Protein 3GEH (pdb70)

CATH classification: 3.30.1360.120 (+2 more: 1.20.120.430, 3.40.50.300)

Nearest PDB structures (foldseek):
  3geh-assembly1_A-2  TM=1.002E+00  e=6.646E-85  Nostoc sp. PCC 7120 = FACHB-418
  3gei-assembly1_A-2  TM=8.083E-01  e=7.216E-37  Chlorobaculum tepidum
  1xzp-assembly1_A  TM=8.222E-01  e=1.923E-36  Thermotoga maritima
  3gee-assembly1_A-2  TM=7.779E-01  e=3.092E-35  Chlorobaculum tepidum
  3gei-assembly2_C  TM=9.072E-01  e=7.765E-24  Chlorobaculum tepidum

Organism: Nostoc sp. (strain PCC 7120 / SAG 25.82 / UTEX 2576) (NCBI:txid103690)

GO terms:
  GO:0042802 identical protein binding (F, IPI)

Secondary structure (DSSP, 8-state):
---SS--S-EEEE-S--BTTB-S-EEEEEESTTHHHHHHHHEE--S-----TTEEEEEEE--SSS----EEEEEEEE-TT-SSSSS-EEEEEE--SSSHHHHHHHHHHHTT-EEPPTTHHHHHHHHTTS--HHHHHHHHHHHH--SHHHHHHHHHHHHTTTHHHHHHHHHHHHHHHHHHHHHTTSSSSSPPP-TTTHHHHHHHHHHHHHHHTTTHHHHHHHHH-EEEEEEE-TTSSHHHHHHHHHHHHBS--S--TT--HHHHHHEEEETTEEEEE------S-SEEEEEEETTT-S-HHHHHHHHHHTTS-EEEEEE-TTSS-GGGSTT----TT---EEEEBTTTTBSHHHHHHHHHHHHTTSSSSS--SS----HHHHHHHHHHHHHHHHHHHHTTTT--GGGTHHHHHHHHHHHHHHHTSS--HHHHHHHHHTSPTT-

Sequence (442 aa):
GSHMAITGTIAAIATAIVPQQGSVGIVRVSGSQAIAIAQTLFDAPGKQVWESHRILYGYIRHPQTRQIVDEALLLLMKAPRSYTREDVVEFHCHGGIIAVQQVLQLCLESGARLAQPGEFTLRAFLNGRLDLTQAESIADLVGARSPQAAQTALAGLQGKLAHPIRQLRANCLDILAEIEARIDFEEDLPPLDDEAIISDIENIAAEISQLLATKDKGELLRTGLKVAIVGRPNVGKSSLLNAWSQSDRAIVTDLPGTTRDVVESQLVVGGIPVQVLDQAANTADLVLLTIDAATGWTTGDQEIYEQVKHRPLILVMNKIDLVEKQLITSLEYPENITQIVHTAAAQKQGIDSLETAILEIVQTGKVQAADMDLAINQRQAAALTQAKMSLEQVQATITQQLPLDFWTIDLRGAIQALGEITGEEVTESVLDRIFSRFCIGK

B-factor: mean 52.54, std 18.4, range [25.47, 102.1]

Foldseek 3Di:
DDDLDDDFKEKDWQDDAAAPFDQKTKIKIFDPCAVVLCVVFFDAPDDDDDDAQDKTWGFGADPPHRHTLFRWIKHWHDACRDQLRTTMMMTIGRGHPGSNVVVRVSSVVSGHDYDAFLNSLVSNVSVPVAFLQLSLLVLQLVQFLFPLSNVQSVCSNVCVPVVLLVVLLVLLVVVLCLLVCPVPDPPPDDDDPLVVVLVSLVVSLVVLVLQLLQQLVQCQRRVFFEEEEDEDPPLQRVLQQVLLLVVWFSDPDDDTPDDVVQSSQFGDFPNGTYGYDPLPPPVGQEYEYTGEQLVADDPRSVVVCVSPVVHHYAYEHEDCVNPDDVCPVVGDDDPVDPHYWYDHRNVSDGSVVVSVSVVVSSPPDPPPSDDGSHHDYDLLSVLSVQLSVLSCVLSPVSVVPDRSVVNNVSSVSNSLSSCCNRPVHHDVVSVCVSSNPGDGSD

InterPro domains:
  IPR004520 tRNA modification GTPase MnmE [MF_00379] (5-459)
  IPR004520 tRNA modification GTPase MnmE [TIGR00450] (13-459)
  IPR005225 Small GTP-binding domain [TIGR00231] (222-371)
  IPR006073 GTP binding domain [PF01926] (223-336)
  IPR018948 GTP-binding protein TrmE, N-terminal [PF10396] (6-126)
  IPR018948 GTP-binding protein TrmE, N-terminal [cd14858] (6-125)
  IPR025867 MnmE, helical domain [PF12631] (129-456)
  IPR027266 Aminomethyltransferase superfamily [G3DSA:3.30.1360.120] (1-126)
  IPR027368 tRNA modification GTPase MnmE domain 2 [G3DSA:1.20.120.430] (127-459)
  IPR027417 P-loop containing nucleoside triphosphate hydrolase [G3DSA:3.40.50.300] (222-387)
  IPR027417 P-loop containing nucleoside triphosphate hydrolase [SSF52540] (79-376)
  IPR031168 TrmE-type guanine nucleotide-binding domain [PS51709] (221-380)
  IPR031168 TrmE-type guanine nucleotide-binding domain [cd04164] (219-379)

Structure (mmCIF, N/CA/C/O backbone):
data_3GEH
#
_entry.id   3GEH
#
_cell.length_a   124.279
_cell.length_b   124.279
_cell.length_c   174.701
_cell.angle_alpha   90.00
_cell.angle_beta   90.00
_cell.angle_gamma   90.00
#
_symmetry.space_group_name_H-M   'P 43 21 2'
#
loop_
_entity.id
_entity.type
_entity.pdbx_description
1 polymer 'tRNA modification GTPase mnmE'
2 non-polymer "GUANOSINE-5'-DIPHOSPHATE"
3 non-polymer 'N-{[4-({[(6R)-2-amino-5-formyl-4-oxo-1,4,5,6,7,8-hexahydropteridin-6-yl]methyl}amino)phenyl]carbonyl}-L-glutamic acid'
4 non-polymer 'ZINC ION'
#
loop_
_atom_site.group_PDB
_atom_site.id
_atom_site.type_symbol
_atom_site.label_atom_id
_atom_site.label_alt_id
_atom_site.label_comp_id
_atom_site.label_asym_id
_atom_site.label_entity_id
_atom_site.label_seq_id
_atom_site.pdbx_PDB_ins_code
_atom_site.Cartn_x
_atom_site.Cartn_y
_atom_site.Cartn_z
_atom_site.occupancy
_atom_site.B_iso_or_equiv
_atom_site.auth_seq_id
_atom_site.auth_comp_id
_atom_site.auth_asym_id
_atom_site.auth_atom_id
_atom_site.pdbx_PDB_model_num
ATOM 1 N N . GLY A 1 1 ? 9.115 33.924 34.367 1.00 64.69 -2 GLY A N 1
ATOM 2 C CA . GLY A 1 1 ? 9.504 34.052 32.927 1.00 64.54 -2 GLY A CA 1
ATOM 3 C C . GLY A 1 1 ? 9.785 32.719 32.240 1.00 64.37 -2 GLY A C 1
ATOM 4 O O . GLY A 1 1 ? 10.798 32.061 32.523 1.00 64.67 -2 GLY A O 1
ATOM 5 N N . SER A 1 2 ? 8.879 32.329 31.341 1.00 63.89 -1 SER A N 1
ATOM 6 C CA . SER A 1 2 ? 9.007 31.128 30.480 1.00 63.37 -1 SER A CA 1
ATOM 7 C C . SER A 1 2 ? 8.959 29.759 31.159 1.00 62.89 -1 SER A C 1
ATOM 8 O O . SER A 1 2 ? 9.869 29.367 31.904 1.00 62.74 -1 SER A O 1
ATOM 11 N N . HIS A 1 3 ? 7.890 29.034 30.840 1.00 62.29 0 HIS A N 1
ATOM 12 C CA . HIS A 1 3 ? 7.717 27.633 31.202 1.00 61.66 0 HIS A CA 1
ATOM 13 C C . HIS A 1 3 ? 8.492 26.799 30.179 1.00 60.72 0 HIS A C 1
ATOM 14 O O . HIS A 1 3 ? 9.653 27.125 29.889 1.00 61.24 0 HIS A O 1
ATOM 21 N N . MET A 1 4 ? 7.897 25.739 29.630 1.00 58.97 1 MET A N 1
ATOM 22 C CA . MET A 1 4 ? 8.561 24.969 28.565 1.00 57.14 1 MET A CA 1
ATOM 23 C C . MET A 1 4 ? 9.833 24.275 29.061 1.00 55.92 1 MET A C 1
ATOM 24 O O . MET A 1 4 ? 10.532 23.625 28.287 1.00 55.72 1 MET A O 1
ATOM 29 N N . ALA A 1 5 ? 10.123 24.425 30.352 1.00 54.43 2 ALA A N 1
ATOM 30 C CA . ALA A 1 5 ? 11.334 23.884 30.964 1.00 52.96 2 ALA A CA 1
ATOM 31 C C . ALA A 1 5 ? 11.068 23.485 32.415 1.00 51.91 2 ALA A C 1
ATOM 32 O O . ALA A 1 5 ? 10.738 24.331 33.254 1.00 51.88 2 ALA A O 1
ATOM 34 N N . ILE A 1 6 ? 11.220 22.191 32.693 1.00 50.42 3 ILE A N 1
ATOM 35 C CA . ILE A 1 6 ? 10.916 21.601 33.999 1.00 48.99 3 ILE A CA 1
ATOM 36 C C . ILE A 1 6 ? 12.022 21.862 35.021 1.00 48.13 3 ILE A C 1
ATOM 37 O O . ILE A 1 6 ? 13.151 21.407 34.843 1.00 48.04 3 ILE A O 1
ATOM 42 N N . THR A 1 7 ? 11.706 22.583 36.094 1.00 46.99 4 THR A N 1
ATOM 43 C CA . THR A 1 7 ? 12.735 22.887 37.091 1.00 46.11 4 THR A CA 1
ATOM 44 C C . THR A 1 7 ? 12.438 22.369 38.498 1.00 45.42 4 THR A C 1
ATOM 45 O O . THR A 1 7 ? 13.328 21.822 39.153 1.00 45.58 4 THR A O 1
ATOM 49 N N . GLY A 1 8 ? 11.206 22.539 38.969 1.00 44.42 5 GLY A N 1
ATOM 50 C CA . GLY A 1 8 ? 10.886 22.185 40.351 1.00 43.20 5 GLY A CA 1
ATOM 51 C C . GLY A 1 8 ? 10.337 20.786 40.569 1.00 42.33 5 GLY A C 1
ATOM 52 O O . GLY A 1 8 ? 10.594 19.865 39.793 1.00 42.24 5 GLY A O 1
ATOM 53 N N . THR A 1 9 ? 9.596 20.639 41.663 1.00 41.50 6 THR A N 1
ATOM 54 C CA . THR A 1 9 ? 8.773 19.464 41.928 1.00 40.59 6 THR A CA 1
ATOM 55 C C . THR A 1 9 ? 7.376 19.965 42.289 1.00 39.99 6 THR A C 1
ATOM 56 O O . THR A 1 9 ? 7.224 20.804 43.185 1.00 40.09 6 THR A O 1
ATOM 60 N N . ILE A 1 10 ? 6.363 19.468 41.581 1.00 38.99 7 ILE A N 1
ATOM 61 C CA . ILE A 1 10 ? 5.006 20.007 41.710 1.00 38.03 7 ILE A CA 1
ATOM 62 C C . ILE A 1 10 ? 4.006 19.066 42.402 1.00 37.56 7 ILE A C 1
ATOM 63 O O . ILE A 1 10 ? 4.105 17.841 42.287 1.00 37.43 7 ILE A O 1
ATOM 68 N N . ALA A 1 11 ? 3.053 19.660 43.123 1.00 36.86 8 ALA A N 1
ATOM 69 C CA . ALA A 1 11 ? 1.994 18.916 43.814 1.00 36.09 8 ALA A CA 1
ATOM 70 C C . ALA A 1 11 ? 0.625 19.591 43.689 1.00 35.56 8 ALA A C 1
ATOM 71 O O . ALA A 1 11 ? 0.526 20.820 43.708 1.00 35.55 8 ALA A O 1
ATOM 73 N N . ALA A 1 12 ? -0.422 18.779 43.555 1.00 34.86 9 ALA A N 1
ATOM 74 C CA . ALA A 1 12 ? -1.806 19.265 43.557 1.00 34.30 9 ALA A CA 1
ATOM 75 C C . ALA A 1 12 ? -2.786 18.161 43.965 1.00 33.93 9 ALA A C 1
ATOM 76 O O . ALA A 1 12 ? -2.420 16.985 44.027 1.00 33.91 9 ALA A O 1
ATOM 78 N N . ILE A 1 13 ? -4.024 18.551 44.258 1.00 33.41 10 ILE A N 1
ATOM 79 C CA . ILE A 1 13 ? -5.101 17.597 44.552 1.00 32.96 10 ILE A CA 1
ATOM 80 C C . ILE A 1 13 ? -5.665 17.042 43.236 1.00 32.36 10 ILE A C 1
ATOM 81 O O . ILE A 1 13 ? -6.122 17.794 42.375 1.00 32.28 10 ILE A O 1
ATOM 86 N N . ALA A 1 14 ? -5.609 15.722 43.084 1.00 31.79 11 ALA A N 1
ATOM 87 C CA . ALA A 1 14 ? -5.881 15.069 41.797 1.00 31.20 11 ALA A CA 1
ATOM 88 C C . ALA A 1 14 ? -7.329 14.636 41.579 1.00 30.74 11 ALA A C 1
ATOM 89 O O . ALA A 1 14 ? -7.690 14.230 40.478 1.00 30.71 11 ALA A O 1
ATOM 91 N N . THR A 1 15 ? -8.146 14.702 42.625 1.00 30.24 12 THR A N 1
ATOM 92 C CA . THR A 1 15 ? -9.545 14.300 42.524 1.00 29.84 12 THR A CA 1
ATOM 93 C C . THR A 1 15 ? -10.460 15.456 42.848 1.00 29.75 12 THR A C 1
ATOM 94 O O . THR A 1 15 ? -10.043 16.412 43.503 1.00 29.78 12 THR A O 1
ATOM 98 N N . ALA A 1 16 ? -11.710 15.355 42.400 1.00 29.55 13 ALA A N 1
ATOM 99 C CA . ALA A 1 16 ? -12.765 16.253 42.850 1.00 29.50 13 ALA A CA 1
ATOM 100 C C . ALA A 1 16 ? -12.925 16.098 44.353 1.00 29.51 13 ALA A C 1
ATOM 101 O O . ALA A 1 16 ? -12.711 15.010 44.892 1.00 29.54 13 ALA A O 1
ATOM 103 N N . ILE A 1 17 ? -13.281 17.186 45.030 1.00 29.56 14 ILE A N 1
ATOM 104 C CA . ILE A 1 17 ? -13.422 17.173 46.484 1.00 29.63 14 ILE A CA 1
ATOM 105 C C . ILE A 1 17 ? -14.595 18.044 46.943 1.00 29.79 14 ILE A C 1
ATOM 106 O O . ILE A 1 17 ? -14.591 19.258 46.750 1.00 29.91 14 ILE A O 1
ATOM 111 N N . VAL A 1 18 ? -15.603 17.400 47.531 1.00 30.02 15 VAL A N 1
ATOM 112 C CA . VAL A 1 18 ? -16.771 18.087 48.099 1.00 30.25 15 VAL A CA 1
ATOM 113 C C . VAL A 1 18 ? -16.966 17.699 49.575 1.00 30.41 15 VAL A C 1
ATOM 114 O O . VAL A 1 18 ? -16.631 16.576 49.960 1.00 30.56 15 VAL A O 1
ATOM 118 N N . PRO A 1 19 ? -17.520 18.622 50.394 1.00 30.47 16 PRO A N 1
ATOM 119 C CA . PRO A 1 19 ? -17.487 18.575 51.863 1.00 30.36 16 PRO A CA 1
ATOM 120 C C . PRO A 1 19 ? -17.847 17.270 52.563 1.00 30.19 16 PRO A C 1
ATOM 121 O O . PRO A 1 19 ? -17.102 16.847 53.447 1.00 30.44 16 PRO A O 1
ATOM 125 N N . GLN A 1 20 ? -18.953 16.630 52.204 1.00 29.74 17 GLN A N 1
ATOM 126 C CA . GLN A 1 20 ? -19.295 15.372 52.868 1.00 29.64 17 GLN A CA 1
ATOM 127 C C . GLN A 1 20 ? -19.623 14.254 51.888 1.00 29.54 17 GLN A C 1
ATOM 128 O O . GLN A 1 20 ? -20.607 13.528 52.065 1.00 29.78 17 GLN A O 1
ATOM 134 N N . GLN A 1 21 ? -18.787 14.108 50.862 1.00 29.19 18 GLN A N 1
ATOM 135 C CA . GLN A 1 21 ? -19.024 13.144 49.785 1.00 28.75 18 GLN A CA 1
ATOM 136 C C . GLN A 1 21 ? -17.707 12.577 49.265 1.00 28.45 18 GLN A C 1
ATOM 137 O O . GLN A 1 21 ? -16.689 13.269 49.263 1.00 28.59 18 GLN A O 1
ATOM 143 N N . GLY A 1 22 ? -17.730 11.327 48.809 1.00 28.01 19 GLY A N 1
ATOM 144 C CA . GLY A 1 22 ? -16.540 10.695 48.238 1.00 27.62 19 GLY A CA 1
ATOM 145 C C . GLY A 1 22 ? -15.594 10.090 49.264 1.00 27.34 19 GLY A C 1
ATOM 146 O O . GLY A 1 22 ? -15.047 10.790 50.117 1.00 27.18 19 GLY A O 1
ATOM 147 N N . SER A 1 23 ? -15.388 8.781 49.155 1.00 27.13 20 SER A N 1
ATOM 148 C CA . SER A 1 23 ? -14.598 8.030 50.116 1.00 26.89 20 SER A CA 1
ATOM 149 C C . SER A 1 23 ? -13.144 8.425 50.153 1.00 26.71 20 SER A C 1
ATOM 150 O O . SER A 1 23 ? -12.542 8.418 51.219 1.00 26.75 20 SER A O 1
ATOM 153 N N . VAL A 1 24 ? -12.572 8.744 48.994 1.00 26.65 21 VAL A N 1
ATOM 154 C CA . VAL A 1 24 ? -11.132 9.028 48.915 1.00 26.58 21 VAL A CA 1
ATOM 155 C C . VAL A 1 24 ? -10.784 10.266 48.083 1.00 26.46 21 VAL A C 1
ATOM 156 O O . VAL A 1 24 ? -11.545 10.673 47.201 1.00 26.38 21 VAL A O 1
ATOM 160 N N . GLY A 1 25 ? -9.628 10.850 48.386 1.00 26.34 22 GLY A N 1
ATOM 161 C CA . GLY A 1 25 ? -9.098 11.979 47.633 1.00 26.51 22 GLY A CA 1
ATOM 162 C C . GLY A 1 25 ? -7.589 11.895 47.502 1.00 26.65 22 GLY A C 1
ATOM 163 O O . GLY A 1 25 ? -6.892 11.668 48.493 1.00 26.69 22 GLY A O 1
ATOM 164 N N . ILE A 1 26 ? -7.089 12.086 46.279 1.00 26.74 23 ILE A N 1
ATOM 165 C CA . ILE A 1 26 ? -5.659 11.964 45.976 1.00 26.71 23 ILE A CA 1
ATOM 166 C C . ILE A 1 26 ? -4.928 13.297 46.097 1.00 26.94 23 ILE A C 1
ATOM 167 O O . ILE A 1 26 ? -5.515 14.356 45.891 1.00 26.86 23 ILE A O 1
ATOM 172 N N . VAL A 1 27 ? -3.646 13.229 46.446 1.00 27.38 24 VAL A N 1
ATOM 173 C CA . VAL A 1 27 ? -2.715 14.342 46.269 1.00 27.73 24 VAL A CA 1
ATOM 174 C C . VAL A 1 27 ? -1.526 13.786 45.499 1.00 28.34 24 VAL A C 1
ATOM 175 O O . VAL A 1 27 ? -0.858 12.859 45.961 1.00 28.41 24 VAL A O 1
ATOM 179 N N . ARG A 1 28 ? -1.279 14.342 44.318 1.00 29.09 25 ARG A N 1
ATOM 180 C CA . ARG A 1 28 ? -0.214 13.850 43.451 1.00 29.87 25 ARG A CA 1
ATOM 181 C C . ARG A 1 28 ? 1.016 14.748 43.505 1.00 30.31 25 ARG A C 1
ATOM 182 O O . ARG A 1 28 ? 0.899 15.972 43.455 1.00 30.39 25 ARG A O 1
ATOM 190 N N . VAL A 1 29 ? 2.190 14.128 43.614 1.00 30.94 26 VAL A N 1
ATOM 191 C CA . VAL A 1 29 ? 3.463 14.853 43.560 1.00 31.57 26 VAL A CA 1
ATOM 192 C C . VAL A 1 29 ? 4.349 14.283 42.448 1.00 32.11 26 VAL A C 1
ATOM 193 O O . VAL A 1 29 ? 4.473 13.064 42.311 1.00 32.29 26 VAL A O 1
ATOM 197 N N . SER A 1 30 ? 4.952 15.170 41.658 1.00 32.66 27 SER A N 1
ATOM 198 C CA . SER A 1 30 ? 5.825 14.771 40.556 1.00 33.11 27 SER A CA 1
ATOM 199 C C . SER A 1 30 ? 7.065 15.652 40.477 1.00 33.67 27 SER A C 1
ATOM 200 O O . SER A 1 30 ? 6.989 16.866 40.673 1.00 33.70 27 SER A O 1
ATOM 203 N N . GLY A 1 31 ? 8.201 15.029 40.174 1.00 34.35 28 GLY A N 1
ATOM 204 C CA . GLY A 1 31 ? 9.490 15.724 40.122 1.00 35.10 28 GLY A CA 1
ATOM 205 C C . GLY A 1 31 ? 10.587 14.967 40.852 1.00 35.63 28 GLY A C 1
ATOM 206 O O . GLY A 1 31 ? 10.343 13.905 41.437 1.00 35.62 28 GLY A O 1
ATOM 207 N N . SER A 1 32 ? 11.797 15.521 40.827 1.00 36.15 29 SER A N 1
ATOM 208 C CA . SER A 1 32 ? 12.967 14.869 41.422 1.00 36.68 29 SER A CA 1
ATOM 209 C C . SER A 1 32 ? 12.928 14.816 42.955 1.00 37.10 29 SER A C 1
ATOM 210 O O . SER A 1 32 ? 13.724 14.113 43.579 1.00 37.22 29 SER A O 1
ATOM 213 N N . GLN A 1 33 ? 11.995 15.553 43.551 1.00 37.65 30 GLN A N 1
ATOM 214 C CA . GLN A 1 33 ? 11.828 15.580 45.005 1.00 38.19 30 GLN A CA 1
ATOM 215 C C . GLN A 1 33 ? 10.691 14.682 45.490 1.00 38.32 30 GLN A C 1
ATOM 216 O O . GLN A 1 33 ? 10.494 14.527 46.697 1.00 38.25 30 GLN A O 1
ATOM 222 N N . ALA A 1 34 ? 9.959 14.095 44.541 1.00 38.59 31 ALA A N 1
ATOM 223 C CA . ALA A 1 34 ? 8.740 13.332 44.817 1.00 38.66 31 ALA A CA 1
ATOM 224 C C . ALA A 1 34 ? 8.930 12.243 45.866 1.00 38.80 31 ALA A C 1
ATOM 225 O O . ALA A 1 34 ? 8.314 12.292 46.932 1.00 38.96 31 ALA A O 1
ATOM 227 N N . ILE A 1 35 ? 9.792 11.274 45.564 1.00 38.96 32 ILE A N 1
ATOM 228 C CA . ILE A 1 35 ? 10.026 10.137 46.456 1.00 39.02 32 ILE A CA 1
ATOM 229 C C . ILE A 1 35 ? 10.644 10.557 47.789 1.00 39.21 32 ILE A C 1
ATOM 230 O O . ILE A 1 35 ? 10.338 9.976 48.829 1.00 39.31 32 ILE A O 1
ATOM 235 N N . ALA A 1 36 ? 11.488 11.584 47.753 1.00 39.42 33 ALA A N 1
ATOM 236 C CA . ALA A 1 36 ? 12.063 12.158 48.965 1.00 39.67 33 ALA A CA 1
ATOM 237 C C . ALA A 1 36 ? 10.980 12.689 49.909 1.00 39.85 33 ALA A C 1
ATOM 238 O O . ALA A 1 36 ? 11.123 12.619 51.132 1.00 39.92 33 ALA A O 1
ATOM 240 N N . ILE A 1 37 ? 9.899 13.214 49.336 1.00 40.03 34 ILE A N 1
ATOM 241 C CA . ILE A 1 37 ? 8.807 13.785 50.122 1.00 40.24 34 ILE A CA 1
ATOM 242 C C . ILE A 1 37 ? 7.905 12.687 50.684 1.00 40.57 34 ILE A C 1
ATOM 243 O O . ILE A 1 37 ? 7.450 12.776 51.825 1.00 40.58 34 ILE A O 1
ATOM 248 N N . ALA A 1 38 ? 7.662 11.647 49.892 1.00 41.02 35 ALA A N 1
ATOM 249 C CA . ALA A 1 38 ? 6.951 10.471 50.388 1.00 41.61 35 ALA A CA 1
ATOM 250 C C . ALA A 1 38 ? 7.759 9.835 51.520 1.00 42.05 35 ALA A C 1
ATOM 251 O O . ALA A 1 38 ? 7.202 9.411 52.536 1.00 42.13 35 ALA A O 1
ATOM 253 N N . GLN A 1 39 ? 9.078 9.800 51.323 1.00 42.58 36 GLN A N 1
ATOM 254 C CA . GLN A 1 39 ? 10.053 9.318 52.299 1.00 43.02 36 GLN A CA 1
ATOM 255 C C . GLN A 1 39 ? 9.843 9.958 53.669 1.00 43.13 36 GLN A C 1
ATOM 256 O O . GLN A 1 39 ? 9.679 9.265 54.675 1.00 43.17 36 GLN A O 1
ATOM 262 N N . THR A 1 40 ? 9.837 11.287 53.690 1.00 43.26 37 THR A N 1
ATOM 263 C CA . THR A 1 40 ? 9.830 12.044 54.936 1.00 43.49 37 THR A CA 1
ATOM 264 C C . THR A 1 40 ? 8.429 12.288 55.511 1.00 43.61 37 THR A C 1
ATOM 265 O O . THR A 1 40 ? 8.295 12.922 56.562 1.00 43.62 37 THR A O 1
ATOM 269 N N . LEU A 1 41 ? 7.393 11.783 54.837 1.00 43.74 38 LEU A N 1
ATOM 270 C CA . LEU A 1 41 ? 6.012 12.022 55.274 1.00 43.88 38 LEU A CA 1
ATOM 271 C C . LEU A 1 41 ? 5.169 10.769 55.512 1.00 44.11 38 LEU A C 1
ATOM 272 O O . LEU A 1 41 ? 4.255 10.788 56.341 1.00 44.17 38 LEU A O 1
ATOM 277 N N . PHE A 1 42 ? 5.472 9.690 54.795 1.00 44.39 39 PHE A N 1
ATOM 278 C CA . PHE A 1 42 ? 4.668 8.468 54.879 1.00 44.74 39 PHE A CA 1
ATOM 279 C C . PHE A 1 42 ? 5.297 7.408 55.790 1.00 45.31 39 PHE A C 1
ATOM 280 O O . PHE A 1 42 ? 6.377 6.887 55.501 1.00 45.39 39 PHE A O 1
ATOM 288 N N . ASP A 1 43 ? 4.611 7.106 56.892 1.00 46.02 40 ASP A N 1
ATOM 289 C CA . ASP A 1 43 ? 5.042 6.075 57.837 1.00 46.75 40 ASP A CA 1
ATOM 290 C C . ASP A 1 43 ? 4.458 4.727 57.432 1.00 47.25 40 ASP A C 1
ATOM 291 O O . ASP A 1 43 ? 3.260 4.491 57.593 1.00 47.25 40 ASP A O 1
ATOM 296 N N . ALA A 1 44 ? 5.315 3.847 56.919 1.00 48.00 41 ALA A N 1
ATOM 297 C CA . ALA A 1 44 ? 4.893 2.529 56.440 1.00 48.80 41 ALA A CA 1
ATOM 298 C C . ALA A 1 44 ? 5.410 1.391 57.331 1.00 49.41 41 ALA A C 1
ATOM 299 O O . ALA A 1 44 ? 6.580 1.010 57.237 1.00 49.47 41 ALA A O 1
ATOM 301 N N . PRO A 1 45 ? 4.529 0.834 58.189 1.00 50.02 42 PRO A N 1
ATOM 302 C CA . PRO A 1 45 ? 4.908 -0.166 59.195 1.00 50.51 42 PRO A CA 1
ATOM 303 C C . PRO A 1 45 ? 5.460 -1.469 58.616 1.00 51.07 42 PRO A C 1
ATOM 304 O O . PRO A 1 45 ? 5.232 -1.778 57.445 1.00 51.10 42 PRO A O 1
ATOM 308 N N . GLY A 1 46 ? 6.195 -2.202 59.451 1.00 51.70 43 GLY A N 1
ATOM 309 C CA . GLY A 1 46 ? 6.615 -3.577 59.171 1.00 52.47 43 GLY A CA 1
ATOM 310 C C . GLY A 1 46 ? 7.326 -3.829 57.856 1.00 52.97 43 GLY A C 1
ATOM 311 O O . GLY A 1 46 ? 7.002 -4.785 57.148 1.00 53.00 43 GLY A O 1
ATOM 312 N N . LYS A 1 47 ? 8.297 -2.971 57.544 1.00 53.49 44 LYS A N 1
ATOM 313 C CA . LYS A 1 47 ? 9.140 -3.082 56.336 1.00 54.13 44 LYS A CA 1
ATOM 314 C C . LYS A 1 47 ? 8.467 -3.647 55.065 1.00 54.19 44 LYS A C 1
ATOM 315 O O . LYS A 1 47 ? 8.725 -4.791 54.662 1.00 54.31 44 LYS A O 1
ATOM 321 N N . GLN A 1 48 ? 7.595 -2.848 54.452 1.00 54.17 45 GLN A N 1
ATOM 322 C CA . GLN A 1 48 ? 7.044 -3.174 53.135 1.00 54.10 45 GLN A CA 1
ATOM 323 C C . GLN A 1 48 ? 8.041 -2.687 52.099 1.00 54.11 45 GLN A C 1
ATOM 324 O O . GLN A 1 48 ? 8.792 -1.744 52.351 1.00 54.16 45 GLN A O 1
ATOM 330 N N . VAL A 1 49 ? 8.047 -3.323 50.934 1.00 54.11 46 VAL A N 1
ATOM 331 C CA . VAL A 1 49 ? 9.033 -3.002 49.902 1.00 54.22 46 VAL A CA 1
ATOM 332 C C . VAL A 1 49 ? 8.704 -1.682 49.179 1.00 54.16 46 VAL A C 1
ATOM 333 O O . VAL A 1 49 ? 7.563 -1.460 48.765 1.00 54.22 46 VAL A O 1
ATOM 337 N N . TRP A 1 50 ? 9.711 -0.819 49.047 1.00 54.03 47 TRP A N 1
ATOM 338 C CA . TRP A 1 50 ? 9.558 0.503 48.425 1.00 53.93 47 TRP A CA 1
ATOM 339 C C . TRP A 1 50 ? 9.995 0.552 46.958 1.00 53.90 47 TRP A C 1
ATOM 340 O O . TRP A 1 50 ? 10.865 1.346 46.592 1.00 53.81 47 TRP A O 1
ATOM 351 N N . GLU A 1 51 ? 9.385 -0.287 46.124 1.00 53.93 48 GLU A N 1
ATOM 352 C CA . GLU A 1 51 ? 9.690 -0.320 44.690 1.00 54.16 48 GLU A CA 1
ATOM 353 C C . GLU A 1 51 ? 8.653 0.438 43.856 1.00 53.73 48 GLU A C 1
ATOM 354 O O . GLU A 1 51 ? 7.634 0.887 44.384 1.00 53.84 48 GLU A O 1
ATOM 360 N N . SER A 1 52 ? 8.921 0.578 42.556 1.00 53.27 49 SER A N 1
ATOM 361 C CA . SER A 1 52 ? 8.001 1.245 41.629 1.00 52.69 49 SER A CA 1
ATOM 362 C C . SER A 1 52 ? 6.791 0.366 41.336 1.00 52.38 49 SER A C 1
ATOM 363 O O . SER A 1 52 ? 6.916 -0.853 41.263 1.00 52.36 49 SER A O 1
ATOM 366 N N . HIS A 1 53 ? 5.631 0.999 41.164 1.00 52.04 50 HIS A N 1
ATOM 367 C CA . HIS A 1 53 ? 4.350 0.309 40.945 1.00 51.78 50 HIS A CA 1
ATOM 368 C C . HIS A 1 53 ? 3.988 -0.646 42.090 1.00 51.80 50 HIS A C 1
ATOM 369 O O . HIS A 1 53 ? 3.592 -1.797 41.875 1.00 51.74 50 HIS A O 1
ATOM 376 N N . ARG A 1 54 ? 4.122 -0.125 43.307 1.00 51.76 51 ARG A N 1
ATOM 377 C CA . ARG A 1 54 ? 3.862 -0.855 44.537 1.00 51.78 51 ARG A CA 1
ATOM 378 C C . ARG A 1 54 ? 2.935 -0.024 45.431 1.00 51.49 51 ARG A C 1
ATOM 379 O O . ARG A 1 54 ? 3.180 1.166 45.658 1.00 51.39 51 ARG A O 1
ATOM 387 N N . ILE A 1 55 ? 1.870 -0.654 45.926 1.00 51.21 52 ILE A N 1
ATOM 388 C CA . ILE A 1 55 ? 0.934 0.004 46.840 1.00 50.91 52 ILE A CA 1
ATOM 389 C C . ILE A 1 55 ? 1.396 -0.176 48.283 1.00 50.79 52 ILE A C 1
ATOM 390 O O . ILE A 1 55 ? 1.711 -1.289 48.707 1.00 50.80 52 ILE A O 1
ATOM 395 N N . LEU A 1 56 ? 1.435 0.926 49.026 1.00 50.65 53 LEU A N 1
ATOM 396 C CA . LEU A 1 56 ? 1.859 0.913 50.423 1.00 50.48 53 LEU A CA 1
ATOM 397 C C . LEU A 1 56 ? 0.754 1.395 51.348 1.00 50.53 53 LEU A C 1
ATOM 398 O O . LEU A 1 56 ? -0.041 2.261 50.983 1.00 50.47 53 LEU A O 1
ATOM 403 N N . TYR A 1 57 ? 0.714 0.818 52.544 1.00 50.63 54 TYR A N 1
ATOM 404 C CA . TYR A 1 57 ? -0.242 1.200 53.577 1.00 50.82 54 TYR A CA 1
ATOM 405 C C . TYR A 1 57 ? 0.486 1.899 54.722 1.00 50.83 54 TYR A C 1
ATOM 406 O O . TYR A 1 57 ? 1.611 1.527 55.062 1.00 50.88 54 TYR A O 1
ATOM 415 N N . GLY A 1 58 ? -0.152 2.899 55.324 1.00 50.76 55 GLY A N 1
ATOM 416 C CA . GLY A 1 58 ? 0.444 3.564 56.474 1.00 50.86 55 GLY A CA 1
ATOM 417 C C . GLY A 1 58 ? -0.203 4.858 56.910 1.00 51.00 55 GLY A C 1
ATOM 418 O O . GLY A 1 58 ? -1.413 5.034 56.770 1.00 50.83 55 GLY A O 1
ATOM 419 N N . TYR A 1 59 ? 0.621 5.760 57.446 1.00 51.32 56 TYR A N 1
ATOM 420 C CA . TYR A 1 59 ? 0.145 7.012 58.035 1.00 51.79 56 TYR A CA 1
ATOM 421 C C . TYR A 1 59 ? 0.989 8.220 57.636 1.00 52.03 56 TYR A C 1
ATOM 422 O O . TYR A 1 59 ? 2.186 8.275 57.921 1.00 52.08 56 TYR A O 1
ATOM 431 N N . ILE A 1 60 ? 0.352 9.181 56.969 1.00 52.36 57 ILE A N 1
ATOM 432 C CA . ILE A 1 60 ? 0.944 10.492 56.720 1.00 52.64 57 ILE A CA 1
ATOM 433 C C . ILE A 1 60 ? 0.939 11.219 58.053 1.00 53.03 57 ILE A C 1
ATOM 434 O O . ILE A 1 60 ? -0.124 11.404 58.652 1.00 53.04 57 ILE A O 1
ATOM 439 N N . ARG A 1 61 ? 2.111 11.619 58.538 1.00 53.58 58 ARG A N 1
ATOM 440 C CA . ARG A 1 61 ? 2.154 12.202 59.881 1.00 54.23 58 ARG A CA 1
ATOM 441 C C . ARG A 1 61 ? 2.886 13.526 60.098 1.00 54.61 58 ARG A C 1
ATOM 442 O O . ARG A 1 61 ? 2.264 14.591 59.980 1.00 54.79 58 ARG A O 1
ATOM 450 N N . HIS A 1 62 ? 4.182 13.476 60.418 1.00 55.08 59 HIS A N 1
ATOM 451 C CA . HIS A 1 62 ? 4.829 14.613 61.092 1.00 55.46 59 HIS A CA 1
ATOM 452 C C . HIS A 1 62 ? 4.764 15.944 60.313 1.00 55.51 59 HIS A C 1
ATOM 453 O O . HIS A 1 62 ? 5.241 16.027 59.176 1.00 55.64 59 HIS A O 1
ATOM 460 N N . PRO A 1 63 ? 4.126 16.976 60.905 1.00 55.49 60 PRO A N 1
ATOM 461 C CA . PRO A 1 63 ? 4.289 18.354 60.440 1.00 55.43 60 PRO A CA 1
ATOM 462 C C . PRO A 1 63 ? 5.387 19.083 61.236 1.00 55.29 60 PRO A C 1
ATOM 463 O O . PRO A 1 63 ? 5.281 20.293 61.475 1.00 55.21 60 PRO A O 1
ATOM 467 N N . GLN A 1 64 ? 6.433 18.328 61.602 1.00 55.20 61 GLN A N 1
ATOM 468 C CA . GLN A 1 64 ? 7.518 18.725 62.540 1.00 55.14 61 GLN A CA 1
ATOM 469 C C . GLN A 1 64 ? 7.295 18.144 63.966 1.00 54.97 61 GLN A C 1
ATOM 470 O O . GLN A 1 64 ? 8.043 18.454 64.925 1.00 55.05 61 GLN A O 1
ATOM 476 N N . THR A 1 65 ? 6.270 17.291 64.084 1.00 54.66 62 THR A N 1
ATOM 477 C CA . THR A 1 65 ? 5.938 16.631 65.344 1.00 54.20 62 THR A CA 1
ATOM 478 C C . THR A 1 65 ? 5.998 15.136 65.086 1.00 54.01 62 THR A C 1
ATOM 479 O O . THR A 1 65 ? 7.067 14.582 64.833 1.00 54.14 62 THR A O 1
ATOM 483 N N . ARG A 1 66 ? 4.828 14.507 65.159 1.00 53.68 63 ARG A N 1
ATOM 484 C CA . ARG A 1 66 ? 4.566 13.150 64.687 1.00 53.32 63 ARG A CA 1
ATOM 485 C C . ARG A 1 66 ? 3.051 13.037 64.529 1.00 52.85 63 ARG A C 1
ATOM 486 O O . ARG A 1 66 ? 2.514 11.979 64.183 1.00 52.69 63 ARG A O 1
ATOM 494 N N . GLN A 1 67 ? 2.386 14.164 64.784 1.00 52.30 64 GLN A N 1
ATOM 495 C CA . GLN A 1 67 ? 0.933 14.296 64.756 1.00 51.84 64 GLN A CA 1
ATOM 496 C C . GLN A 1 67 ? 0.354 13.717 63.471 1.00 51.05 64 GLN A C 1
ATOM 497 O O . GLN A 1 67 ? 0.544 14.279 62.385 1.00 51.05 64 GLN A O 1
ATOM 503 N N . ILE A 1 68 ? -0.339 12.587 63.615 1.00 50.09 65 ILE A N 1
ATOM 504 C CA . ILE A 1 68 ? -0.926 11.861 62.485 1.00 49.06 65 ILE A CA 1
ATOM 505 C C . ILE A 1 68 ? -1.938 12.720 61.717 1.00 48.28 65 ILE A C 1
ATOM 506 O O . ILE A 1 68 ? -2.762 13.416 62.320 1.00 48.24 65 ILE A O 1
ATOM 511 N N . VAL A 1 69 ? -1.850 12.675 60.390 1.00 47.21 66 VAL A N 1
ATOM 512 C CA . VAL A 1 69 ? -2.721 13.475 59.525 1.00 46.18 66 VAL A CA 1
ATOM 513 C C . VAL A 1 69 ? -3.775 12.627 58.801 1.00 45.53 66 VAL A C 1
ATOM 514 O O . VAL A 1 69 ? -4.902 13.083 58.611 1.00 45.46 66 VAL A O 1
ATOM 518 N N . ASP A 1 70 ? -3.412 11.405 58.408 1.00 44.72 67 ASP A N 1
ATOM 519 C CA . ASP A 1 70 ? -4.370 10.461 57.818 1.00 44.00 67 ASP A CA 1
ATOM 520 C C . ASP A 1 70 ? -3.862 9.017 57.775 1.00 43.57 67 ASP A C 1
ATOM 521 O O . ASP A 1 70 ? -2.660 8.772 57.700 1.00 43.60 67 ASP A O 1
ATOM 526 N N . GLU A 1 71 ? -4.799 8.074 57.842 1.00 42.92 68 GLU A N 1
ATOM 527 C CA . GLU A 1 71 ? -4.550 6.682 57.494 1.00 42.35 68 GLU A CA 1
ATOM 528 C C . GLU A 1 71 ? -4.722 6.591 55.977 1.00 41.91 68 GLU A C 1
ATOM 529 O O . GLU A 1 71 ? -5.845 6.616 55.467 1.00 41.83 68 GL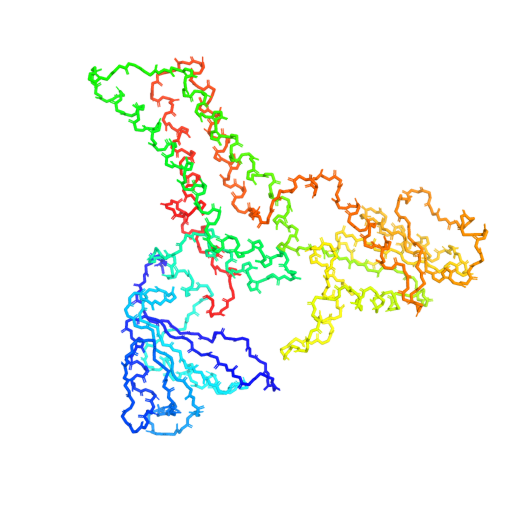U A O 1
ATOM 535 N N . ALA A 1 72 ? -3.607 6.506 55.259 1.00 41.38 69 ALA A N 1
ATOM 536 C CA . ALA A 1 72 ? -3.636 6.626 53.805 1.00 40.97 69 ALA A CA 1
ATOM 537 C C . ALA A 1 72 ? -2.918 5.499 53.077 1.00 40.71 69 ALA A C 1
ATOM 538 O O . ALA A 1 72 ? -2.177 4.725 53.681 1.00 40.69 69 ALA A O 1
ATOM 540 N N . LEU A 1 73 ? -3.163 5.416 51.772 1.00 40.47 70 LEU A N 1
ATOM 541 C CA . LEU A 1 73 ? -2.414 4.532 50.890 1.00 40.34 70 LEU A CA 1
ATOM 542 C C . LEU A 1 73 ? -1.424 5.348 50.074 1.00 40.25 70 LEU A C 1
ATOM 543 O O . LEU A 1 73 ? -1.754 6.444 49.620 1.00 40.31 70 LEU A O 1
ATOM 548 N N . LEU A 1 74 ? -0.214 4.818 49.896 1.00 40.07 71 LEU A N 1
ATOM 549 C CA . LEU A 1 74 ? 0.795 5.475 49.067 1.00 39.96 71 LEU A CA 1
ATOM 550 C C . LEU A 1 74 ? 1.055 4.704 47.787 1.00 39.99 71 LEU A C 1
ATOM 551 O O . LEU A 1 74 ? 1.207 3.482 47.803 1.00 40.01 71 LEU A O 1
ATOM 556 N N . LEU A 1 75 ? 1.098 5.440 46.682 1.00 40.07 72 LEU A N 1
ATOM 557 C CA . LEU A 1 75 ? 1.401 4.878 45.376 1.00 40.09 72 LEU A CA 1
ATOM 558 C C . LEU A 1 75 ? 2.735 5.423 44.875 1.00 40.25 72 LEU A C 1
ATOM 559 O O . LEU A 1 75 ? 2.975 6.634 44.914 1.00 40.24 72 LEU A O 1
ATOM 564 N N . LEU A 1 76 ? 3.602 4.519 44.426 1.00 40.38 73 LEU A N 1
ATOM 565 C CA . LEU A 1 76 ? 4.916 4.895 43.910 1.00 40.53 73 LEU A CA 1
ATOM 566 C C . LEU A 1 76 ? 5.032 4.585 42.425 1.00 40.73 73 LEU A C 1
ATOM 567 O O . LEU A 1 76 ? 4.757 3.464 41.992 1.00 40.60 73 LEU A O 1
ATOM 572 N N . MET A 1 77 ? 5.423 5.596 41.651 1.00 41.09 74 MET A N 1
ATOM 573 C CA . MET A 1 77 ? 5.691 5.437 40.223 1.00 41.40 74 MET A CA 1
ATOM 574 C C . MET A 1 77 ? 7.010 6.108 39.838 1.00 41.70 74 MET A C 1
ATOM 575 O O . MET A 1 77 ? 7.065 7.300 39.516 1.00 41.54 74 MET A O 1
ATOM 580 N N . LYS A 1 78 ? 8.068 5.300 39.899 1.00 42.14 75 LYS A N 1
ATOM 581 C CA . LYS A 1 78 ? 9.450 5.730 39.723 1.00 42.58 75 LYS A CA 1
ATOM 582 C C . LYS A 1 78 ? 9.835 5.662 38.246 1.00 42.58 75 LYS A C 1
ATOM 583 O O . LYS A 1 78 ? 8.999 5.343 37.393 1.00 42.61 75 LYS A O 1
ATOM 589 N N . ALA A 1 79 ? 11.099 5.977 37.953 1.00 42.73 76 ALA A N 1
ATOM 590 C CA . ALA A 1 79 ? 11.679 5.822 36.612 1.00 42.59 76 ALA A CA 1
ATOM 591 C C . ALA A 1 79 ? 11.014 6.771 35.610 1.00 42.34 76 ALA A C 1
ATOM 592 O O . ALA A 1 79 ? 10.459 7.794 36.024 1.00 42.16 76 ALA A O 1
ATOM 594 N N . PRO A 1 80 ? 11.100 6.462 34.293 1.00 42.21 77 PRO A N 1
ATOM 595 C CA . PRO A 1 80 ? 10.291 7.174 33.300 1.00 42.04 77 PRO A CA 1
ATOM 596 C C . PRO A 1 80 ? 8.905 6.544 33.121 1.00 41.78 77 PRO A C 1
ATOM 597 O O . PRO A 1 80 ? 8.177 6.903 32.190 1.00 41.76 77 PRO A O 1
ATOM 601 N N . ARG A 1 81 ? 8.560 5.615 34.013 1.00 41.49 78 ARG A N 1
ATOM 602 C CA . ARG A 1 81 ? 7.320 4.851 33.927 1.00 41.18 78 ARG A CA 1
ATOM 603 C C . ARG A 1 81 ? 6.234 5.496 34.794 1.00 40.69 78 ARG A C 1
ATOM 604 O O . ARG A 1 81 ? 5.786 4.925 35.794 1.00 40.54 78 ARG A O 1
ATOM 612 N N . SER A 1 82 ? 5.830 6.700 34.394 1.00 40.13 79 SER A N 1
ATOM 613 C CA . SER A 1 82 ? 4.849 7.496 35.126 1.00 39.56 79 SER A CA 1
ATOM 614 C C . SER A 1 82 ? 4.011 8.347 34.177 1.00 39.27 79 SER A C 1
ATOM 615 O O . SER A 1 82 ? 4.178 8.285 32.961 1.00 39.22 79 SER A O 1
ATOM 618 N N . TYR A 1 83 ? 3.111 9.142 34.744 1.00 38.86 80 TYR A N 1
ATOM 619 C CA . TYR A 1 83 ? 2.293 10.058 33.965 1.00 38.56 80 TYR A CA 1
ATOM 620 C C . TYR A 1 83 ? 3.147 11.164 33.342 1.00 38.27 80 TYR A C 1
ATOM 621 O O . TYR A 1 83 ? 3.029 11.455 32.150 1.00 38.20 80 TYR A O 1
ATOM 630 N N . THR A 1 84 ? 4.014 11.759 34.157 1.00 37.93 81 THR A N 1
ATOM 631 C CA . THR A 1 84 ? 4.832 12.900 33.744 1.00 37.70 81 THR A CA 1
ATOM 632 C C . THR A 1 84 ? 6.234 12.503 33.280 1.00 37.60 81 THR A C 1
ATOM 633 O O . THR A 1 84 ? 7.034 13.370 32.902 1.00 37.54 81 THR A O 1
ATOM 637 N N . ARG A 1 85 ? 6.521 11.198 33.319 1.00 37.37 82 ARG A N 1
ATOM 638 C CA . ARG A 1 85 ? 7.852 10.646 33.020 1.00 37.07 82 ARG A CA 1
ATOM 639 C C . ARG A 1 85 ? 8.860 10.899 34.143 1.00 36.89 82 ARG A C 1
ATOM 640 O O . ARG A 1 85 ? 9.942 10.310 34.149 1.00 36.90 82 ARG A O 1
ATOM 648 N N . GLU A 1 86 ? 8.506 11.783 35.076 1.00 36.54 83 GLU A N 1
ATOM 649 C CA . GLU A 1 86 ? 9.310 12.030 36.268 1.00 36.30 83 GLU A CA 1
ATOM 650 C C . GLU A 1 86 ? 8.949 11.012 37.341 1.00 36.16 83 GLU A C 1
ATOM 651 O O . GLU A 1 86 ? 8.064 10.178 37.143 1.00 36.20 83 GLU A O 1
ATOM 657 N N . ASP A 1 87 ? 9.627 11.089 38.484 1.00 35.90 84 ASP A N 1
ATOM 658 C CA . ASP A 1 87 ? 9.216 10.322 39.657 1.00 35.58 84 ASP A CA 1
ATOM 659 C C . ASP A 1 87 ? 7.883 10.861 40.172 1.00 35.00 84 ASP A C 1
ATOM 660 O O . ASP A 1 87 ? 7.734 12.066 40.399 1.00 34.84 84 ASP A O 1
ATOM 665 N N . VAL A 1 88 ? 6.916 9.960 40.322 1.00 34.37 85 VAL A N 1
ATOM 666 C CA . VAL A 1 88 ? 5.559 10.324 40.730 1.00 33.73 85 VAL A CA 1
ATOM 667 C C . VAL A 1 88 ? 5.135 9.552 41.977 1.00 33.33 85 VAL A C 1
ATOM 668 O O . VAL A 1 88 ? 5.254 8.324 42.036 1.00 33.30 85 VAL A O 1
ATOM 672 N N . VAL A 1 89 ? 4.662 10.293 42.975 1.00 32.70 86 VAL A N 1
ATOM 673 C CA . VAL A 1 89 ? 4.051 9.708 44.166 1.00 32.02 86 VAL A CA 1
ATOM 674 C C . VAL A 1 89 ? 2.613 10.220 44.338 1.00 31.55 86 VAL A C 1
ATOM 675 O O . VAL A 1 89 ? 2.281 11.331 43.910 1.00 31.45 86 VAL A O 1
ATOM 679 N N . GLU A 1 90 ? 1.763 9.399 44.945 1.00 30.94 87 GLU A N 1
ATOM 680 C CA . GLU A 1 90 ? 0.381 9.781 45.207 1.00 30.30 87 GLU A CA 1
ATOM 681 C C . GLU A 1 90 ? -0.032 9.391 46.603 1.00 30.04 87 GLU A C 1
ATOM 682 O O . GLU A 1 90 ? 0.100 8.233 46.992 1.00 30.02 87 GLU A O 1
ATOM 688 N N . PHE A 1 91 ? -0.533 10.367 47.349 1.00 29.77 88 PHE A N 1
ATOM 689 C CA . PHE A 1 91 ? -1.124 10.112 48.655 1.00 29.57 88 PHE A CA 1
ATOM 690 C C . PHE A 1 91 ? -2.633 9.955 48.504 1.00 29.42 88 PHE A C 1
ATOM 691 O O . PHE A 1 91 ? -3.318 10.855 48.016 1.00 29.39 88 PHE A O 1
ATOM 699 N N . HIS A 1 92 ? -3.140 8.798 48.909 1.00 29.19 89 HIS A N 1
ATOM 700 C CA . HIS A 1 92 ? -4.553 8.502 48.778 1.00 29.00 89 HIS A CA 1
ATOM 701 C C . HIS A 1 92 ? -5.237 8.637 50.129 1.00 28.91 89 HIS A C 1
ATOM 702 O O . HIS A 1 92 ? -5.301 7.693 50.917 1.00 28.81 89 HIS A O 1
ATOM 709 N N . CYS A 1 93 ? -5.738 9.844 50.370 1.00 28.90 90 CYS A N 1
ATOM 710 C CA . CYS A 1 93 ? -6.338 10.236 51.638 1.00 28.94 90 CYS A CA 1
ATOM 711 C C . CYS A 1 93 ? -7.822 9.886 51.710 1.00 28.91 90 CYS A C 1
ATOM 712 O O . CYS A 1 93 ? -8.443 9.544 50.701 1.00 28.93 90 CYS A O 1
ATOM 715 N N . HIS A 1 94 ? -8.387 9.983 52.911 1.00 28.83 91 HIS A N 1
ATOM 716 C CA . HIS A 1 94 ? -9.828 9.863 53.087 1.00 28.79 91 HIS A CA 1
ATOM 717 C C . HIS A 1 94 ? -10.539 11.005 52.365 1.00 28.90 91 HIS A C 1
ATOM 718 O O . HIS A 1 94 ? -11.434 10.778 51.556 1.00 28.94 91 HIS A O 1
ATOM 725 N N . GLY A 1 95 ? -10.117 12.232 52.648 1.00 28.96 92 GLY A N 1
ATOM 726 C CA . GLY A 1 95 ? -10.616 13.388 51.929 1.00 29.08 92 GLY A CA 1
ATOM 727 C C . GLY A 1 95 ? -12.099 13.681 52.083 1.00 29.24 92 GLY A C 1
ATOM 728 O O . GLY A 1 95 ? -12.947 13.123 51.382 1.00 29.00 92 GLY A O 1
ATOM 729 N N . GLY A 1 96 ? -12.404 14.546 53.039 1.00 29.44 93 GLY A N 1
ATOM 730 C CA . GLY A 1 96 ? -13.587 15.378 52.951 1.00 29.44 93 GLY A CA 1
ATOM 731 C C . GLY A 1 96 ? -13.000 16.641 52.365 1.00 29.48 93 GLY A C 1
ATOM 732 O O . GLY A 1 96 ? -12.478 16.625 51.250 1.00 29.44 93 GLY A O 1
ATOM 733 N N . ILE A 1 97 ? -13.030 17.722 53.135 1.00 29.44 94 ILE A N 1
ATOM 734 C CA . ILE A 1 97 ? -12.353 18.948 52.730 1.00 29.35 94 ILE A CA 1
ATOM 735 C C . ILE A 1 97 ? -11.119 19.218 53.584 1.00 29.39 94 ILE A C 1
ATOM 736 O O . ILE A 1 97 ? -10.449 20.233 53.394 1.00 29.57 94 ILE A O 1
ATOM 741 N N . ILE A 1 98 ? -10.810 18.310 54.509 1.00 29.29 95 ILE A N 1
ATOM 742 C CA . ILE A 1 98 ? -9.733 18.547 55.479 1.00 29.10 95 ILE A CA 1
ATOM 743 C C . ILE A 1 98 ? -8.442 17.768 55.203 1.00 29.12 95 ILE A C 1
ATOM 744 O O . ILE A 1 98 ? -7.374 18.368 55.088 1.00 29.24 95 ILE A O 1
ATOM 749 N N . ALA A 1 99 ? -8.539 16.445 55.094 1.00 29.17 96 ALA A N 1
ATOM 750 C CA . ALA A 1 99 ? -7.347 15.597 55.001 1.00 29.15 96 ALA A CA 1
ATOM 751 C C . ALA A 1 99 ? -6.438 15.963 53.828 1.00 29.20 96 ALA A C 1
ATOM 752 O O . ALA A 1 99 ? -5.233 16.125 54.014 1.00 29.20 96 ALA A O 1
ATOM 754 N N . VAL A 1 100 ? -7.013 16.110 52.634 1.00 29.21 97 VAL A N 1
ATOM 755 C CA . VAL A 1 100 ? -6.225 16.448 51.443 1.00 29.17 97 VAL A CA 1
ATOM 756 C C . VAL A 1 100 ? -5.520 17.793 51.581 1.00 29.35 97 VAL A C 1
ATOM 757 O O . VAL A 1 100 ? -4.359 17.930 51.189 1.00 29.48 97 VAL A O 1
ATOM 761 N N . GLN A 1 101 ? -6.223 18.774 52.146 1.00 29.50 98 GLN A N 1
ATOM 762 C CA . GLN A 1 101 ? -5.663 20.096 52.391 1.00 29.69 98 GLN A CA 1
ATOM 763 C C . GLN A 1 101 ? -4.441 19.970 53.267 1.00 29.98 98 GLN A C 1
ATOM 764 O O . GLN A 1 101 ? -3.393 20.558 52.985 1.00 30.00 98 GLN A O 1
ATOM 770 N N . GLN A 1 102 ? -4.592 19.181 54.325 1.00 30.40 99 GLN A N 1
ATOM 771 C CA . GLN A 1 102 ? -3.554 18.983 55.319 1.00 30.98 99 GLN A CA 1
ATOM 772 C C . GLN A 1 102 ? -2.312 18.355 54.700 1.00 31.21 99 GLN A C 1
ATOM 773 O O . GLN A 1 102 ? -1.191 18.772 54.988 1.00 31.34 99 GLN A O 1
ATOM 779 N N . VAL A 1 103 ? -2.533 17.354 53.849 1.00 31.53 100 VAL A N 1
ATOM 780 C CA . VAL A 1 103 ? -1.464 16.610 53.193 1.00 31.83 100 VAL A CA 1
ATOM 781 C C . VAL A 1 103 ? -0.759 17.478 52.160 1.00 32.22 100 VAL A C 1
ATOM 782 O O . VAL A 1 103 ? 0.469 17.525 52.129 1.00 32.40 100 VAL A O 1
ATOM 786 N N . LEU A 1 104 ? -1.535 18.169 51.327 1.00 32.71 101 LEU A N 1
ATOM 787 C CA . LEU A 1 104 ? -0.975 19.085 50.330 1.00 33.19 101 LEU A CA 1
ATOM 788 C C . LEU A 1 104 ? -0.051 20.123 50.973 1.00 33.64 101 LEU A C 1
ATOM 789 O O . LEU A 1 104 ? 1.054 20.365 50.483 1.00 33.70 101 LEU A O 1
ATOM 794 N N . GLN A 1 105 ? -0.514 20.717 52.072 1.00 34.11 102 GLN A N 1
ATOM 795 C CA . GLN A 1 105 ? 0.257 21.695 52.835 1.00 34.54 102 GLN A CA 1
ATOM 796 C C . GLN A 1 105 ? 1.595 21.130 53.327 1.00 34.74 102 GLN A C 1
ATOM 797 O O . GLN A 1 105 ? 2.624 21.801 53.255 1.00 34.84 102 GLN A O 1
ATOM 803 N N . LEU A 1 106 ? 1.567 19.894 53.817 1.00 34.98 103 LEU A N 1
ATOM 804 C CA . LEU A 1 106 ? 2.772 19.181 54.232 1.00 35.28 103 LEU A CA 1
ATOM 805 C C . LEU A 1 106 ? 3.729 18.913 53.067 1.00 35.56 103 LEU A C 1
ATOM 806 O O . LEU A 1 106 ? 4.937 18.767 53.276 1.00 35.69 103 LEU A O 1
ATOM 811 N N . CYS A 1 107 ? 3.185 18.841 51.849 1.00 35.74 104 CYS A N 1
ATOM 812 C CA . CYS A 1 107 ? 3.996 18.658 50.643 1.00 35.87 104 CYS A CA 1
ATOM 813 C C . CYS A 1 107 ? 4.731 19.944 50.275 1.00 36.02 104 CYS A C 1
ATOM 814 O O . CYS A 1 107 ? 5.928 19.925 49.973 1.00 36.01 104 CYS A O 1
ATOM 817 N N . LEU A 1 108 ? 4.007 21.059 50.316 1.00 36.18 105 LEU A N 1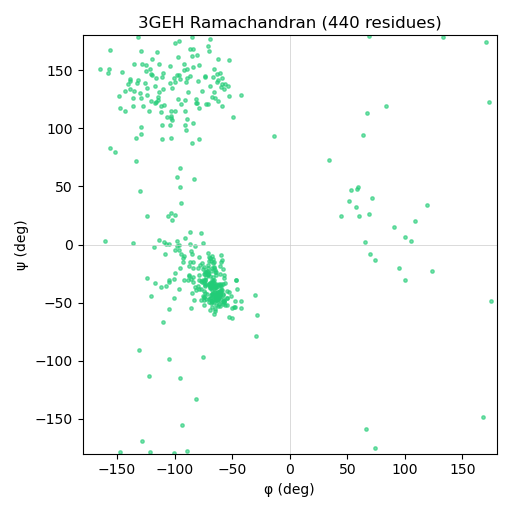
ATOM 818 C CA . LEU A 1 108 ? 4.591 22.368 50.066 1.00 36.35 105 LEU A CA 1
ATOM 819 C C . LEU A 1 108 ? 5.706 22.664 51.063 1.00 36.55 105 LEU A C 1
ATOM 820 O O . LEU A 1 108 ? 6.733 23.239 50.701 1.00 36.72 105 LEU A O 1
ATOM 825 N N . GLU A 1 109 ? 5.503 22.249 52.310 1.00 36.71 106 GLU A N 1
ATOM 826 C CA . GLU A 1 109 ? 6.491 22.440 53.368 1.00 36.97 106 GLU A CA 1
ATOM 827 C C . GLU A 1 109 ? 7.749 21.596 53.170 1.00 36.92 106 GLU A C 1
ATOM 828 O O . GLU A 1 109 ? 8.808 21.929 53.693 1.00 36.97 106 GLU A O 1
ATOM 834 N N . SER A 1 110 ? 7.631 20.513 52.409 1.00 36.95 107 SER A N 1
ATOM 835 C CA . SER A 1 110 ? 8.766 19.629 52.159 1.00 36.97 107 SER A CA 1
ATOM 836 C C . SER A 1 110 ? 9.435 19.877 50.802 1.00 37.08 107 SER A C 1
ATOM 837 O O . SER A 1 110 ? 10.064 18.982 50.238 1.00 37.12 107 SER A O 1
ATOM 840 N N . GLY A 1 111 ? 9.295 21.097 50.286 1.00 37.15 108 GLY A N 1
ATOM 841 C CA . GLY A 1 111 ? 10.009 21.517 49.081 1.00 37.11 108 GLY A CA 1
ATOM 842 C C . GLY A 1 111 ? 9.298 21.280 47.759 1.00 37.08 108 GLY A C 1
ATOM 843 O O . GLY A 1 111 ? 9.928 21.328 46.697 1.00 37.23 108 GLY A O 1
ATOM 844 N N . ALA A 1 112 ? 7.995 21.013 47.812 1.00 36.81 109 ALA A N 1
ATOM 845 C CA . ALA A 1 112 ? 7.182 20.938 46.601 1.00 36.42 109 ALA A CA 1
ATOM 846 C C . ALA A 1 112 ? 6.510 22.280 46.381 1.00 36.16 109 ALA A C 1
ATOM 847 O O . ALA A 1 112 ? 6.167 22.964 47.345 1.00 36.33 109 ALA A O 1
ATOM 849 N N . ARG A 1 113 ? 6.336 22.669 45.120 1.00 35.75 110 ARG A N 1
ATOM 850 C CA . ARG A 1 113 ? 5.575 23.879 44.809 1.00 35.29 110 ARG A CA 1
ATOM 851 C C . ARG A 1 113 ? 4.193 23.479 44.290 1.00 35.11 110 ARG A C 1
ATOM 852 O O . ARG A 1 113 ? 4.015 22.379 43.756 1.00 35.07 110 ARG A O 1
ATOM 860 N N . LEU A 1 114 ? 3.217 24.363 44.474 1.00 34.73 111 LEU A N 1
ATOM 861 C CA . LEU A 1 114 ? 1.850 24.083 44.063 1.00 34.41 111 LEU A CA 1
ATOM 862 C C . LEU A 1 114 ? 1.742 24.105 42.545 1.00 33.93 111 LEU A C 1
ATOM 863 O O . LEU A 1 114 ? 2.053 25.107 41.906 1.00 33.91 111 LEU A O 1
ATOM 868 N N . ALA A 1 115 ? 1.315 22.982 41.979 1.00 33.56 112 ALA A N 1
ATOM 869 C CA . ALA A 1 115 ? 1.152 22.852 40.535 1.00 33.24 112 ALA A CA 1
ATOM 870 C C . ALA A 1 115 ? 0.095 23.809 40.007 1.00 33.02 112 ALA A C 1
ATOM 871 O O . ALA A 1 115 ? -0.885 24.110 40.691 1.00 33.08 112 ALA A O 1
ATOM 873 N N . GLN A 1 116 ? 0.312 24.286 38.788 1.00 32.72 113 GLN A N 1
ATOM 874 C CA . GLN A 1 116 ? -0.627 25.172 38.117 1.00 32.46 113 GLN A CA 1
ATOM 875 C C . GLN A 1 116 ? -1.507 24.354 37.186 1.00 32.20 113 GLN A C 1
ATOM 876 O O . GLN A 1 116 ? -1.151 23.227 36.850 1.00 32.23 113 GLN A O 1
ATOM 882 N N . PRO A 1 117 ? -2.666 24.907 36.779 1.00 31.99 114 PRO A N 1
ATOM 883 C CA . PRO A 1 117 ? -3.560 24.224 35.846 1.00 31.87 114 PRO A CA 1
ATOM 884 C C . PRO A 1 117 ? -2.824 23.538 34.693 1.00 31.65 114 PRO A C 1
ATOM 885 O O . PRO A 1 117 ? -1.984 24.159 34.039 1.00 31.74 114 PRO A O 1
ATOM 889 N N . GLY A 1 118 ? -3.126 22.258 34.481 1.00 31.34 115 GLY A N 1
ATOM 890 C CA . GLY A 1 118 ? -2.550 21.482 33.386 1.00 30.98 115 GLY A CA 1
ATOM 891 C C . GLY A 1 118 ? -1.076 21.140 33.500 1.00 30.88 115 GLY A C 1
ATOM 892 O O . GLY A 1 118 ? -0.566 20.361 32.698 1.00 30.89 115 GLY A O 1
ATOM 893 N N . GLU A 1 119 ? -0.391 21.702 34.496 1.00 30.82 116 GLU A N 1
ATOM 894 C CA . GLU A 1 119 ? 1.067 21.556 34.617 1.00 30.83 116 GLU A CA 1
ATOM 895 C C . GLU A 1 119 ? 1.583 20.109 34.688 1.00 30.75 116 GLU A C 1
ATOM 896 O O . GLU A 1 119 ? 2.708 19.845 34.274 1.00 30.91 116 GLU A O 1
ATOM 902 N N . PHE A 1 120 ? 0.779 19.182 35.203 1.00 30.67 117 PHE A N 1
ATOM 903 C CA . PHE A 1 120 ? 1.148 17.761 35.176 1.00 30.66 117 PHE A CA 1
ATOM 904 C C . PHE A 1 120 ? 1.149 17.239 33.751 1.00 30.49 117 PHE A C 1
ATOM 905 O O . PHE A 1 120 ? 2.118 16.619 33.304 1.00 30.43 117 PHE A O 1
ATOM 913 N N . THR A 1 121 ? 0.058 17.511 33.040 1.00 30.27 118 THR A N 1
ATOM 914 C CA . THR A 1 121 ? -0.112 17.024 31.682 1.00 30.00 118 THR A CA 1
ATOM 915 C C . THR A 1 121 ? 0.765 17.796 30.680 1.00 29.87 118 THR A C 1
ATOM 916 O O . THR A 1 121 ? 1.035 17.301 29.586 1.00 30.00 118 THR A O 1
ATOM 920 N N . LEU A 1 122 ? 1.219 18.992 31.060 1.00 29.64 119 LEU A N 1
ATOM 921 C CA . LEU A 1 122 ? 2.227 19.705 30.268 1.00 29.60 119 LEU A CA 1
ATOM 922 C C . LEU A 1 122 ? 3.583 19.004 30.376 1.00 29.83 119 LEU A C 1
ATOM 923 O O . LEU A 1 122 ? 4.227 18.722 29.362 1.00 29.97 119 LEU A O 1
ATOM 928 N N . ARG A 1 123 ? 3.999 18.715 31.608 1.00 29.87 120 ARG A N 1
ATOM 929 C CA . ARG A 1 123 ? 5.237 17.980 31.866 1.00 29.80 120 ARG A CA 1
ATOM 930 C C . ARG A 1 123 ? 5.240 16.621 31.160 1.00 29.84 120 ARG A C 1
ATOM 931 O O . ARG A 1 123 ? 6.297 16.083 30.834 1.00 29.90 120 ARG A O 1
ATOM 939 N N . ALA A 1 124 ? 4.056 16.072 30.921 1.00 29.81 121 ALA A N 1
ATOM 940 C CA . ALA A 1 124 ? 3.950 14.835 30.168 1.00 29.91 121 ALA A CA 1
ATOM 941 C C . ALA A 1 124 ? 4.347 15.100 28.720 1.00 29.94 121 ALA A C 1
ATOM 942 O O . ALA A 1 124 ? 5.124 14.342 28.134 1.00 30.05 121 ALA A O 1
ATOM 944 N N . PHE A 1 125 ? 3.818 16.186 28.157 1.00 29.80 122 PHE A N 1
ATOM 945 C CA . PHE A 1 125 ? 4.124 16.577 26.786 1.00 29.66 122 PHE A CA 1
ATOM 946 C C . PHE A 1 125 ? 5.584 17.001 26.675 1.00 29.68 122 PHE A C 1
ATOM 947 O O . PHE A 1 125 ? 6.280 16.643 25.720 1.00 29.86 122 PHE A O 1
ATOM 955 N N . LEU A 1 126 ? 6.036 17.755 27.670 1.00 29.51 123 LEU A N 1
ATOM 956 C CA . LEU A 1 126 ? 7.387 18.286 27.709 1.00 29.34 123 LEU A CA 1
ATOM 957 C C . LEU A 1 126 ? 8.447 17.184 27.713 1.00 29.33 123 LEU A C 1
ATOM 958 O O . LEU A 1 126 ? 9.567 17.411 27.282 1.00 29.37 123 LEU A O 1
ATOM 963 N N . ASN A 1 127 ? 8.089 15.997 28.198 1.00 29.47 124 ASN A N 1
ATOM 964 C CA . ASN A 1 127 ? 8.986 14.838 28.173 1.00 29.69 124 ASN A CA 1
ATOM 965 C C . ASN A 1 127 ? 8.647 13.853 27.053 1.00 29.90 124 ASN A C 1
ATOM 966 O O . ASN A 1 127 ? 9.018 12.674 27.112 1.00 29.88 124 ASN A O 1
ATOM 971 N N . GLY A 1 128 ? 7.932 14.340 26.042 1.00 30.13 125 GLY A N 1
ATOM 972 C CA . GLY A 1 128 ? 7.618 13.554 24.850 1.00 30.53 125 GLY A CA 1
ATOM 973 C C . GLY A 1 128 ? 6.878 12.242 25.062 1.00 30.78 125 GLY A C 1
ATOM 974 O O . GLY A 1 128 ? 7.083 11.285 24.311 1.00 30.86 125 GLY A O 1
ATOM 975 N N . ARG A 1 129 ? 6.025 12.188 26.083 1.00 30.96 126 ARG A N 1
ATOM 976 C CA . ARG A 1 129 ? 5.112 11.063 26.248 1.00 31.14 126 ARG A CA 1
ATOM 977 C C . ARG A 1 129 ? 3.814 11.344 25.482 1.00 31.26 126 ARG A C 1
ATOM 978 O O . ARG A 1 129 ? 3.150 10.425 24.996 1.00 31.26 126 ARG A O 1
ATOM 986 N N . LEU A 1 130 ? 3.463 12.622 25.376 1.00 31.47 127 LEU A N 1
ATOM 987 C CA . LEU A 1 130 ? 2.281 13.039 24.630 1.00 31.72 127 LEU A CA 1
ATOM 988 C C . LEU A 1 130 ? 2.633 14.127 23.628 1.00 31.87 127 LEU A C 1
ATOM 989 O O . LEU A 1 130 ? 3.611 14.855 23.804 1.00 31.88 127 LEU A O 1
ATOM 994 N N . ASP A 1 131 ? 1.826 14.233 22.579 1.00 32.10 128 ASP A N 1
ATOM 995 C CA . ASP A 1 131 ? 1.826 15.419 21.735 1.00 32.44 128 ASP A CA 1
ATOM 996 C C . ASP A 1 131 ? 0.695 16.343 22.208 1.00 32.55 128 ASP A C 1
ATOM 997 O O . ASP A 1 131 ? -0.092 15.972 23.087 1.00 32.76 128 ASP A O 1
ATOM 1002 N N . LEU A 1 132 ? 0.598 17.530 21.620 1.00 32.46 129 LEU A N 1
ATOM 1003 C CA . LEU A 1 132 ? -0.456 18.465 21.994 1.00 32.39 129 LEU A CA 1
ATOM 1004 C C . LEU A 1 132 ? -1.869 17.920 21.769 1.00 32.51 129 LEU A C 1
ATOM 1005 O O . LEU A 1 132 ? -2.745 18.120 22.614 1.00 32.50 129 LEU A O 1
ATOM 1010 N N . THR A 1 133 ? -2.086 17.223 20.652 1.00 32.61 130 THR A N 1
ATOM 1011 C CA . THR A 1 133 ? -3.422 16.707 20.318 1.00 32.79 130 THR A CA 1
ATOM 1012 C C . THR A 1 133 ? -3.923 15.744 21.387 1.00 33.01 130 THR A C 1
ATOM 1013 O O . THR A 1 133 ? -5.125 15.689 21.670 1.00 32.95 130 THR A O 1
ATOM 1017 N N . GLN A 1 134 ? -2.986 14.991 21.968 1.00 33.26 131 GLN A N 1
ATOM 1018 C CA . GLN A 1 134 ? -3.282 14.059 23.052 1.00 33.42 131 GLN A CA 1
ATOM 1019 C C . GLN A 1 134 ? -3.525 14.816 24.350 1.00 33.49 131 GLN A C 1
ATOM 1020 O O . GLN A 1 134 ? -4.556 14.623 25.003 1.00 33.62 131 GLN A O 1
ATOM 1026 N N . ALA A 1 135 ? -2.584 15.687 24.712 1.00 33.49 132 ALA A N 1
ATOM 1027 C CA . ALA A 1 135 ? -2.741 16.535 25.884 1.00 33.45 132 ALA A CA 1
ATOM 1028 C C . ALA A 1 135 ? -4.118 17.177 25.851 1.00 33.45 132 ALA A C 1
ATOM 1029 O O . ALA A 1 135 ? -4.892 17.028 26.792 1.00 33.44 132 ALA A O 1
ATOM 1031 N N . GLU A 1 136 ? -4.433 17.847 24.743 1.00 33.52 133 GLU A N 1
ATOM 1032 C CA . GLU A 1 136 ? -5.736 18.493 24.561 1.00 33.73 133 GLU A CA 1
ATOM 1033 C C . GLU A 1 136 ? -6.910 17.555 24.809 1.00 33.74 133 GLU A C 1
ATOM 1034 O O . GLU A 1 136 ? -7.896 17.945 25.430 1.00 33.85 133 GLU A O 1
ATOM 1040 N N . SER A 1 137 ? -6.788 16.318 24.337 1.00 33.78 134 SER A N 1
ATOM 1041 C CA . SER A 1 137 ? -7.898 15.374 24.367 1.00 33.82 134 SER A CA 1
ATOM 1042 C C . SER A 1 137 ? -8.150 14.734 25.731 1.00 33.84 134 SER A C 1
ATOM 1043 O O . SER A 1 137 ? -9.235 14.188 25.959 1.00 33.99 134 SER A O 1
ATOM 1046 N N . ILE A 1 138 ? -7.176 14.790 26.640 1.00 33.77 135 ILE A N 1
ATOM 1047 C CA . ILE A 1 138 ? -7.439 14.309 28.001 1.00 33.74 135 ILE A CA 1
ATOM 1048 C C . ILE A 1 138 ? -8.296 15.321 28.765 1.00 33.74 135 ILE A C 1
ATOM 1049 O O . ILE A 1 138 ? -9.086 14.946 29.626 1.00 33.90 135 ILE A O 1
ATOM 1054 N N . ALA A 1 139 ? -8.145 16.602 28.432 1.00 33.74 136 ALA A N 1
ATOM 1055 C CA . ALA A 1 139 ? -9.032 17.640 28.946 1.00 33.75 136 ALA A CA 1
ATOM 1056 C C . ALA A 1 139 ? -10.411 17.433 28.348 1.00 33.77 136 ALA A C 1
ATOM 1057 O O . ALA A 1 139 ? -11.422 17.717 28.987 1.00 33.84 136 ALA A O 1
ATOM 1059 N N . ASP A 1 140 ? -10.441 16.929 27.119 1.00 33.79 137 ASP A N 1
ATOM 1060 C CA . ASP A 1 140 ? -11.689 16.582 26.462 1.00 34.05 137 ASP A CA 1
ATOM 1061 C C . ASP A 1 140 ? -12.345 15.365 27.111 1.00 34.01 137 ASP A C 1
ATOM 1062 O O . ASP A 1 140 ? -13.573 15.280 27.156 1.00 34.09 137 ASP A O 1
ATOM 1067 N N . LEU A 1 141 ? -11.529 14.439 27.620 1.00 33.96 138 LEU A N 1
ATOM 1068 C CA . LEU A 1 141 ? -12.042 13.229 28.270 1.00 33.82 138 LEU A CA 1
ATOM 1069 C C . LEU A 1 141 ? -12.784 13.560 29.559 1.00 33.89 138 LEU A C 1
ATOM 1070 O O . LEU A 1 141 ? -13.967 13.255 29.676 1.00 34.12 138 LEU A O 1
ATOM 1075 N N . VAL A 1 142 ? -12.100 14.192 30.512 1.00 33.87 139 VAL A N 1
ATOM 1076 C CA . VAL A 1 142 ? -12.740 14.609 31.765 1.00 33.99 139 VAL A CA 1
ATOM 1077 C C . VAL A 1 142 ? -13.785 15.703 31.550 1.00 34.17 139 VAL A C 1
ATOM 1078 O O . VAL A 1 142 ? -14.611 15.956 32.419 1.00 34.18 139 VAL A O 1
ATOM 1082 N N . GLY A 1 143 ? -13.745 16.344 30.388 1.00 34.51 140 GLY A N 1
ATOM 1083 C CA . GLY A 1 143 ? -14.701 17.395 30.059 1.00 35.00 140 GLY A CA 1
ATOM 1084 C C . GLY A 1 143 ? -15.928 16.897 29.319 1.00 35.31 140 GLY A C 1
ATOM 1085 O O . GLY A 1 143 ? -16.904 17.636 29.164 1.00 35.29 140 GLY A O 1
ATOM 1086 N N . ALA A 1 144 ? -15.870 15.645 28.867 1.00 35.63 141 ALA A N 1
ATOM 1087 C CA . ALA A 1 144 ? -16.933 15.034 28.073 1.00 36.05 141 ALA A CA 1
ATOM 1088 C C . ALA A 1 144 ? -18.234 14.934 28.859 1.00 36.47 141 ALA A C 1
ATOM 1089 O O . ALA A 1 144 ? -18.214 14.631 30.055 1.00 36.70 141 ALA A O 1
ATOM 1091 N N . ARG A 1 145 ? -19.357 15.199 28.192 1.00 36.84 142 ARG A N 1
ATOM 1092 C CA . ARG A 1 145 ? -20.672 15.047 28.818 1.00 37.18 142 ARG A CA 1
ATOM 1093 C C . ARG A 1 145 ? -21.596 14.114 28.043 1.00 37.23 142 ARG A C 1
ATOM 1094 O O . ARG A 1 145 ? -22.821 14.212 28.150 1.00 37.32 142 ARG A O 1
ATOM 1102 N N . SER A 1 146 ? -21.002 13.209 27.268 1.00 37.37 143 SER A N 1
ATOM 1103 C CA . SER A 1 146 ? -21.750 12.178 26.550 1.00 37.55 143 SER A CA 1
ATOM 1104 C C . SER A 1 146 ? -20.834 11.003 26.211 1.00 37.65 143 SER A C 1
ATOM 1105 O O . SER A 1 146 ? -19.639 11.202 25.983 1.00 37.64 143 SER A O 1
ATOM 1108 N N . PRO A 1 147 ? -21.390 9.776 26.179 1.00 37.75 144 PRO A N 1
ATOM 1109 C CA . PRO A 1 147 ? -20.645 8.565 25.826 1.00 37.86 144 PRO A CA 1
ATOM 1110 C C . PRO A 1 147 ? -19.757 8.680 24.580 1.00 37.98 144 PRO A C 1
ATOM 1111 O O . PRO A 1 147 ? -18.656 8.129 24.570 1.00 38.08 144 PRO A O 1
ATOM 1115 N N . GLN A 1 148 ? -20.223 9.382 23.549 1.00 38.13 145 GLN A N 1
ATOM 1116 C CA . GLN A 1 148 ? -19.453 9.525 22.304 1.00 38.47 145 GLN A CA 1
ATOM 1117 C C . GLN A 1 148 ? -18.485 10.699 22.326 1.00 38.36 145 GLN A C 1
ATOM 1118 O O . GLN A 1 148 ? -17.555 10.751 21.516 1.00 38.45 145 GLN A O 1
ATOM 1124 N N . ALA A 1 149 ? -18.704 11.635 23.246 1.00 38.20 146 ALA A N 1
ATOM 1125 C CA . ALA A 1 149 ? -17.740 12.700 23.490 1.00 38.06 146 ALA A CA 1
ATOM 1126 C C . ALA A 1 149 ? -16.489 12.101 24.127 1.00 38.07 146 ALA A C 1
ATOM 1127 O O . ALA A 1 149 ? -15.370 12.510 23.818 1.00 38.11 146 ALA A O 1
ATOM 1129 N N . ALA A 1 150 ? -16.693 11.119 25.004 1.00 38.08 147 ALA A N 1
ATOM 1130 C CA . ALA A 1 150 ? -15.601 10.365 25.611 1.00 38.07 147 ALA A CA 1
ATOM 1131 C C . ALA A 1 150 ? -14.901 9.523 24.555 1.00 38.13 147 ALA A C 1
ATOM 1132 O O . ALA A 1 150 ? -13.675 9.540 24.460 1.00 38.15 147 ALA A O 1
ATOM 1134 N N . GLN A 1 151 ? -15.693 8.799 23.763 1.00 38.23 148 GLN A N 1
ATOM 1135 C CA . GLN A 1 151 ? -15.198 7.998 22.641 1.00 38.44 148 GLN A CA 1
ATOM 1136 C C . GLN A 1 151 ? -14.299 8.797 21.700 1.00 38.26 148 GLN A C 1
ATOM 1137 O O . GLN A 1 151 ? -13.245 8.315 21.280 1.00 38.22 148 GLN A O 1
ATOM 1143 N N . THR A 1 152 ? -14.727 10.016 21.380 1.00 38.10 149 THR A N 1
ATOM 1144 C CA . THR A 1 152 ? -13.956 10.923 20.539 1.00 37.93 149 THR A CA 1
ATOM 1145 C C . THR A 1 152 ? -12.687 11.373 21.247 1.00 37.82 149 THR A C 1
ATOM 1146 O O . THR A 1 152 ? -11.624 11.429 20.629 1.00 37.97 149 THR A O 1
ATOM 1150 N N . ALA A 1 153 ? -12.804 11.685 22.538 1.00 37.65 150 ALA A N 1
ATOM 1151 C CA . ALA A 1 153 ? -11.659 12.100 23.350 1.00 37.54 150 ALA A CA 1
ATOM 1152 C C . ALA A 1 153 ? -10.623 10.981 23.471 1.00 37.49 150 ALA A C 1
ATOM 1153 O O . ALA A 1 153 ? -9.420 11.220 23.327 1.00 37.34 150 ALA A O 1
ATOM 1155 N N . LEU A 1 154 ? -11.106 9.764 23.720 1.00 37.46 151 LEU A N 1
ATOM 1156 C CA . LEU A 1 154 ? -10.259 8.581 23.818 1.00 37.42 151 LEU A CA 1
ATOM 1157 C C . LEU A 1 154 ? -9.487 8.319 22.535 1.00 37.57 151 LEU A C 1
ATOM 1158 O O . LEU A 1 154 ? -8.343 7.870 22.587 1.00 37.77 151 LEU A O 1
ATOM 1163 N N . ALA A 1 155 ? -10.112 8.596 21.392 1.00 37.66 152 ALA A N 1
ATOM 1164 C CA . ALA A 1 155 ? -9.438 8.483 20.099 1.00 37.80 152 ALA A CA 1
ATOM 1165 C C . ALA A 1 155 ? -8.275 9.466 20.017 1.00 37.96 152 ALA A C 1
ATOM 1166 O O . ALA A 1 155 ? -7.195 9.117 19.549 1.00 37.95 152 ALA A O 1
ATOM 1168 N N . GLY A 1 156 ? -8.505 10.688 20.489 1.00 38.23 153 GLY A N 1
ATOM 1169 C CA . GLY A 1 156 ? -7.469 11.710 20.540 1.00 38.57 153 GLY A CA 1
ATOM 1170 C C . GLY A 1 156 ? -6.331 11.302 21.454 1.00 38.87 153 GLY A C 1
ATOM 1171 O O . GLY A 1 156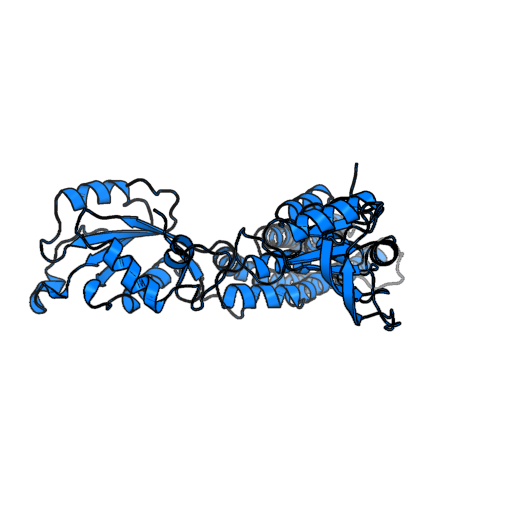 ? -5.162 11.454 21.101 1.00 38.96 153 GLY A O 1
ATOM 1172 N N . LEU A 1 157 ? -6.685 10.781 22.628 1.00 39.20 154 LEU A N 1
ATOM 1173 C CA . LEU A 1 157 ? -5.720 10.318 23.625 1.00 39.49 154 LEU A CA 1
ATOM 1174 C C . LEU A 1 157 ? -4.868 9.200 23.051 1.00 39.87 154 LEU A C 1
ATOM 1175 O O . LEU A 1 157 ? -3.649 9.180 23.228 1.00 39.88 154 LEU A O 1
ATOM 1180 N N . GLN A 1 158 ? -5.534 8.284 22.352 1.00 40.42 155 GLN A N 1
ATOM 1181 C CA . GLN A 1 158 ? -4.925 7.079 21.804 1.00 41.03 155 GLN A CA 1
ATOM 1182 C C . GLN A 1 158 ? -3.892 7.392 20.722 1.00 41.40 155 GLN A C 1
ATOM 1183 O O . GLN A 1 158 ? -3.034 6.565 20.417 1.00 41.40 155 GLN A O 1
ATOM 1189 N N . GLY A 1 159 ? -3.986 8.586 20.142 1.00 41.95 156 GLY A N 1
ATOM 1190 C CA . GLY A 1 159 ? -3.046 9.037 19.121 1.00 42.57 156 GLY A CA 1
ATOM 1191 C C . G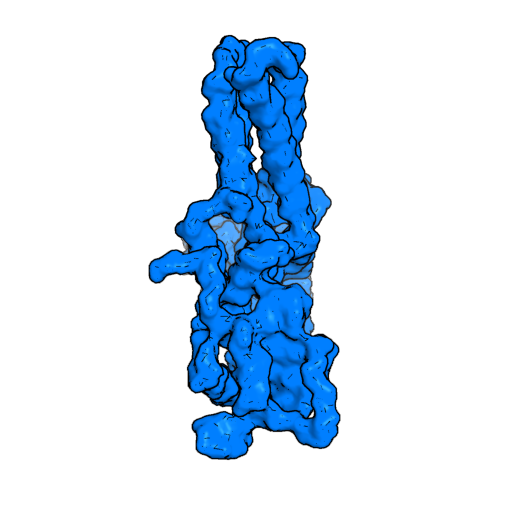LY A 1 159 ? -3.607 9.030 17.712 1.00 43.08 156 GLY A C 1
ATOM 1192 O O . GLY A 1 159 ? -2.893 9.350 16.761 1.00 43.07 156 GLY A O 1
ATOM 1193 N N . LYS A 1 160 ? -4.885 8.677 17.579 1.00 43.69 157 LYS A N 1
ATOM 1194 C CA . LYS A 1 160 ? -5.536 8.552 16.271 1.00 44.45 157 LYS A CA 1
ATOM 1195 C C . LYS A 1 160 ? -5.489 9.844 15.453 1.00 44.90 157 LYS A C 1
ATOM 1196 O O . LYS A 1 160 ? -5.621 9.813 14.230 1.00 44.96 157 LYS A O 1
ATOM 1202 N N . LEU A 1 161 ? -5.293 10.969 16.135 1.00 45.58 158 LEU A N 1
ATOM 1203 C CA . LEU A 1 161 ? -5.240 12.277 15.492 1.00 46.25 158 LEU A CA 1
ATOM 1204 C C . LEU A 1 161 ? -3.803 12.762 15.306 1.00 46.77 158 LEU A C 1
ATOM 1205 O O . LEU A 1 161 ? -3.511 13.506 14.369 1.00 46.68 158 LEU A O 1
ATOM 1210 N N . ALA A 1 162 ? -2.918 12.337 16.205 1.00 47.60 159 ALA A N 1
ATOM 1211 C CA . ALA A 1 162 ? -1.502 12.703 16.165 1.00 48.44 159 ALA A CA 1
ATOM 1212 C C . ALA A 1 162 ? -0.757 11.976 15.056 1.00 49.14 159 ALA A C 1
ATOM 1213 O O . ALA A 1 162 ? 0.211 12.499 14.502 1.00 49.26 159 ALA A O 1
ATOM 1215 N N . HIS A 1 163 ? -1.209 10.765 14.745 1.00 50.04 160 HIS A N 1
ATOM 1216 C CA . HIS A 1 163 ? -0.547 9.924 13.758 1.00 50.92 160 HIS A CA 1
ATOM 1217 C C . HIS A 1 163 ? -0.657 10.454 12.318 1.00 51.12 160 HIS A C 1
ATOM 1218 O O . HIS A 1 163 ? 0.365 10.550 11.641 1.00 51.13 160 HIS A O 1
ATOM 1225 N N . PRO A 1 164 ? -1.883 10.795 11.846 1.00 51.46 161 PRO A N 1
ATOM 1226 C CA . PRO A 1 164 ? -2.034 11.348 10.494 1.00 51.76 161 PRO A CA 1
ATOM 1227 C C . PRO A 1 164 ? -1.306 12.671 10.288 1.00 52.19 161 PRO A C 1
ATOM 1228 O O . PRO A 1 164 ? -0.605 12.834 9.289 1.00 52.25 161 PRO A O 1
ATOM 1232 N N . ILE A 1 165 ? -1.472 13.601 11.227 1.00 52.71 162 ILE A N 1
ATOM 1233 C CA . ILE A 1 165 ? -0.901 14.944 11.099 1.00 53.22 162 ILE A CA 1
ATOM 1234 C C . ILE A 1 165 ? 0.626 14.920 11.083 1.00 53.73 162 ILE A C 1
ATOM 1235 O O . ILE A 1 165 ? 1.248 15.583 10.252 1.00 53.81 162 ILE A O 1
ATOM 1240 N N . ARG A 1 166 ? 1.225 14.140 11.979 1.00 54.39 163 ARG A N 1
ATOM 1241 C CA . ARG A 1 166 ? 2.674 13.989 11.995 1.00 55.16 163 ARG A CA 1
ATOM 1242 C C . ARG A 1 166 ? 3.145 13.289 10.719 1.00 55.43 163 ARG A C 1
ATOM 1243 O O . ARG A 1 166 ? 4.229 13.581 10.212 1.00 55.57 163 ARG A O 1
ATOM 1251 N N . GLN A 1 167 ? 2.315 12.382 10.202 1.00 55.75 164 GLN A N 1
ATOM 1252 C CA . GLN A 1 167 ? 2.576 11.709 8.930 1.00 56.07 164 GLN A CA 1
ATOM 1253 C C . GLN A 1 167 ? 2.627 12.706 7.774 1.00 56.17 164 GLN A C 1
ATOM 1254 O O . GLN A 1 167 ? 3.558 12.679 6.969 1.00 56.23 164 GLN A O 1
ATOM 1260 N N . LEU A 1 168 ? 1.625 13.582 7.709 1.00 56.30 165 LEU A N 1
ATOM 1261 C CA . LEU A 1 168 ? 1.529 14.604 6.666 1.00 56.45 165 LEU A CA 1
ATOM 1262 C C . LEU A 1 168 ? 2.661 15.627 6.725 1.00 56.71 165 LEU A C 1
ATOM 1263 O O . LEU A 1 168 ? 3.140 16.081 5.686 1.00 56.81 165 LEU A O 1
ATOM 1268 N N . ARG A 1 169 ? 3.085 15.990 7.935 1.00 57.02 166 ARG A N 1
ATOM 1269 C CA . ARG A 1 169 ? 4.188 16.934 8.102 1.00 57.29 166 ARG A CA 1
ATOM 1270 C C . ARG A 1 169 ? 5.493 16.341 7.585 1.00 57.77 166 ARG A C 1
ATOM 1271 O O . ARG A 1 169 ? 6.306 17.048 6.989 1.00 57.81 166 ARG A O 1
ATOM 1279 N N . ALA A 1 170 ? 5.680 15.042 7.813 1.00 58.38 167 ALA A N 1
ATOM 1280 C CA . ALA A 1 170 ? 6.845 14.319 7.302 1.00 58.98 167 ALA A CA 1
ATOM 1281 C C . ALA A 1 170 ? 6.882 14.368 5.776 1.00 59.43 167 ALA A C 1
ATOM 1282 O O . ALA A 1 170 ? 7.939 14.591 5.182 1.00 59.51 167 ALA A O 1
ATOM 1284 N N . ASN A 1 171 ? 5.720 14.176 5.156 1.00 59.94 168 ASN A N 1
ATOM 1285 C CA . ASN A 1 171 ? 5.589 14.239 3.707 1.00 60.54 168 ASN A CA 1
ATOM 1286 C C . ASN A 1 171 ? 6.032 15.588 3.149 1.00 61.04 168 ASN A C 1
ATOM 1287 O O . ASN A 1 171 ? 6.813 15.644 2.198 1.00 61.25 168 ASN A O 1
ATOM 1292 N N . CYS A 1 172 ? 5.544 16.668 3.753 1.00 61.63 169 CYS A N 1
ATOM 1293 C CA . CYS A 1 172 ? 5.938 18.018 3.358 1.00 62.21 169 CYS A CA 1
ATOM 1294 C C . CYS A 1 172 ? 7.431 18.262 3.592 1.00 62.86 169 CYS A C 1
ATOM 1295 O O . CYS A 1 172 ? 8.078 18.942 2.801 1.00 62.87 169 CYS A O 1
ATOM 1298 N N . LEU A 1 173 ? 7.966 17.701 4.675 1.00 63.70 170 LEU A N 1
ATOM 1299 C CA . LEU A 1 173 ? 9.390 17.794 4.982 1.00 64.63 170 LEU A CA 1
ATOM 1300 C C . LEU A 1 173 ? 10.225 17.021 3.974 1.00 65.49 170 LEU A C 1
ATOM 1301 O O . LEU A 1 173 ? 11.369 17.383 3.697 1.00 65.61 170 LEU A O 1
ATOM 1306 N N . ASP A 1 174 ? 9.647 15.951 3.436 1.00 66.55 171 ASP A N 1
ATOM 1307 C CA . ASP A 1 174 ? 10.341 15.101 2.482 1.00 67.64 171 ASP A CA 1
ATOM 1308 C C . ASP A 1 174 ? 10.385 15.758 1.106 1.00 68.15 171 ASP A C 1
ATOM 1309 O O . ASP A 1 174 ? 11.439 15.824 0.480 1.00 68.26 171 ASP A O 1
ATOM 1314 N N . ILE A 1 175 ? 9.245 16.265 0.648 1.00 68.95 172 ILE A N 1
ATOM 1315 C CA . ILE A 1 175 ? 9.200 16.998 -0.616 1.00 69.82 172 ILE A CA 1
ATOM 1316 C C . ILE A 1 175 ? 9.756 18.417 -0.456 1.00 70.58 172 ILE A C 1
ATOM 1317 O O . ILE A 1 175 ? 9.629 19.248 -1.353 1.00 70.69 172 ILE A O 1
ATOM 1322 N N . LEU A 1 176 ? 10.363 18.678 0.700 1.00 71.68 173 LEU A N 1
ATOM 1323 C CA . LEU A 1 176 ? 11.072 19.926 0.966 1.00 72.51 173 LEU A CA 1
ATOM 1324 C C . LEU A 1 176 ? 12.567 19.665 0.914 1.00 73.28 173 LEU A C 1
ATOM 1325 O O . LEU A 1 176 ? 13.342 20.538 0.540 1.00 73.23 173 LEU A O 1
ATOM 1330 N N . ALA A 1 177 ? 12.960 18.457 1.304 1.00 74.45 174 ALA A N 1
ATOM 1331 C CA . ALA A 1 177 ? 14.353 18.028 1.241 1.00 75.64 174 ALA A CA 1
ATOM 1332 C C . ALA A 1 177 ? 14.763 17.751 -0.201 1.00 76.49 174 ALA A C 1
ATOM 1333 O O . ALA A 1 177 ? 15.927 17.922 -0.567 1.00 76.61 174 ALA A O 1
ATOM 1335 N N . GLU A 1 178 ? 13.795 17.322 -1.010 1.00 77.57 175 GLU A N 1
ATOM 1336 C CA . GLU A 1 178 ? 14.012 17.086 -2.433 1.00 78.63 175 GLU A CA 1
ATOM 1337 C C . GLU A 1 178 ? 14.346 18.399 -3.130 1.00 79.28 175 GLU A C 1
ATOM 1338 O O . GLU A 1 178 ? 15.391 18.524 -3.770 1.00 79.31 175 GLU A O 1
ATOM 1344 N N . ILE A 1 179 ? 13.460 19.379 -2.976 1.00 80.25 176 ILE A N 1
ATOM 1345 C CA . ILE A 1 179 ? 13.624 20.692 -3.594 1.00 81.28 176 ILE A CA 1
ATOM 1346 C C . ILE A 1 179 ? 14.845 21.443 -3.047 1.00 82.09 176 ILE A C 1
ATOM 1347 O O . ILE A 1 179 ? 15.526 22.151 -3.787 1.00 82.14 176 ILE A O 1
ATOM 1352 N N . GLU A 1 180 ? 15.133 21.261 -1.763 1.00 83.31 177 GLU A N 1
ATOM 1353 C CA . GLU A 1 180 ? 16.204 22.010 -1.108 1.00 84.56 177 GLU A CA 1
ATOM 1354 C C . GLU A 1 180 ? 17.602 21.453 -1.399 1.00 85.32 177 GLU A C 1
ATOM 1355 O O . GLU A 1 180 ? 18.600 22.159 -1.233 1.00 85.37 177 GLU A O 1
ATOM 1361 N N . ALA A 1 181 ? 17.671 20.193 -1.824 1.00 86.35 178 ALA A N 1
ATOM 1362 C CA . ALA A 1 181 ? 18.946 19.580 -2.202 1.00 87.34 178 ALA A CA 1
ATOM 1363 C C . ALA A 1 181 ? 19.331 19.956 -3.633 1.00 88.08 178 ALA A C 1
ATOM 1364 O O . ALA A 1 181 ? 20.509 20.161 -3.929 1.00 88.17 178 ALA A O 1
ATOM 1366 N N . ARG A 1 182 ? 18.331 20.044 -4.510 1.00 89.06 179 ARG A N 1
ATOM 1367 C CA . ARG A 1 182 ? 18.534 20.485 -5.890 1.00 90.03 179 ARG A CA 1
ATOM 1368 C C . ARG A 1 182 ? 18.987 21.936 -5.966 1.00 90.77 179 ARG A C 1
ATOM 1369 O O . ARG A 1 182 ? 19.863 22.272 -6.760 1.00 90.86 179 ARG A O 1
ATOM 1377 N N . ILE A 1 183 ? 18.394 22.781 -5.125 1.00 91.81 180 ILE A N 1
ATOM 1378 C CA . ILE A 1 183 ? 18.702 24.214 -5.084 1.00 92.85 180 ILE A CA 1
ATOM 1379 C C . ILE A 1 183 ? 20.146 24.488 -4.625 1.00 93.53 180 ILE A C 1
ATOM 1380 O O . ILE A 1 183 ? 20.671 25.586 -4.822 1.00 93.56 180 ILE A O 1
ATOM 1385 N N . ASP A 1 184 ? 20.791 23.477 -4.046 1.00 94.46 181 ASP A N 1
ATOM 1386 C CA . ASP A 1 184 ? 22.098 23.667 -3.421 1.00 95.42 181 ASP A CA 1
ATOM 1387 C C . ASP A 1 184 ? 23.241 22.876 -4.068 1.00 96.03 181 ASP A C 1
ATOM 1388 O O . ASP A 1 184 ? 24.382 23.344 -4.084 1.00 96.15 181 ASP A O 1
ATOM 1393 N N . PHE A 1 185 ? 22.941 21.687 -4.591 1.00 96.79 182 PHE A N 1
ATOM 1394 C CA . PHE A 1 185 ? 23.962 20.839 -5.225 1.00 97.43 182 PHE A CA 1
ATOM 1395 C C . PHE A 1 185 ? 23.891 20.868 -6.758 1.00 97.79 182 PHE A C 1
ATOM 1396 O O . PHE A 1 185 ? 22.906 20.412 -7.352 1.00 97.81 182 PHE A O 1
ATOM 1404 N N . GLU A 1 186 ? 24.958 21.400 -7.367 1.00 98.21 183 GLU A N 1
ATOM 1405 C CA . GLU A 1 186 ? 25.054 21.720 -8.814 1.00 98.56 183 GLU A CA 1
ATOM 1406 C C . GLU A 1 186 ? 24.213 20.847 -9.775 1.00 98.62 183 GLU A C 1
ATOM 1407 O O . GLU A 1 186 ? 23.153 21.280 -10.243 1.00 98.69 183 GLU A O 1
ATOM 1413 N N . GLU A 1 187 ? 24.700 19.641 -10.070 1.00 98.62 184 GLU A N 1
ATOM 1414 C CA . GLU A 1 187 ? 23.911 18.595 -10.717 1.00 98.53 184 GLU A CA 1
ATOM 1415 C C . GLU A 1 187 ? 23.579 17.578 -9.619 1.00 98.27 184 GLU A C 1
ATOM 1416 O O . GLU A 1 187 ? 22.654 17.802 -8.832 1.00 98.32 184 GLU A O 1
ATOM 1422 N N . ASP A 1 188 ? 24.347 16.489 -9.555 1.00 97.87 185 ASP A N 1
ATOM 1423 C CA . ASP A 1 188 ? 24.261 15.497 -8.480 1.00 97.44 185 ASP A CA 1
ATOM 1424 C C . ASP A 1 188 ? 22.827 15.081 -8.091 1.00 97.02 185 ASP A C 1
ATOM 1425 O O . ASP A 1 188 ? 22.591 14.636 -6.944 1.00 97.05 185 ASP A O 1
ATOM 1430 N N . LEU A 1 189 ? 21.887 15.230 -9.044 1.00 96.43 186 LEU A N 1
ATOM 1431 C CA . LEU A 1 189 ? 20.453 14.939 -8.842 1.00 95.87 186 LEU A CA 1
ATOM 1432 C C . LEU A 1 189 ? 19.626 15.379 -10.057 1.00 95.45 186 LEU A C 1
ATOM 1433 O O . LEU A 1 189 ? 19.655 16.556 -10.430 1.00 95.32 186 LEU A O 1
ATOM 1438 N N . PRO A 1 190 ? 18.885 14.436 -10.677 1.00 95.07 187 PRO A N 1
ATOM 1439 C CA . PRO A 1 190 ? 17.984 14.745 -11.794 1.00 94.82 187 PRO A CA 1
ATOM 1440 C C . PRO A 1 190 ? 16.858 15.701 -11.395 1.00 94.51 187 PRO A C 1
ATOM 1441 O O . PRO A 1 190 ? 16.334 15.590 -10.288 1.00 94.54 187 PRO A O 1
ATOM 1445 N N . PRO A 1 191 ? 16.491 16.636 -12.293 1.00 94.24 188 PRO A N 1
ATOM 1446 C CA . PRO A 1 191 ? 15.500 17.688 -12.042 1.00 94.03 188 PRO A CA 1
ATOM 1447 C C . PRO A 1 191 ? 14.146 17.191 -11.526 1.00 93.78 188 PRO A C 1
ATOM 1448 O O . PRO A 1 191 ? 13.798 16.022 -11.710 1.00 93.74 188 PRO A O 1
ATOM 1452 N N . LEU A 1 192 ? 13.402 18.098 -10.893 1.00 93.47 189 LEU A N 1
ATOM 1453 C CA . LEU A 1 192 ? 12.094 17.805 -10.299 1.00 93.12 189 LEU A CA 1
ATOM 1454 C C . LEU A 1 192 ? 11.029 17.461 -11.333 1.00 92.81 189 LEU A C 1
ATOM 1455 O O . LEU A 1 192 ? 11.008 18.024 -12.429 1.00 92.71 189 LEU A O 1
ATOM 1460 N N . ASP A 1 193 ? 10.145 16.539 -10.961 1.00 92.47 190 ASP A N 1
ATOM 1461 C CA . ASP A 1 193 ? 8.980 16.194 -11.769 1.00 92.16 190 ASP A CA 1
ATOM 1462 C C . ASP A 1 193 ? 7.855 17.175 -11.439 1.00 91.91 190 ASP A C 1
ATOM 1463 O O . ASP A 1 193 ? 7.014 16.904 -10.577 1.00 91.91 190 ASP A O 1
ATOM 1468 N N . ASP A 1 194 ? 7.849 18.309 -12.140 1.00 91.58 191 ASP A N 1
ATOM 1469 C CA . ASP A 1 194 ? 6.982 19.451 -11.819 1.00 91.28 191 ASP A CA 1
ATOM 1470 C C . ASP A 1 194 ? 5.505 19.141 -11.547 1.00 91.07 191 ASP A C 1
ATOM 1471 O O . ASP A 1 194 ? 4.873 19.852 -10.767 1.00 91.03 191 ASP A O 1
ATOM 1476 N N . GLU A 1 195 ? 4.963 18.094 -12.175 1.00 90.81 192 GLU A N 1
ATOM 1477 C CA . GLU A 1 195 ? 3.548 17.722 -11.978 1.00 90.54 192 GLU A CA 1
ATOM 1478 C C . GLU A 1 195 ? 3.320 16.450 -11.134 1.00 90.16 192 GLU A C 1
ATOM 1479 O O . GLU A 1 195 ? 2.175 16.038 -10.914 1.00 90.09 192 GLU A O 1
ATOM 1485 N N . ALA A 1 196 ? 4.408 15.837 -10.667 1.00 89.70 193 ALA A N 1
ATOM 1486 C CA . ALA A 1 196 ? 4.318 14.764 -9.676 1.00 89.20 193 ALA A CA 1
ATOM 1487 C C . ALA A 1 196 ? 4.124 15.376 -8.298 1.00 88.84 193 ALA A C 1
ATOM 1488 O O . ALA A 1 196 ? 3.406 14.826 -7.461 1.00 88.92 193 ALA A O 1
ATOM 1490 N N . ILE A 1 197 ? 4.764 16.521 -8.070 1.00 88.26 194 ILE A N 1
ATOM 1491 C CA . ILE A 1 197 ? 4.646 17.220 -6.793 1.00 87.64 194 ILE A CA 1
ATOM 1492 C C . ILE A 1 197 ? 3.434 18.157 -6.723 1.00 87.23 194 ILE A C 1
ATOM 1493 O O . ILE A 1 197 ? 3.167 18.727 -5.672 1.00 87.30 194 ILE A O 1
ATOM 1498 N N . ILE A 1 198 ? 2.710 18.320 -7.830 1.00 86.71 195 ILE A N 1
ATOM 1499 C CA . ILE A 1 198 ? 1.374 18.934 -7.776 1.00 86.25 195 ILE A CA 1
ATOM 1500 C C . ILE A 1 198 ? 0.360 17.851 -7.423 1.00 85.75 195 ILE A C 1
ATOM 1501 O O . ILE A 1 198 ? -0.746 18.143 -6.965 1.00 85.72 195 ILE A O 1
ATOM 1506 N N . SER A 1 199 ? 0.758 16.601 -7.652 1.00 85.15 196 SER A N 1
ATOM 1507 C CA . SER A 1 199 ? -0.062 15.441 -7.344 1.00 84.58 196 SER A CA 1
ATOM 1508 C C . SER A 1 199 ? 0.161 14.998 -5.900 1.00 84.21 196 SER A C 1
ATOM 1509 O O . SER A 1 199 ? -0.719 14.384 -5.293 1.00 84.23 196 SER A O 1
ATOM 1512 N N . ASP A 1 200 ? 1.339 15.311 -5.358 1.00 83.63 197 ASP A N 1
ATOM 1513 C CA . ASP A 1 200 ? 1.636 15.068 -3.946 1.00 83.07 197 ASP A CA 1
ATOM 1514 C C . ASP A 1 200 ? 0.880 16.040 -3.047 1.00 82.60 197 ASP A C 1
ATOM 1515 O O . ASP A 1 200 ? 0.346 15.642 -2.010 1.00 82.58 197 ASP A O 1
ATOM 1520 N N . ILE A 1 201 ? 0.840 17.310 -3.453 1.00 81.95 198 ILE A N 1
ATOM 1521 C CA . ILE A 1 201 ? 0.052 18.333 -2.765 1.00 81.34 198 ILE A CA 1
ATOM 1522 C C . ILE A 1 201 ? -1.439 17.995 -2.852 1.00 81.04 198 ILE A C 1
ATOM 1523 O O . ILE A 1 201 ? -2.189 18.217 -1.901 1.00 81.02 198 ILE A O 1
ATOM 1528 N N . GLU A 1 202 ? -1.856 17.444 -3.991 1.00 80.57 199 GLU A N 1
ATOM 1529 C CA . GLU A 1 202 ? -3.237 16.992 -4.173 1.00 80.14 199 GLU A CA 1
ATOM 1530 C C . GLU A 1 202 ? -3.594 15.789 -3.299 1.00 79.58 199 GLU A C 1
ATOM 1531 O O . GLU A 1 202 ? -4.772 15.520 -3.061 1.00 79.63 199 GLU A O 1
ATOM 1537 N N . ASN A 1 203 ? -2.576 15.067 -2.835 1.00 78.78 200 ASN A N 1
ATOM 1538 C CA . ASN A 1 203 ? -2.773 13.969 -1.894 1.00 77.98 200 ASN A CA 1
ATOM 1539 C C . ASN A 1 203 ? -2.872 14.474 -0.463 1.00 77.20 200 ASN A C 1
ATOM 1540 O O . ASN A 1 203 ? -3.782 14.092 0.277 1.00 77.14 200 ASN A O 1
ATOM 1545 N N . ILE A 1 204 ? -1.928 15.336 -0.090 1.00 76.20 201 ILE A N 1
ATOM 1546 C CA . ILE A 1 204 ? -1.846 15.885 1.261 1.00 75.19 201 ILE A CA 1
ATOM 1547 C C . ILE A 1 204 ? -3.058 16.762 1.574 1.00 74.53 201 ILE A C 1
ATOM 1548 O O . ILE A 1 204 ? -3.789 16.489 2.525 1.00 74.50 201 ILE A O 1
ATOM 1553 N N . ALA A 1 205 ? -3.283 17.789 0.757 1.00 73.70 202 ALA A N 1
ATOM 1554 C CA . ALA A 1 205 ? -4.411 18.704 0.946 1.00 72.92 202 ALA A CA 1
ATOM 1555 C C . ALA A 1 205 ? -5.766 17.998 0.873 1.00 72.36 202 ALA A C 1
ATOM 1556 O O . ALA A 1 205 ? -6.775 18.539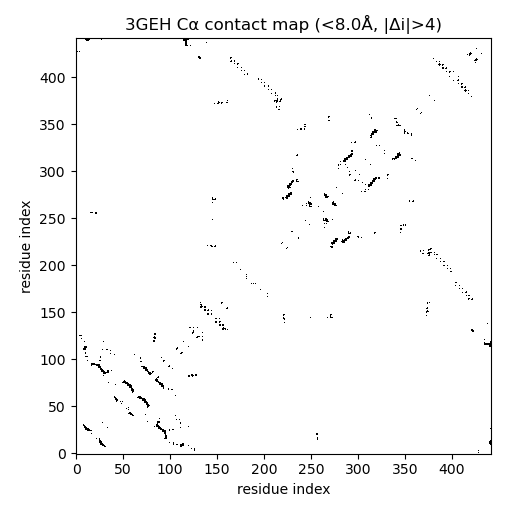 1.328 1.00 72.38 202 ALA A O 1
ATOM 1558 N N . ALA A 1 206 ? -5.782 16.796 0.299 1.00 71.56 203 ALA A N 1
ATOM 1559 C CA . ALA A 1 206 ? -6.987 15.970 0.272 1.00 70.76 203 ALA A CA 1
ATOM 1560 C C . ALA A 1 206 ? -7.256 15.364 1.647 1.00 70.14 203 ALA A C 1
ATOM 1561 O O . ALA A 1 206 ? -8.384 15.427 2.150 1.00 70.04 203 ALA A O 1
ATOM 1563 N N . GLU A 1 207 ? -6.213 14.788 2.249 1.00 69.24 204 GLU A N 1
ATOM 1564 C CA . GLU A 1 207 ? -6.317 14.170 3.570 1.00 68.35 204 GLU A CA 1
ATOM 1565 C C . GLU A 1 207 ? -6.646 15.198 4.650 1.00 67.44 204 GLU A C 1
ATOM 1566 O O . GLU A 1 207 ? -7.521 14.961 5.486 1.00 67.38 204 GLU A O 1
ATOM 1572 N N . ILE A 1 208 ? -5.959 16.340 4.618 1.00 66.33 205 ILE A N 1
ATOM 1573 C CA . ILE A 1 208 ? -6.191 17.393 5.610 1.00 65.25 205 ILE A CA 1
ATOM 1574 C C . ILE A 1 208 ? -7.550 18.061 5.408 1.00 64.53 205 ILE A C 1
ATOM 1575 O O . ILE A 1 208 ? -8.036 18.770 6.287 1.00 64.46 205 ILE A O 1
ATOM 1580 N N . SER A 1 209 ? -8.161 17.813 4.254 1.00 63.66 206 SER A N 1
ATOM 1581 C CA . SER A 1 209 ? -9.509 18.297 3.984 1.00 62.83 206 SER A CA 1
ATOM 1582 C C . SER A 1 209 ? -10.551 17.342 4.563 1.00 62.17 206 SER A C 1
ATOM 1583 O O . SER A 1 209 ? -11.659 17.760 4.909 1.00 62.08 206 SER A O 1
ATOM 1586 N N . GLN A 1 210 ? -10.186 16.063 4.662 1.00 61.27 207 GLN A N 1
ATOM 1587 C CA . GLN A 1 210 ? -11.040 15.047 5.281 1.00 60.43 207 GLN A CA 1
ATOM 1588 C C . GLN A 1 210 ? -11.135 15.274 6.780 1.00 59.56 207 GLN A C 1
ATOM 1589 O O . GLN A 1 210 ? -12.179 15.030 7.387 1.00 59.43 207 GLN A O 1
ATOM 1595 N N . LEU A 1 211 ? -10.027 15.730 7.363 1.00 58.51 208 LEU A N 1
ATOM 1596 C CA . LEU A 1 211 ? -9.957 16.064 8.780 1.00 57.35 208 LEU A CA 1
ATOM 1597 C C . LEU A 1 211 ? -10.817 17.291 9.079 1.00 56.81 208 LEU A C 1
ATOM 1598 O O . LEU A 1 211 ? -11.629 17.273 10.004 1.00 56.77 208 LEU A O 1
ATOM 1603 N N . LEU A 1 212 ? -10.656 18.339 8.272 1.00 56.02 209 LEU A N 1
ATOM 1604 C CA . LEU A 1 212 ? -11.413 19.581 8.435 1.00 55.28 209 LEU A CA 1
ATOM 1605 C C . LEU A 1 212 ? -12.927 19.392 8.330 1.00 54.85 209 LEU A C 1
ATOM 1606 O O . LEU A 1 212 ? -13.693 20.279 8.709 1.00 54.73 209 LEU A O 1
ATOM 1611 N N . ALA A 1 213 ? -13.343 18.237 7.815 1.00 54.37 210 ALA A N 1
ATOM 1612 C CA . ALA A 1 213 ? -14.758 17.888 7.695 1.00 53.91 210 ALA A CA 1
ATOM 1613 C C . ALA A 1 213 ? -15.368 17.559 9.051 1.00 53.55 210 ALA A C 1
ATOM 1614 O O . ALA A 1 213 ? -16.541 17.847 9.298 1.00 53.51 210 ALA A O 1
ATOM 1616 N N . THR A 1 214 ? -14.557 16.962 9.921 1.00 53.11 211 THR A N 1
ATOM 1617 C CA . THR A 1 214 ? -14.993 16.529 11.248 1.00 52.57 211 THR A CA 1
ATOM 1618 C C . THR A 1 214 ? -15.211 17.705 12.195 1.00 52.42 211 THR A C 1
ATOM 1619 O O . THR A 1 214 ? -16.020 17.616 13.115 1.00 52.46 211 THR A O 1
ATOM 1623 N N . LYS A 1 215 ? -14.485 18.797 11.954 1.00 52.12 212 LYS A N 1
ATOM 1624 C CA . LYS A 1 215 ? -14.563 20.037 12.742 1.00 51.83 212 LYS A CA 1
ATOM 1625 C C . LYS A 1 215 ? -15.937 20.334 13.368 1.00 51.63 212 LYS A C 1
ATOM 1626 O O . LYS A 1 215 ? -16.010 20.715 14.535 1.00 51.58 212 LYS A O 1
ATOM 1632 N N . ASP A 1 216 ? -17.009 20.148 12.602 1.00 51.39 213 ASP A N 1
ATOM 1633 C CA . ASP A 1 216 ? -18.369 20.384 13.094 1.00 51.25 213 ASP A CA 1
ATOM 1634 C C . ASP A 1 216 ? -18.794 19.434 14.207 1.00 51.00 213 ASP A C 1
ATOM 1635 O O . ASP A 1 216 ? -19.354 19.867 15.214 1.00 50.92 213 ASP A O 1
ATOM 1640 N N . LYS A 1 217 ? -18.537 18.141 14.014 1.00 50.76 214 LYS A N 1
ATOM 1641 C CA . LYS A 1 217 ? -18.805 17.126 15.033 1.00 50.55 214 LYS A CA 1
ATOM 1642 C C . LYS A 1 217 ? -18.051 17.485 16.309 1.00 50.28 214 LYS A C 1
ATOM 1643 O O . LYS A 1 217 ? -18.625 17.491 17.399 1.00 50.26 214 LYS A O 1
ATOM 1649 N N . GLY A 1 218 ? -16.767 17.800 16.147 1.00 50.05 215 GLY A N 1
ATOM 1650 C CA . GLY A 1 218 ? -15.902 18.244 17.233 1.00 49.71 215 GLY A CA 1
ATOM 1651 C C . GLY A 1 218 ? -16.499 19.336 18.096 1.00 49.50 215 GLY A C 1
ATOM 1652 O O . GLY A 1 218 ? -16.573 19.183 19.312 1.00 49.61 215 GLY A O 1
ATOM 1653 N N . GLU A 1 219 ? -16.939 20.429 17.473 1.00 49.22 216 GLU A N 1
ATOM 1654 C CA . GLU A 1 219 ? -17.536 21.552 18.207 1.00 49.08 216 GLU A CA 1
ATOM 1655 C C . GLU A 1 219 ? -18.801 21.152 18.967 1.00 48.48 216 GLU A C 1
ATOM 1656 O O . GLU A 1 219 ? -19.076 21.686 20.041 1.00 48.47 216 GLU A O 1
ATOM 1662 N N . LEU A 1 220 ? -19.563 20.218 18.403 1.00 47.75 217 LEU A N 1
ATOM 1663 C CA . LEU A 1 220 ? -20.806 19.769 19.017 1.00 47.07 217 LEU A CA 1
ATOM 1664 C C . LEU A 1 220 ? -20.585 18.865 20.226 1.00 46.65 217 LEU A C 1
ATOM 1665 O O . LEU A 1 220 ? -21.229 19.039 21.257 1.00 46.57 217 LEU A O 1
ATOM 1670 N N . LEU A 1 221 ? -19.673 17.907 20.099 1.00 46.12 218 LEU A N 1
ATOM 1671 C CA . LEU A 1 221 ? -19.388 16.974 21.190 1.00 45.61 218 LEU A CA 1
ATOM 1672 C C . LEU A 1 221 ? -18.620 17.628 22.335 1.00 45.42 218 LEU A C 1
ATOM 1673 O O . LEU A 1 221 ? -18.676 17.164 23.474 1.00 45.40 218 LEU A O 1
ATOM 1678 N N . ARG A 1 222 ? 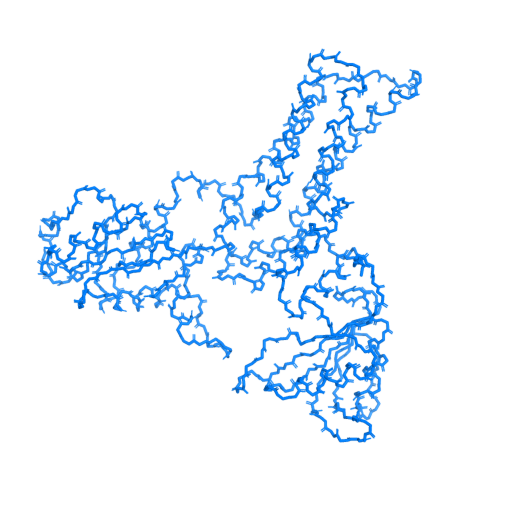-17.908 18.707 22.025 1.00 45.19 219 ARG A N 1
ATOM 1679 C CA . ARG A 1 222 ? -17.117 19.419 23.016 1.00 45.08 219 ARG A CA 1
ATOM 1680 C C . ARG A 1 222 ? -17.983 20.433 23.756 1.00 45.03 219 ARG A C 1
ATOM 1681 O O . ARG A 1 222 ? -18.054 20.407 24.984 1.00 45.03 219 ARG A O 1
ATOM 1689 N N . THR A 1 223 ? -18.647 21.310 23.005 1.00 45.02 220 THR A N 1
ATOM 1690 C CA . THR A 1 223 ? -19.494 22.358 23.583 1.00 44.99 220 THR A CA 1
ATOM 1691 C C . THR A 1 223 ? -20.902 21.853 23.884 1.00 45.00 220 THR A C 1
ATOM 1692 O O . THR A 1 223 ? -21.471 22.172 24.931 1.00 44.99 220 THR A O 1
ATOM 1696 N N . GLY A 1 224 ? -21.458 21.073 22.961 1.00 45.00 221 GLY A N 1
ATOM 1697 C CA . GLY A 1 224 ? -22.836 20.612 23.073 1.00 45.08 221 GLY A CA 1
ATOM 1698 C C . GLY A 1 224 ? -23.833 21.718 22.784 1.00 45.18 221 GLY A C 1
ATOM 1699 O O . GLY A 1 224 ? -23.450 22.833 22.419 1.00 45.30 221 GLY A O 1
ATOM 1700 N N . LEU A 1 225 ? -25.114 21.409 22.957 1.00 45.22 222 LEU A N 1
ATOM 1701 C CA . LEU A 1 225 ? -26.182 22.372 22.709 1.00 45.21 222 LEU A CA 1
ATOM 1702 C C . LEU A 1 225 ? -26.712 23.022 23.978 1.00 45.21 222 LEU A C 1
ATOM 1703 O O . LEU A 1 225 ? -26.878 22.366 25.006 1.00 45.17 222 LEU A O 1
ATOM 1708 N N . LYS A 1 226 ? -26.972 24.321 23.880 1.00 45.27 223 LYS A N 1
ATOM 1709 C CA . LYS A 1 226 ? -27.608 25.085 24.943 1.00 45.48 223 LYS A CA 1
ATOM 1710 C C . LYS A 1 226 ? -29.072 25.305 24.555 1.00 45.30 223 LYS A C 1
ATOM 1711 O O . LYS A 1 226 ? -29.372 26.075 23.634 1.00 45.39 223 LYS A O 1
ATOM 1717 N N . VAL A 1 227 ? -29.977 24.619 25.251 1.00 44.96 224 VAL A N 1
ATOM 1718 C CA . VAL A 1 227 ? -31.397 24.625 24.902 1.00 44.53 224 VAL A CA 1
ATOM 1719 C C . VAL A 1 227 ? -32.253 25.295 25.978 1.00 44.37 224 VAL A C 1
ATOM 1720 O O . VAL A 1 227 ? -32.214 24.908 27.145 1.00 44.49 224 VAL A O 1
ATOM 1724 N N . ALA A 1 228 ? -33.021 26.305 25.579 1.00 44.10 225 ALA A N 1
ATOM 1725 C CA . ALA A 1 228 ? -33.959 26.966 26.487 1.00 43.82 225 ALA A CA 1
ATOM 1726 C C . ALA A 1 228 ? -35.386 26.468 26.268 1.00 43.64 225 ALA A C 1
ATOM 1727 O O . ALA A 1 228 ? -35.787 26.192 25.134 1.00 43.72 225 ALA A O 1
ATOM 1729 N N . ILE A 1 229 ? -36.142 26.354 27.356 1.00 43.27 226 ILE A N 1
ATOM 1730 C CA . ILE A 1 229 ? -37.554 25.989 27.287 1.00 42.84 226 ILE A CA 1
ATOM 1731 C C . ILE A 1 229 ? -38.402 27.188 27.695 1.00 42.86 226 ILE A C 1
ATOM 1732 O O . ILE A 1 229 ? -38.349 27.633 28.838 1.00 42.76 226 ILE A O 1
ATOM 1737 N N . VAL A 1 230 ? -39.167 27.724 26.748 1.00 43.02 227 VAL A N 1
ATOM 1738 C CA . VAL A 1 230 ? -40.056 28.854 27.036 1.00 43.22 227 VAL A CA 1
ATOM 1739 C C . VAL A 1 230 ? -41.526 28.466 26.906 1.00 43.40 227 VAL A C 1
ATOM 1740 O O . VAL A 1 230 ? -41.868 27.520 26.195 1.00 43.40 227 VAL A O 1
ATOM 1744 N N . GLY A 1 231 ? -42.384 29.205 27.601 1.00 43.65 228 GLY A N 1
ATOM 1745 C CA . GLY A 1 231 ? -43.820 28.953 27.588 1.00 44.14 228 GLY A CA 1
ATOM 1746 C C . GLY A 1 231 ? -44.539 29.777 28.635 1.00 44.45 228 GLY A C 1
ATOM 1747 O O . GLY A 1 231 ? -43.909 30.470 29.433 1.00 44.54 228 GLY A O 1
ATOM 1748 N N . ARG A 1 232 ? -45.864 29.709 28.626 1.00 44.80 229 ARG A N 1
ATOM 1749 C CA . ARG A 1 232 ? -46.671 30.392 29.630 1.00 45.06 229 ARG A CA 1
ATOM 1750 C C . ARG A 1 232 ? -46.783 29.512 30.877 1.00 45.36 229 ARG A C 1
ATOM 1751 O O . ARG A 1 232 ? -46.506 28.313 30.803 1.00 45.35 229 ARG A O 1
ATOM 1759 N N . PRO A 1 233 ? -47.162 30.106 32.030 1.00 45.67 230 PRO A N 1
ATOM 1760 C CA . PRO A 1 233 ? -47.406 29.334 33.256 1.00 45.94 230 PRO A CA 1
ATOM 1761 C C . PRO A 1 233 ? -48.496 28.276 33.099 1.00 46.26 230 PRO A C 1
ATOM 1762 O O . PRO A 1 233 ? -49.527 28.536 32.480 1.00 46.26 230 PRO A O 1
ATOM 1766 N N . ASN A 1 234 ? -48.245 27.096 33.665 1.00 46.81 231 ASN A N 1
ATOM 1767 C CA . ASN A 1 234 ? -49.160 25.943 33.625 1.00 47.31 231 ASN A CA 1
ATOM 1768 C C . ASN A 1 234 ? -49.337 25.297 32.255 1.00 47.33 231 ASN A C 1
ATOM 1769 O O . ASN A 1 234 ? -50.369 24.679 31.975 1.00 47.50 231 ASN A O 1
ATOM 1774 N N . VAL A 1 235 ? -48.319 25.433 31.413 1.00 47.27 232 VAL A N 1
ATOM 1775 C CA . VAL A 1 235 ? -48.343 24.854 30.077 1.00 47.20 232 VAL A CA 1
ATOM 1776 C C . VAL A 1 235 ? -47.722 23.450 30.088 1.00 47.10 232 VAL A C 1
ATOM 1777 O O . VAL A 1 235 ? -48.112 22.580 29.306 1.00 47.06 232 VAL A O 1
ATOM 1781 N N . GLY A 1 236 ? -46.771 23.235 30.993 1.00 47.04 233 GLY A N 1
ATOM 1782 C CA . GLY A 1 236 ? -46.124 21.934 31.142 1.00 46.87 233 GLY A CA 1
ATOM 1783 C C . GLY A 1 236 ? -44.628 21.966 30.891 1.00 46.72 233 GLY A C 1
ATOM 1784 O O . GLY A 1 236 ? -44.056 21.000 30.380 1.00 46.69 233 GLY A O 1
ATOM 1785 N N . LYS A 1 237 ? -43.992 23.076 31.254 1.00 46.52 234 LYS A N 1
ATOM 1786 C CA . LYS A 1 237 ? -42.553 23.226 31.058 1.00 46.35 234 LYS A CA 1
ATOM 1787 C C . LYS A 1 237 ? -41.770 22.268 31.961 1.00 46.35 234 LYS A C 1
ATOM 1788 O O . LYS A 1 237 ? -40.951 21.484 31.475 1.00 46.35 234 LYS A O 1
ATOM 1794 N N . SER A 1 238 ? -42.042 22.323 33.266 1.00 46.29 235 SER A N 1
ATOM 1795 C CA . SER A 1 238 ? -41.419 21.427 34.243 1.00 46.17 235 SER A CA 1
ATOM 1796 C C . SER A 1 238 ? -41.780 19.974 33.959 1.00 46.01 235 SER A C 1
ATOM 1797 O O . SER A 1 238 ? -40.961 19.075 34.154 1.00 46.00 235 SER A O 1
ATOM 1800 N N . SER A 1 239 ? -43.007 19.762 33.487 1.00 45.89 236 SER A N 1
ATOM 1801 C CA . SER A 1 239 ? -43.480 18.439 33.093 1.00 45.82 236 SER A CA 1
ATOM 1802 C C . SER A 1 239 ? -42.719 17.917 31.875 1.00 45.80 236 SER A C 1
ATOM 1803 O O . SER A 1 239 ? -42.450 16.721 31.779 1.00 45.78 236 SER A O 1
ATOM 1806 N N . LEU A 1 240 ? -42.373 18.821 30.957 1.00 45.81 237 LEU A N 1
ATOM 1807 C CA . LEU A 1 240 ? -41.596 18.470 29.768 1.00 45.81 237 LEU A CA 1
ATOM 1808 C C . LEU A 1 240 ? -40.205 17.989 30.171 1.00 46.01 237 LEU A C 1
ATOM 1809 O O . LEU A 1 240 ? -39.744 16.953 29.686 1.00 46.04 237 LEU A O 1
ATOM 1814 N N . LEU A 1 241 ? -39.548 18.739 31.060 1.00 46.22 238 LEU A N 1
ATOM 1815 C CA . LEU A 1 241 ? -38.221 18.374 31.559 1.00 46.50 238 LEU A CA 1
ATOM 1816 C C . LEU A 1 241 ? -38.167 16.926 32.038 1.00 46.77 238 LEU A C 1
ATOM 1817 O O . LEU A 1 241 ? -37.447 16.114 31.459 1.00 46.83 238 LEU A O 1
ATOM 1822 N N . ASN A 1 242 ? -38.948 16.611 33.074 1.00 46.99 239 ASN A N 1
ATOM 1823 C CA . ASN A 1 242 ? -39.018 15.261 33.639 1.00 47.21 239 ASN A CA 1
ATOM 1824 C C . ASN A 1 242 ? -39.061 14.160 32.593 1.00 47.16 239 ASN A C 1
ATOM 1825 O O . ASN A 1 242 ? -38.233 13.249 32.614 1.00 47.25 239 ASN A O 1
ATOM 1830 N N . ALA A 1 243 ? -40.029 14.257 31.683 1.00 47.06 240 ALA A N 1
ATOM 1831 C CA . ALA A 1 243 ? -40.230 13.253 30.644 1.00 47.00 240 ALA A CA 1
ATOM 1832 C C . ALA A 1 243 ? -38.982 13.101 29.781 1.00 46.99 240 ALA A C 1
ATOM 1833 O O . ALA A 1 243 ? -38.495 11.984 29.569 1.00 47.04 240 ALA A O 1
ATOM 1835 N N . TRP A 1 244 ? -38.467 14.235 29.310 1.00 46.85 241 TRP A N 1
ATOM 1836 C CA . TRP A 1 244 ? -37.265 14.284 28.483 1.00 46.74 241 TRP A CA 1
ATOM 1837 C C . TRP A 1 244 ? -36.040 13.78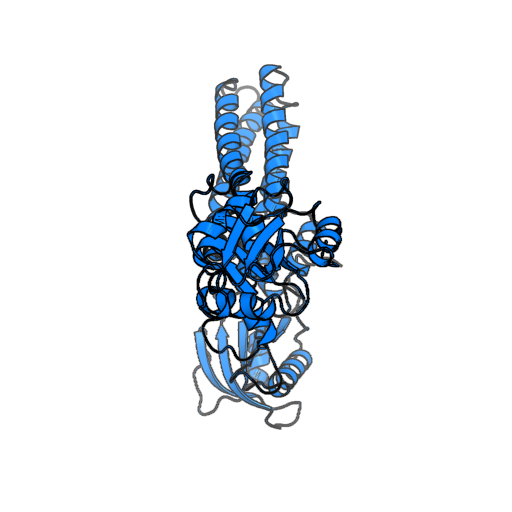5 29.249 1.00 46.87 241 TRP A C 1
ATOM 1838 O O . TRP A 1 244 ? -35.257 12.985 28.731 1.00 46.82 241 TRP A O 1
ATOM 1849 N N . SER A 1 245 ? -35.907 14.250 30.489 1.00 47.09 242 SER A N 1
ATOM 1850 C CA . SER A 1 245 ? -34.779 13.916 31.354 1.00 47.27 242 SER A CA 1
ATOM 1851 C C . SER A 1 245 ? -34.708 12.421 31.667 1.00 47.47 242 SER A C 1
ATOM 1852 O O . SER A 1 245 ? -33.647 11.816 31.547 1.00 47.46 242 SER A O 1
ATOM 1855 N N . GLN A 1 246 ? -35.841 11.831 32.041 1.00 47.78 243 GLN A N 1
ATOM 1856 C CA . GLN A 1 246 ? -35.894 10.422 32.444 1.00 48.14 243 GLN A CA 1
ATOM 1857 C C . GLN A 1 246 ? -35.354 9.432 31.411 1.00 48.26 243 GLN A C 1
ATOM 1858 O O . GLN A 1 246 ? -34.781 8.408 31.780 1.00 48.32 243 GLN A O 1
ATOM 1864 N N . SER A 1 247 ? -35.530 9.731 30.128 1.00 48.47 244 SER A N 1
ATOM 1865 C CA . SER A 1 247 ? -35.034 8.841 29.080 1.00 48.67 244 SER A CA 1
ATOM 1866 C C . SER A 1 247 ? -33.772 9.359 28.372 1.00 48.78 244 SER A C 1
ATOM 1867 O O . SER A 1 247 ? -33.247 8.691 27.477 1.00 48.84 244 SER A O 1
ATOM 1870 N N . ASP A 1 248 ? -33.275 10.526 28.785 1.00 48.86 245 ASP A N 1
ATOM 1871 C CA . ASP A 1 248 ? -32.123 11.144 28.115 1.00 49.00 245 ASP A CA 1
ATOM 1872 C C . ASP A 1 248 ? -31.040 11.743 29.027 1.00 49.15 245 ASP A C 1
ATOM 1873 O O . ASP A 1 248 ? -30.055 12.294 28.525 1.00 49.23 245 ASP A O 1
ATOM 1878 N N . ARG A 1 249 ? -31.210 11.630 30.346 1.00 49.24 246 ARG A N 1
ATOM 1879 C CA . ARG A 1 249 ? -30.247 12.191 31.315 1.00 49.26 246 ARG A CA 1
ATOM 1880 C C . ARG A 1 249 ? -28.839 11.624 31.133 1.00 49.07 246 ARG A C 1
ATOM 1881 O O . ARG A 1 249 ? -28.674 10.446 30.809 1.00 48.95 246 ARG A O 1
ATOM 1889 N N . ALA A 1 250 ? -27.834 12.473 31.337 1.00 49.01 247 ALA A N 1
ATOM 1890 C CA . ALA A 1 250 ? -26.434 12.071 31.191 1.00 48.97 247 ALA A CA 1
ATOM 1891 C C . ALA A 1 250 ? -25.916 11.299 32.403 1.00 48.99 247 ALA A C 1
ATOM 1892 O O . ALA A 1 250 ? -24.982 10.508 32.281 1.00 48.99 247 ALA A O 1
ATOM 1894 N N . ILE A 1 251 ? -26.521 11.537 33.565 1.00 49.08 248 ILE A N 1
ATOM 1895 C CA . ILE A 1 251 ? -26.159 10.828 34.794 1.00 49.08 248 ILE A CA 1
ATOM 1896 C C . ILE A 1 251 ? -27.216 9.770 35.124 1.00 49.18 248 ILE A C 1
ATOM 1897 O O . ILE A 1 251 ? -28.294 10.103 35.618 1.00 49.13 248 ILE A O 1
ATOM 1902 N N . VAL A 1 252 ? -26.907 8.503 34.850 1.00 49.40 249 VAL A N 1
ATOM 1903 C CA . VAL A 1 252 ? -27.834 7.398 35.145 1.00 49.68 249 VAL A CA 1
ATOM 1904 C C . VAL A 1 252 ? -27.613 6.753 36.525 1.00 49.94 249 VAL A C 1
ATOM 1905 O O . VAL A 1 252 ? -28.478 6.024 37.019 1.00 50.07 249 VAL A O 1
ATOM 1909 N N . THR A 1 253 ? -26.462 7.026 37.139 1.00 50.19 250 THR A N 1
ATOM 1910 C CA . THR A 1 253 ? -26.139 6.509 38.475 1.00 50.38 250 THR A CA 1
ATOM 1911 C C . THR A 1 253 ? -25.779 7.628 39.450 1.00 50.52 250 THR A C 1
ATOM 1912 O O . THR A 1 253 ? -25.332 8.700 39.039 1.00 50.49 250 THR A O 1
ATOM 1916 N N . ASP A 1 254 ? -25.976 7.364 40.741 1.00 50.76 251 ASP A N 1
ATOM 1917 C CA . ASP A 1 254 ? -25.733 8.353 41.788 1.00 50.99 251 ASP A CA 1
ATOM 1918 C C . ASP A 1 254 ? -24.250 8.711 41.870 1.00 50.94 251 ASP A C 1
ATOM 1919 O O . ASP A 1 254 ? -23.401 7.831 42.014 1.00 50.95 251 ASP A O 1
ATOM 1924 N N . LEU A 1 255 ? -23.955 10.008 41.784 1.00 50.93 252 LEU A N 1
ATOM 1925 C CA . LEU A 1 255 ? -22.591 10.494 41.590 1.00 50.97 252 LEU A CA 1
ATOM 1926 C C . LEU A 1 255 ? -22.224 11.571 42.622 1.00 51.09 252 LEU A C 1
ATOM 1927 O O . LEU A 1 255 ? -22.612 12.729 42.466 1.00 51.13 252 LEU A O 1
ATOM 1932 N N . PRO A 1 256 ? -21.460 11.187 43.671 1.00 51.21 253 PRO A N 1
ATOM 1933 C CA . PRO A 1 256 ? -21.139 11.952 44.885 1.00 51.30 253 PRO A CA 1
ATOM 1934 C C . PRO A 1 256 ? -21.106 13.481 44.787 1.00 51.43 253 PRO A C 1
ATOM 1935 O O . PRO A 1 256 ? -21.880 14.148 45.476 1.00 51.59 253 PRO A O 1
ATOM 1939 N N . GLY A 1 257 ? -20.233 14.034 43.954 1.00 51.50 254 GLY A N 1
ATOM 1940 C CA . GLY A 1 257 ? -20.046 15.487 43.912 1.00 51.74 254 GLY A CA 1
ATOM 1941 C C . GLY A 1 257 ? -21.184 16.311 43.328 1.00 51.89 254 GLY A C 1
ATOM 1942 O O . GLY A 1 257 ? -21.443 17.427 43.777 1.00 51.89 254 GLY A O 1
ATOM 1943 N N . THR A 1 258 ? -21.862 15.752 42.330 1.00 52.12 255 THR A N 1
ATOM 1944 C CA . THR A 1 258 ? -22.837 16.486 41.521 1.00 52.33 255 THR A CA 1
ATOM 1945 C C . THR A 1 258 ? -24.208 16.640 42.182 1.00 52.50 255 THR A C 1
ATOM 1946 O O . THR A 1 258 ? -24.717 15.710 42.815 1.00 52.42 255 THR A O 1
ATOM 1950 N N . THR A 1 259 ? -24.797 17.824 42.004 1.00 52.74 256 THR A N 1
ATOM 1951 C CA . THR A 1 259 ? -26.090 18.188 42.599 1.00 52.88 256 THR A CA 1
ATOM 1952 C C . THR A 1 259 ? -27.245 17.955 41.630 1.00 52.93 256 THR A C 1
ATOM 1953 O O . THR A 1 259 ? -27.115 18.211 40.435 1.00 52.88 256 THR A O 1
ATOM 1957 N N . ARG A 1 260 ? -28.379 17.501 42.165 1.00 53.11 257 ARG A N 1
ATOM 1958 C CA . ARG A 1 260 ? -29.541 17.070 41.367 1.00 53.27 257 ARG A CA 1
ATOM 1959 C C . ARG A 1 260 ? -29.971 17.995 40.230 1.00 53.08 257 ARG A C 1
ATOM 1960 O O . ARG A 1 260 ? -30.502 17.525 39.220 1.00 53.11 257 ARG A O 1
ATOM 1968 N N . ASP A 1 261 ? -29.750 19.297 40.397 1.00 52.84 258 ASP A N 1
ATOM 1969 C CA . ASP A 1 261 ? -30.122 20.283 39.376 1.00 52.56 258 ASP A CA 1
ATOM 1970 C C . ASP A 1 261 ? -29.228 20.223 38.128 1.00 52.07 258 ASP A C 1
ATOM 1971 O O . ASP A 1 261 ? -29.656 20.621 37.042 1.00 52.13 258 ASP A O 1
ATOM 1976 N N . VAL A 1 262 ? -27.993 19.742 38.288 1.00 51.38 259 VAL A N 1
ATOM 1977 C CA . VAL A 1 262 ? -27.107 19.509 37.144 1.00 50.65 259 VAL A CA 1
ATOM 1978 C C . VAL A 1 262 ? -27.369 18.123 36.553 1.00 50.14 259 VAL A C 1
ATOM 1979 O O . VAL A 1 262 ? -27.203 17.911 35.356 1.00 50.04 259 VAL A O 1
ATOM 1983 N N . VAL A 1 263 ? -27.804 17.195 37.402 1.00 49.61 260 VAL A N 1
ATOM 1984 C CA . VAL A 1 263 ? -28.219 15.860 36.971 1.00 49.16 260 VAL A CA 1
ATOM 1985 C C . VAL A 1 263 ? -29.475 15.983 36.113 1.00 48.94 260 VAL A C 1
ATOM 1986 O O . VAL A 1 263 ? -29.649 15.250 35.138 1.00 48.89 260 VAL A O 1
ATOM 1990 N N . GLU A 1 264 ? -30.330 16.935 36.481 1.00 48.68 261 GLU A N 1
ATOM 1991 C CA . GLU A 1 264 ? -31.610 17.164 35.813 1.00 48.48 261 GLU A CA 1
ATOM 1992 C C . GLU A 1 264 ? -31.473 17.872 34.460 1.00 47.84 261 GLU A C 1
ATOM 1993 O O . GLU A 1 264 ? -32.114 17.472 33.486 1.00 47.77 261 GLU A O 1
ATOM 1999 N N . SER A 1 265 ? -30.646 18.916 34.408 1.00 47.12 262 SER A N 1
ATOM 2000 C CA . SER A 1 265 ? -30.542 19.766 33.217 1.00 46.42 262 SER A CA 1
ATOM 2001 C C . SER A 1 265 ? -29.531 19.267 32.181 1.00 45.99 262 SER A C 1
ATOM 2002 O O . SER A 1 265 ? -29.673 19.554 30.991 1.00 45.92 262 SER A O 1
ATOM 2005 N N . GLN A 1 266 ? -28.514 18.536 32.632 1.00 45.44 263 GLN A N 1
ATOM 2006 C CA . GLN A 1 266 ? -27.477 18.026 31.736 1.00 44.82 263 GLN A CA 1
ATOM 2007 C C . GLN A 1 266 ? -27.827 16.643 31.214 1.00 44.32 263 GLN A C 1
ATOM 2008 O O . GLN A 1 266 ? -27.687 15.639 31.921 1.00 44.27 263 GLN A O 1
ATOM 2014 N N . LEU A 1 267 ? -28.289 16.616 29.967 1.00 43.70 264 LEU A N 1
ATOM 2015 C CA . LEU A 1 267 ? -28.726 15.389 29.304 1.00 43.19 264 LEU A CA 1
ATOM 2016 C C . LEU A 1 267 ? -28.118 15.248 27.902 1.00 42.85 264 LEU A C 1
ATOM 2017 O O . LEU A 1 267 ? -27.361 16.113 27.460 1.00 42.76 264 LEU A O 1
ATOM 2022 N N . VAL A 1 268 ? -28.433 14.151 27.219 1.00 42.41 265 VAL A N 1
ATOM 2023 C CA . VAL A 1 268 ? -27.849 13.869 25.906 1.00 42.07 265 VAL A CA 1
ATOM 2024 C C . VAL A 1 268 ? -28.895 13.390 24.894 1.00 41.85 265 VAL A C 1
ATOM 2025 O O . VAL A 1 268 ? -29.711 12.516 25.193 1.00 41.85 265 VAL A O 1
ATOM 2029 N N . VAL A 1 269 ? -28.863 13.985 23.702 1.00 41.53 266 VAL A N 1
ATOM 2030 C CA . VAL A 1 269 ? -29.772 13.632 22.614 1.00 41.15 266 VAL A CA 1
ATOM 2031 C C . VAL A 1 269 ? -28.958 13.208 21.399 1.00 40.93 266 VAL A C 1
ATOM 2032 O O . VAL A 1 269 ? -28.220 14.011 20.827 1.00 40.90 266 VAL A O 1
ATOM 2036 N N . GLY A 1 270 ? -29.089 11.936 21.025 1.00 40.66 267 GLY A N 1
ATOM 2037 C CA . GLY A 1 270 ? -28.398 11.375 19.866 1.00 40.33 267 GLY A CA 1
ATOM 2038 C C . GLY A 1 270 ? -26.902 11.633 19.832 1.00 40.17 267 GLY A C 1
ATOM 2039 O O . GLY A 1 270 ? -26.332 11.874 18.769 1.00 40.18 267 GLY A O 1
ATOM 2040 N N . GLY A 1 271 ? -26.266 11.593 20.998 1.00 40.05 268 GLY A N 1
ATOM 2041 C CA . GLY A 1 271 ? -24.823 11.800 21.092 1.00 39.83 268 GLY A CA 1
ATOM 2042 C C . GLY A 1 271 ? -24.395 13.187 21.535 1.00 39.68 268 GLY A C 1
ATOM 2043 O O . GLY A 1 271 ? -23.348 13.346 22.164 1.00 39.64 268 GLY A O 1
ATOM 2044 N N . ILE A 1 272 ? -25.203 14.191 21.207 1.00 39.58 269 ILE A N 1
ATOM 2045 C CA . ILE A 1 272 ? -24.884 15.582 21.527 1.00 39.44 269 ILE A CA 1
ATOM 2046 C C . ILE A 1 272 ? -25.255 15.898 22.979 1.00 39.47 269 ILE A C 1
ATOM 2047 O O . ILE A 1 272 ? -26.399 15.676 23.389 1.00 39.53 269 ILE A O 1
ATOM 2052 N N . PRO A 1 273 ? -24.288 16.405 23.767 1.00 39.42 270 PRO A N 1
ATOM 2053 C CA . PRO A 1 273 ? -24.612 16.877 25.108 1.00 39.42 270 PRO A CA 1
ATOM 2054 C C . PRO A 1 273 ? -25.583 18.038 25.010 1.00 39.48 270 PRO A C 1
ATOM 2055 O O . PRO A 1 273 ? -25.296 19.016 24.329 1.00 39.64 270 PRO A O 1
ATOM 2059 N N . VAL A 1 274 ? -26.735 17.923 25.657 1.00 39.61 271 VAL A N 1
ATOM 2060 C CA . VAL A 1 274 ? -27.723 18.996 25.629 1.00 39.78 271 VAL A CA 1
ATOM 2061 C C . VAL A 1 274 ? -27.934 19.554 27.029 1.00 39.94 271 VAL A C 1
ATOM 2062 O O . VAL A 1 274 ? -28.283 18.825 27.953 1.00 39.97 271 VAL A O 1
ATOM 2066 N N . GLN A 1 275 ? -27.717 20.854 27.171 1.00 40.28 272 GLN A N 1
ATOM 2067 C CA . GLN A 1 275 ? -27.812 21.514 28.463 1.00 40.72 272 GLN A CA 1
ATOM 2068 C C . GLN A 1 275 ? -29.012 22.461 28.498 1.00 40.92 272 GLN A C 1
ATOM 2069 O O . GLN A 1 275 ? -29.094 23.401 27.704 1.00 40.94 272 GLN A O 1
ATOM 2075 N N . VAL A 1 276 ? -29.940 22.199 29.419 1.00 41.23 273 VAL A N 1
ATOM 2076 C CA . VAL A 1 276 ? -31.186 22.972 29.526 1.00 41.52 273 VAL A CA 1
ATOM 2077 C C . VAL A 1 276 ? -31.050 24.164 30.483 1.00 41.95 273 VAL A C 1
ATOM 2078 O O . VAL A 1 276 ? -30.864 23.989 31.692 1.00 42.04 273 VAL A O 1
ATOM 2082 N N . LEU A 1 277 ? -31.159 25.369 29.927 1.00 42.44 274 LEU A N 1
ATOM 2083 C CA . LEU A 1 277 ? -31.028 26.618 30.684 1.00 42.96 274 LEU A CA 1
ATOM 2084 C C . LEU A 1 277 ? -32.199 26.842 31.650 1.00 43.54 274 LEU A C 1
ATOM 2085 O O . LEU A 1 277 ? -33.143 26.044 31.687 1.00 43.70 274 LEU A O 1
ATOM 2090 N N . ASP A 1 278 ? -32.134 27.924 32.429 1.00 44.15 275 ASP A N 1
ATOM 2091 C CA . ASP A 1 278 ? -33.176 28.231 33.421 1.00 44.74 275 ASP A CA 1
ATOM 2092 C C . ASP A 1 278 ? -33.655 29.679 33.408 1.00 44.73 275 ASP A C 1
ATOM 2093 O O . ASP A 1 278 ? -34.862 29.938 33.429 1.00 44.82 275 ASP A O 1
ATOM 2098 N N . GLN A 1 299 ? -38.705 34.123 27.433 1.00 59.71 296 GLN A N 1
ATOM 2099 C CA . GLN A 1 299 ? -38.164 35.408 26.991 1.00 59.78 296 GLN A CA 1
ATOM 2100 C C . GLN A 1 299 ? -37.015 35.897 27.890 1.00 59.62 296 GLN A C 1
ATOM 2101 O O . GLN A 1 299 ? -37.239 36.540 28.925 1.00 59.64 296 GLN A O 1
ATOM 2107 N N . ALA A 1 300 ? -35.789 35.568 27.478 1.00 59.37 297 ALA A N 1
ATOM 2108 C CA . ALA A 1 300 ? -34.549 35.947 28.178 1.00 59.02 297 ALA A CA 1
ATOM 2109 C C . ALA A 1 300 ? -33.332 35.308 27.507 1.00 58.69 297 ALA A C 1
ATOM 2110 O O . ALA A 1 300 ? -32.337 35.982 27.224 1.00 58.53 297 ALA A O 1
ATOM 2112 N N . ALA A 1 301 ? -33.434 34.003 27.251 1.00 58.28 298 ALA A N 1
ATOM 2113 C CA . ALA A 1 301 ? -32.327 33.209 26.733 1.00 57.79 298 ALA A CA 1
ATOM 2114 C C . ALA A 1 301 ? -32.098 33.375 25.225 1.00 57.45 298 ALA A C 1
ATOM 2115 O O . ALA A 1 301 ? -32.685 32.669 24.397 1.00 57.30 298 ALA A O 1
ATOM 2117 N N . ASN A 1 302 ? -31.250 34.344 24.891 1.00 56.99 299 ASN A N 1
ATOM 2118 C CA . ASN A 1 302 ? -30.638 34.439 23.568 1.00 56.39 299 ASN A CA 1
ATOM 2119 C C . ASN A 1 302 ? -29.263 33.786 23.648 1.00 55.70 299 ASN A C 1
ATOM 2120 O O . ASN A 1 302 ? -28.551 33.646 22.648 1.00 55.70 299 ASN A O 1
ATOM 2125 N N . THR A 1 303 ? -28.913 33.389 24.869 1.00 54.67 300 THR A N 1
ATOM 2126 C CA . THR A 1 303 ? -27.735 32.585 25.153 1.00 53.68 300 THR A CA 1
ATOM 2127 C C . THR A 1 303 ? -27.952 31.121 24.743 1.00 52.79 300 THR A C 1
ATOM 2128 O O . THR A 1 303 ? -27.065 30.279 24.926 1.00 52.78 300 THR A O 1
ATOM 2132 N N . ALA A 1 304 ? -29.129 30.826 24.192 1.00 51.52 301 ALA A N 1
ATOM 2133 C CA . ALA A 1 304 ? -29.465 29.476 23.751 1.00 50.27 301 ALA A CA 1
ATOM 2134 C C . ALA A 1 304 ? -29.250 29.317 22.254 1.00 49.37 301 ALA A C 1
ATOM 2135 O O . ALA A 1 304 ? -29.456 30.259 21.494 1.00 49.25 301 ALA A O 1
ATOM 2137 N N . ASP A 1 305 ? -28.831 28.121 21.845 1.00 48.30 302 ASP A N 1
ATOM 2138 C CA . ASP A 1 305 ? -28.640 27.793 20.429 1.00 47.34 302 ASP A CA 1
ATOM 2139 C C . ASP A 1 305 ? -29.958 27.371 19.799 1.00 46.41 302 ASP A C 1
ATOM 2140 O O . ASP A 1 305 ? -30.193 27.600 18.613 1.00 46.28 302 ASP A O 1
ATOM 2145 N N . LEU A 1 306 ? -30.803 26.739 20.608 1.00 45.26 303 LEU A N 1
ATOM 2146 C CA . LEU A 1 306 ? -32.101 26.253 20.177 1.00 44.14 303 LEU A CA 1
ATOM 2147 C C . LEU A 1 306 ? -33.125 26.494 21.278 1.00 43.48 303 LEU A C 1
ATOM 2148 O O . LEU A 1 306 ? -32.836 26.285 22.456 1.00 43.37 303 LEU A O 1
ATOM 2153 N N . VAL A 1 307 ? -34.316 26.940 20.883 1.00 42.64 304 VAL A N 1
ATOM 2154 C CA . VAL A 1 307 ? -35.406 27.208 21.823 1.00 41.83 304 VAL A CA 1
ATOM 2155 C C . VAL A 1 307 ? -36.620 26.305 21.572 1.00 41.32 304 VAL A C 1
ATOM 2156 O O . VAL A 1 307 ? -37.010 26.072 20.429 1.00 41.18 304 VAL A O 1
ATOM 2160 N N . LEU A 1 308 ? -37.182 25.781 22.659 1.00 40.71 305 LEU A N 1
ATOM 2161 C CA . LEU A 1 308 ? -38.418 25.015 22.616 1.00 40.13 305 LEU A CA 1
ATOM 2162 C C . LEU A 1 308 ? -39.548 25.855 23.196 1.00 40.06 305 LEU A C 1
ATOM 2163 O O . LEU A 1 308 ? -39.581 26.116 24.401 1.00 39.96 305 LEU A O 1
ATOM 2168 N N . LEU A 1 309 ? -40.460 26.297 22.334 1.00 39.96 306 LEU A N 1
ATOM 2169 C CA . LEU A 1 309 ? -41.631 27.046 22.781 1.00 39.79 306 LEU A CA 1
ATOM 2170 C C . LEU A 1 309 ? -42.778 26.091 23.066 1.00 39.91 306 LEU A C 1
ATOM 2171 O O . LEU A 1 309 ? -43.176 25.307 22.198 1.00 39.98 306 LEU A O 1
ATOM 2176 N N . THR A 1 310 ? -43.302 26.166 24.287 1.00 39.92 307 THR A N 1
ATOM 2177 C CA . THR A 1 310 ? -44.363 25.269 24.730 1.00 39.97 307 THR A CA 1
ATOM 2178 C C . THR A 1 310 ? -45.697 26.005 24.879 1.00 40.13 307 THR A C 1
ATOM 2179 O O . THR A 1 310 ? -45.813 26.971 25.645 1.00 40.11 307 THR A O 1
ATOM 2183 N N . ILE A 1 311 ? -46.689 25.555 24.112 1.00 40.29 308 ILE A N 1
ATOM 2184 C CA . ILE A 1 311 ? -48.062 26.031 24.260 1.00 40.57 308 ILE A CA 1
ATOM 2185 C C . ILE A 1 311 ? -48.957 24.880 24.718 1.00 40.68 308 ILE A C 1
ATOM 2186 O O . ILE A 1 311 ? -48.559 23.713 24.660 1.00 40.75 308 ILE A O 1
ATOM 2191 N N . ASP A 1 312 ? -50.158 25.223 25.175 1.00 40.78 309 ASP A N 1
ATOM 2192 C CA . ASP A 1 312 ? -51.103 24.258 25.726 1.00 40.83 309 ASP A CA 1
ATOM 2193 C C . ASP A 1 312 ? -52.212 23.919 24.719 1.00 40.88 309 ASP A C 1
ATOM 2194 O O . ASP A 1 312 ? -53.111 24.727 24.474 1.00 40.99 309 ASP A O 1
ATOM 2199 N N . ALA A 1 313 ? -52.150 22.713 24.153 1.00 40.90 310 ALA A N 1
ATOM 2200 C CA . ALA A 1 313 ? -53.083 22.288 23.099 1.00 40.88 310 ALA A CA 1
ATOM 2201 C C . ALA A 1 313 ? -54.530 22.169 23.576 1.00 40.88 310 ALA A C 1
ATOM 2202 O O . ALA A 1 313 ? -55.455 22.171 22.760 1.00 40.96 310 ALA A O 1
ATOM 2204 N N . ALA A 1 314 ? -54.716 22.066 24.891 1.00 40.77 311 ALA A N 1
ATOM 2205 C CA . ALA A 1 314 ? -56.047 21.982 25.487 1.00 40.77 311 ALA A CA 1
ATOM 2206 C C . ALA A 1 314 ? -56.840 23.280 25.323 1.00 40.77 311 ALA A C 1
ATOM 2207 O O . ALA A 1 314 ? -58.063 23.244 25.164 1.00 40.87 311 ALA A O 1
ATOM 2209 N N . THR A 1 315 ? -56.147 24.417 25.374 1.00 40.64 312 THR A N 1
ATOM 2210 C CA . THR A 1 315 ? -56.783 25.718 25.143 1.00 40.53 312 THR A CA 1
ATOM 2211 C C . THR A 1 315 ? -56.368 26.306 23.797 1.00 40.36 312 THR A C 1
ATOM 2212 O O . THR A 1 315 ? -56.920 27.320 23.354 1.00 40.44 312 THR A O 1
ATOM 2216 N N . GLY A 1 316 ? -55.399 25.664 23.149 1.00 40.03 313 GLY A N 1
ATOM 2217 C CA . GLY A 1 316 ? -54.881 26.136 21.869 1.00 39.68 313 GLY A CA 1
ATOM 2218 C C . GLY A 1 316 ? -54.102 27.429 22.017 1.00 39.46 313 GLY A C 1
ATOM 2219 O O . GLY A 1 316 ? -53.974 27.966 23.120 1.00 39.54 313 GLY A O 1
ATOM 2220 N N . TRP A 1 317 ? -53.588 27.931 20.899 1.00 39.20 314 TRP A N 1
ATOM 2221 C CA . TRP A 1 317 ? -52.770 29.138 20.887 1.00 39.01 314 TRP A CA 1
ATOM 2222 C C . TRP A 1 317 ? -53.475 30.304 21.566 1.00 38.96 314 TRP A C 1
ATOM 2223 O O . TRP A 1 317 ? -54.672 30.515 21.361 1.00 39.09 314 TRP A O 1
ATOM 2234 N N . THR A 1 318 ? -52.737 31.043 22.391 1.00 38.83 315 THR A N 1
ATOM 2235 C CA . THR A 1 318 ? -53.271 32.243 23.034 1.00 38.69 315 THR A CA 1
ATOM 2236 C C . THR A 1 318 ? -52.455 33.487 22.693 1.00 38.57 315 THR A C 1
ATOM 2237 O O . THR A 1 318 ? -51.486 33.435 21.935 1.00 38.58 315 THR A O 1
ATOM 2241 N N . THR A 1 319 ? -52.870 34.605 23.273 1.00 38.48 316 THR A N 1
ATOM 2242 C CA . THR A 1 319 ? -52.235 35.889 23.058 1.00 38.34 316 THR A CA 1
ATOM 2243 C C . THR A 1 319 ? -50.888 35.943 23.795 1.00 38.36 316 THR A C 1
ATOM 2244 O O . THR A 1 319 ? -49.923 36.539 23.306 1.00 38.19 316 THR A O 1
ATOM 2248 N N . GLY A 1 320 ? -50.835 35.300 24.961 1.00 38.41 317 GLY A N 1
ATOM 2249 C CA . GLY A 1 320 ? -49.603 35.172 25.729 1.00 38.54 317 GLY A CA 1
ATOM 2250 C C . GLY A 1 320 ? -48.582 34.316 25.000 1.00 38.65 317 GLY A C 1
ATOM 2251 O O . GLY A 1 320 ? -47.372 34.507 25.155 1.00 38.70 317 GLY A O 1
ATOM 2252 N N . ASP A 1 321 ? -49.075 33.364 24.209 1.00 38.65 318 ASP A N 1
ATOM 2253 C CA . ASP A 1 321 ? -48.226 32.536 23.365 1.00 38.62 318 ASP A CA 1
ATOM 2254 C C . ASP A 1 321 ? -47.590 33.383 22.270 1.00 38.70 318 ASP A C 1
ATOM 2255 O O . ASP A 1 321 ? -46.404 33.240 21.978 1.00 38.63 318 ASP A O 1
ATOM 2260 N N . GLN A 1 322 ? -48.386 34.277 21.685 1.00 38.91 319 GLN A N 1
ATOM 2261 C CA . GLN A 1 322 ? -47.942 35.119 20.578 1.00 39.14 319 GLN A CA 1
ATOM 2262 C C . GLN A 1 322 ? -46.779 36.020 20.959 1.00 39.43 319 GLN A C 1
ATOM 2263 O O . GLN A 1 322 ? -45.765 36.056 20.261 1.00 39.50 319 GLN A O 1
ATOM 2269 N N . GLU A 1 323 ? -46.935 36.748 22.062 1.00 39.75 320 GLU A N 1
ATOM 2270 C CA . GLU A 1 323 ? -45.941 37.741 22.473 1.00 40.11 320 GLU A CA 1
ATOM 2271 C C . GLU A 1 323 ? -44.561 37.144 22.753 1.00 40.10 320 GLU A C 1
ATOM 2272 O O . GLU A 1 323 ? -43.548 37.684 22.297 1.00 40.15 320 GLU A O 1
ATOM 2278 N N . ILE A 1 324 ? -44.520 36.024 23.471 1.00 40.13 321 ILE A N 1
ATOM 2279 C CA . ILE A 1 324 ? -43.241 35.391 23.787 1.00 40.30 321 ILE A CA 1
ATOM 2280 C C . ILE A 1 324 ? -42.678 34.653 22.573 1.00 40.37 321 ILE A C 1
ATOM 2281 O O . ILE A 1 324 ? -41.496 34.314 22.538 1.00 40.43 321 ILE A O 1
ATOM 2286 N N . TYR A 1 325 ? -43.533 34.421 21.579 1.00 40.53 322 TYR A N 1
ATOM 2287 C CA . TYR A 1 325 ? -43.091 33.926 20.282 1.00 40.68 322 TYR A CA 1
ATOM 2288 C C . TYR A 1 325 ? -42.391 35.047 19.530 1.00 40.93 322 TYR A C 1
ATOM 2289 O O . TYR A 1 325 ? -41.419 34.809 18.811 1.00 40.87 322 TYR A O 1
ATOM 2298 N N . GLU A 1 326 ? -42.888 36.269 19.709 1.00 41.33 323 GLU A N 1
ATOM 2299 C CA . GLU A 1 326 ? -42.325 37.428 19.033 1.00 41.75 323 GLU A CA 1
ATOM 2300 C C . GLU A 1 326 ? -40.916 37.709 19.545 1.00 42.04 323 GLU A C 1
ATOM 2301 O O . GLU A 1 326 ? -40.082 38.235 18.806 1.00 42.10 323 GLU A O 1
ATOM 2307 N N . GLN A 1 327 ? -40.655 37.328 20.799 1.00 42.38 324 GLN A N 1
ATOM 2308 C CA . GLN A 1 327 ? -39.331 37.484 21.421 1.00 42.74 324 GLN A CA 1
ATOM 2309 C C . GLN A 1 327 ? -38.306 36.456 20.940 1.00 42.79 324 GLN A C 1
ATOM 2310 O O . GLN A 1 327 ? -37.115 36.754 20.871 1.00 42.98 324 GLN A O 1
ATOM 2316 N N . VAL A 1 328 ? -38.765 35.251 20.613 1.00 42.80 325 VAL A N 1
ATOM 2317 C CA . VAL A 1 328 ? -37.854 34.129 20.375 1.00 42.76 325 VAL A CA 1
ATOM 2318 C C . VAL A 1 328 ? -37.808 33.605 18.930 1.00 42.89 325 VAL A C 1
ATOM 2319 O O . VAL A 1 328 ? -37.120 32.622 18.649 1.00 42.88 325 VAL A O 1
ATOM 2323 N N . LYS A 1 329 ? -38.524 34.259 18.018 1.00 43.05 326 LYS A N 1
ATOM 2324 C CA . LYS A 1 329 ? -38.671 33.730 16.657 1.00 43.23 326 LYS A CA 1
ATOM 2325 C C . LYS A 1 329 ? -37.402 33.807 15.804 1.00 43.38 326 LYS A C 1
ATOM 2326 O O . LYS A 1 329 ? -37.245 33.040 14.851 1.00 43.35 326 LYS A O 1
ATOM 2332 N N . HIS A 1 330 ? -36.508 34.733 16.155 1.00 43.54 327 HIS A N 1
ATOM 2333 C CA . HIS A 1 330 ? -35.232 34.909 15.449 1.00 43.65 327 HIS A CA 1
ATOM 2334 C C . HIS A 1 330 ? -34.240 33.770 15.735 1.00 43.49 327 HIS A C 1
ATOM 2335 O O . HIS A 1 330 ? -33.320 33.532 14.952 1.00 43.64 327 HIS A O 1
ATOM 2342 N N . ARG A 1 331 ? -34.431 33.082 16.860 1.00 43.23 328 ARG A N 1
ATOM 2343 C CA . ARG A 1 331 ? -33.613 31.925 17.232 1.00 42.91 328 ARG A CA 1
ATOM 2344 C C . ARG A 1 331 ? -34.218 30.635 16.670 1.00 42.47 328 ARG A C 1
ATOM 2345 O O . ARG A 1 331 ? -35.437 30.559 16.487 1.00 42.59 328 ARG A O 1
ATOM 2353 N N . PRO A 1 332 ? -33.372 29.620 16.379 1.00 41.94 329 PRO A N 1
ATOM 2354 C CA . PRO A 1 332 ? -33.886 28.327 15.923 1.00 41.48 329 PRO A CA 1
ATOM 2355 C C . PRO A 1 332 ? -34.935 27.794 16.895 1.00 41.08 329 PRO A C 1
ATOM 2356 O O . PRO A 1 332 ? -34.679 27.721 18.097 1.00 41.03 329 PRO A O 1
ATOM 2360 N N . LEU A 1 333 ? -36.108 27.439 16.379 1.00 40.58 330 LEU A N 1
ATOM 2361 C CA . LEU A 1 333 ? -37.254 27.175 17.240 1.00 40.16 330 LEU A CA 1
ATOM 2362 C C . LEU A 1 333 ? -38.004 25.890 16.914 1.00 39.98 330 LEU A C 1
ATOM 2363 O O . LEU A 1 333 ? -38.214 25.552 15.751 1.00 39.89 330 LEU A O 1
ATOM 2368 N N . ILE A 1 334 ? -38.392 25.178 17.968 1.00 39.85 331 ILE A N 1
ATOM 2369 C CA . ILE A 1 334 ? -39.279 24.026 17.871 1.00 39.70 331 ILE A CA 1
ATOM 2370 C C . ILE A 1 334 ? -40.524 24.309 18.707 1.00 39.81 331 ILE A C 1
ATOM 2371 O O . ILE A 1 334 ? -40.422 24.603 19.902 1.00 39.81 331 ILE A O 1
ATOM 2376 N N . LEU A 1 335 ? -41.694 24.247 18.077 1.00 39.86 332 LEU A N 1
ATOM 2377 C CA . LEU A 1 335 ? -42.946 24.397 18.809 1.00 39.98 332 LEU A CA 1
ATOM 2378 C C . LEU A 1 335 ? -43.296 23.073 19.462 1.00 40.13 332 LEU A C 1
ATOM 2379 O O . LEU A 1 335 ? -43.417 22.054 18.780 1.00 40.15 332 LEU A O 1
ATOM 2384 N N . VAL A 1 336 ? -43.434 23.087 20.785 1.00 40.37 333 VAL A N 1
ATOM 2385 C CA . VAL A 1 336 ? -43.878 21.907 21.515 1.00 40.65 333 VAL A CA 1
ATOM 2386 C C . VAL A 1 336 ? -45.336 22.092 21.893 1.00 41.01 333 VAL A C 1
ATOM 2387 O O . VAL A 1 336 ? -45.690 22.945 22.709 1.00 40.98 333 VAL A O 1
ATOM 2391 N N . MET A 1 337 ? -46.174 21.290 21.252 1.00 41.56 334 MET A N 1
ATOM 2392 C CA . MET A 1 337 ? -47.607 21.320 21.442 1.00 42.14 334 MET A CA 1
ATOM 2393 C C . MET A 1 337 ? -47.934 20.342 22.563 1.00 42.50 334 MET A C 1
ATOM 2394 O O . MET A 1 337 ? -48.004 19.129 22.349 1.00 42.49 334 MET A O 1
ATOM 2399 N N . ASN A 1 338 ? -48.106 20.873 23.769 1.00 43.08 335 ASN A N 1
ATOM 2400 C CA . ASN A 1 338 ? -48.262 20.028 24.949 1.00 43.77 335 ASN A CA 1
ATOM 2401 C C . ASN A 1 338 ? -49.711 19.689 25.301 1.00 44.41 335 ASN A C 1
ATOM 2402 O O . ASN A 1 338 ? -50.640 20.426 24.954 1.00 44.43 335 ASN A O 1
ATOM 2407 N N . LYS A 1 339 ? -49.872 18.562 25.999 1.00 45.15 336 LYS A N 1
ATOM 2408 C CA . LYS A 1 339 ? -51.162 18.065 26.498 1.00 45.77 336 LYS A CA 1
ATOM 2409 C C . LYS A 1 339 ? -52.079 17.538 25.392 1.00 46.43 336 LYS A C 1
ATOM 2410 O O . LYS A 1 339 ? -53.291 17.759 25.446 1.00 46.52 336 LYS A O 1
ATOM 2416 N N . ILE A 1 340 ? -51.518 16.833 24.404 1.00 47.25 337 ILE A N 1
ATOM 2417 C CA . ILE A 1 340 ? -52.331 16.305 23.290 1.00 48.13 337 ILE A CA 1
ATOM 2418 C C . ILE A 1 340 ? -53.265 15.172 23.706 1.00 48.76 337 ILE A C 1
ATOM 2419 O O . ILE A 1 340 ? -54.141 14.764 22.940 1.00 48.85 337 ILE A O 1
ATOM 2424 N N . ASP A 1 341 ? -53.072 14.672 24.924 1.00 49.62 338 ASP A N 1
ATOM 2425 C CA . ASP A 1 341 ? -53.987 13.709 25.534 1.00 50.43 338 ASP A CA 1
ATOM 2426 C C . ASP A 1 341 ? -55.363 14.327 25.832 1.00 50.93 338 ASP A C 1
ATOM 2427 O O . ASP A 1 341 ? -56.317 13.608 26.129 1.00 51.09 338 ASP A O 1
ATOM 2432 N N . LEU A 1 342 ? -55.455 15.655 25.752 1.00 51.56 339 LEU A N 1
ATOM 2433 C CA . LEU A 1 342 ? -56.703 16.374 26.015 1.00 52.13 339 LEU A CA 1
ATOM 2434 C C . LEU A 1 342 ? -57.464 16.768 24.746 1.00 52.66 339 LEU A C 1
ATOM 2435 O O . LEU A 1 342 ? -58.678 16.964 24.794 1.00 52.71 339 LEU A O 1
ATOM 2440 N N . VAL A 1 343 ? -56.758 16.893 23.622 1.00 53.36 340 VAL A N 1
ATOM 2441 C CA . VAL A 1 343 ? -57.421 17.067 22.321 1.00 54.18 340 VAL A CA 1
ATOM 2442 C C . VAL A 1 343 ? -57.714 15.712 21.681 1.00 54.65 340 VAL A C 1
ATOM 2443 O O . VAL A 1 343 ? -56.925 14.773 21.811 1.00 54.75 340 VAL A O 1
ATOM 2447 N N . GLU A 1 344 ? -58.850 15.616 20.998 1.00 55.18 341 GLU A N 1
ATOM 2448 C CA . GLU A 1 344 ? -59.239 14.371 20.341 1.00 55.78 341 GLU A CA 1
ATOM 2449 C C . GLU A 1 344 ? -58.657 14.256 18.931 1.00 55.92 341 GLU A C 1
ATOM 2450 O O . GLU A 1 344 ? -58.543 15.252 18.212 1.00 55.87 341 GLU A O 1
ATOM 2456 N N . LYS A 1 345 ? -58.319 13.021 18.558 1.00 56.28 342 LYS A N 1
ATOM 2457 C CA . LYS A 1 345 ? -57.473 12.698 17.397 1.00 56.64 342 LYS A CA 1
ATOM 2458 C C . LYS A 1 345 ? -57.742 13.484 16.101 1.00 56.74 342 LYS A C 1
ATOM 2459 O O . LYS A 1 345 ? -56.805 13.999 15.482 1.00 56.71 342 LYS A O 1
ATOM 2465 N N . GLN A 1 346 ? -59.011 13.569 15.702 1.00 56.88 343 GLN A N 1
ATOM 2466 C CA . GLN A 1 346 ? -59.391 14.216 14.437 1.00 56.99 343 GLN A CA 1
ATOM 2467 C C . GLN A 1 346 ? -59.082 15.717 14.409 1.00 56.91 343 GLN A C 1
ATOM 2468 O O . GLN A 1 346 ? -58.912 16.302 13.336 1.00 56.95 343 GLN A O 1
ATOM 2474 N N . LEU A 1 347 ? -58.990 16.324 15.590 1.00 56.77 344 LEU A N 1
ATOM 2475 C CA . LEU A 1 347 ? -58.813 17.770 15.709 1.00 56.56 344 LEU A CA 1
ATOM 2476 C C . LEU A 1 347 ? -57.360 18.219 15.931 1.00 56.35 344 LEU A C 1
ATOM 2477 O O . LEU A 1 347 ? -57.103 19.414 16.097 1.00 56.34 344 LEU A O 1
ATOM 2482 N N . ILE A 1 348 ? -56.419 17.273 15.926 1.00 56.05 345 ILE A N 1
ATOM 2483 C CA . ILE A 1 348 ? -54.998 17.590 16.133 1.00 55.76 345 ILE A CA 1
ATOM 2484 C C . ILE A 1 348 ? -54.424 18.433 14.994 1.00 55.55 345 ILE A C 1
ATOM 2485 O O . ILE A 1 348 ? -53.796 19.466 15.244 1.00 55.52 345 ILE A O 1
ATOM 2490 N N . THR A 1 349 ? -54.658 18.002 13.755 1.00 55.31 346 THR A N 1
ATOM 2491 C CA . THR A 1 349 ? -54.190 18.738 12.574 1.00 55.05 346 THR A CA 1
ATOM 2492 C C . THR A 1 349 ? -54.924 20.075 12.418 1.00 54.82 346 THR A C 1
ATOM 2493 O O . THR A 1 349 ? -54.535 20.917 11.604 1.00 54.78 346 THR A O 1
ATOM 2497 N N . SER A 1 350 ? -55.974 20.259 13.217 1.00 54.46 347 SER A N 1
ATOM 2498 C CA . SER A 1 350 ? -56.797 21.467 13.190 1.00 54.11 347 SER A CA 1
ATOM 2499 C C . SER A 1 350 ? -56.258 22.595 14.086 1.00 53.74 347 SER A C 1
ATOM 2500 O O . SER A 1 350 ? -56.673 23.748 13.950 1.00 53.79 347 SER A O 1
ATOM 2503 N N . LEU A 1 351 ? -55.337 22.254 14.988 1.00 53.23 348 LEU A N 1
ATOM 2504 C CA . LEU A 1 351 ? -54.765 23.201 15.956 1.00 52.55 348 LEU A CA 1
ATOM 2505 C C . LEU A 1 351 ? -53.932 24.300 15.294 1.00 52.11 348 LEU A C 1
ATOM 2506 O O . LEU A 1 351 ? -53.064 24.022 14.461 1.00 51.98 348 LEU A O 1
ATOM 2511 N N . GLU A 1 352 ? -54.208 25.545 15.683 1.00 51.56 349 GLU A N 1
ATOM 2512 C CA . GLU A 1 352 ? -53.602 26.725 15.060 1.00 50.98 349 GLU A CA 1
ATOM 2513 C C . GLU A 1 352 ? -52.294 27.159 15.718 1.00 50.75 349 GLU A C 1
ATOM 2514 O O . GLU A 1 352 ? -52.159 27.141 16.939 1.00 50.65 349 GLU A O 1
ATOM 2520 N N . TYR A 1 353 ? -51.343 27.559 14.880 1.00 50.52 350 TYR A N 1
ATOM 2521 C CA . TYR A 1 353 ? -50.027 28.019 15.305 1.00 50.36 350 TYR A CA 1
ATOM 2522 C C . TYR A 1 353 ? -49.455 28.893 14.186 1.00 50.29 350 TYR A C 1
ATOM 2523 O O . TYR A 1 353 ? -49.786 28.675 13.021 1.00 50.32 350 TYR A O 1
ATOM 2532 N N . PRO A 1 354 ? -48.590 29.871 14.520 1.00 50.19 351 PRO A N 1
ATOM 2533 C CA . PRO A 1 354 ? -48.074 30.779 13.495 1.00 50.21 351 PRO A CA 1
ATOM 2534 C C . PRO A 1 354 ? -47.394 30.013 12.363 1.00 50.28 351 PRO A C 1
ATOM 2535 O O . PRO A 1 354 ? -46.668 29.047 12.609 1.00 50.13 351 PRO A O 1
ATOM 2539 N N . GLU A 1 355 ? -47.643 30.452 11.134 1.00 50.40 352 GLU A N 1
ATOM 2540 C CA . GLU A 1 355 ? -47.328 29.660 9.944 1.00 50.51 352 GLU A CA 1
ATOM 2541 C C . GLU A 1 355 ? -45.837 29.508 9.603 1.00 50.43 352 GLU A C 1
ATOM 2542 O O . GLU A 1 355 ? -45.463 28.612 8.842 1.00 50.33 352 GLU A O 1
ATOM 2548 N N . ASN A 1 356 ? -44.996 30.375 10.164 1.00 50.40 353 ASN A N 1
ATOM 2549 C CA . ASN A 1 356 ? -43.553 30.330 9.901 1.00 50.37 353 ASN A CA 1
ATOM 2550 C C . ASN A 1 356 ? -42.793 29.182 10.571 1.00 50.26 353 ASN A C 1
ATOM 2551 O O . ASN A 1 356 ? -41.720 28.797 10.104 1.00 50.24 353 ASN A O 1
ATOM 2556 N N . ILE A 1 357 ? -43.346 28.648 11.659 1.00 50.17 354 ILE A N 1
ATOM 2557 C CA . ILE A 1 357 ? -42.787 27.466 12.313 1.00 50.04 354 ILE A CA 1
ATOM 2558 C C . ILE A 1 357 ? -42.709 26.324 11.300 1.00 50.05 354 ILE A C 1
ATOM 2559 O O . ILE A 1 357 ? -43.662 26.079 10.561 1.00 50.18 354 ILE A O 1
ATOM 2564 N N . THR A 1 358 ? -41.569 25.643 11.254 1.00 49.99 355 THR A N 1
ATOM 2565 C CA . THR A 1 358 ? -41.418 24.470 10.397 1.00 49.90 355 THR A CA 1
ATOM 2566 C C . THR A 1 358 ? -41.138 23.222 11.230 1.00 49.86 355 THR A C 1
ATOM 2567 O O . THR A 1 358 ? -41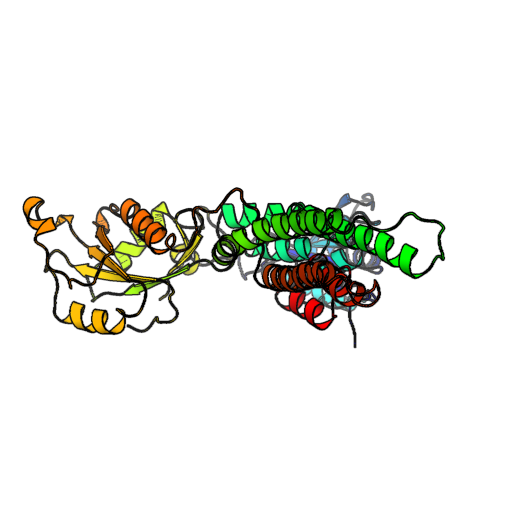.014 22.121 10.686 1.00 49.97 355 THR A O 1
ATOM 2571 N N . GLN A 1 359 ? -41.042 23.399 12.547 1.00 49.72 356 GLN A N 1
ATOM 2572 C CA . GLN A 1 359 ? -40.734 22.298 13.460 1.00 49.56 356 GLN A CA 1
ATOM 2573 C C . GLN A 1 359 ? -41.732 22.225 14.617 1.00 49.50 356 GLN A C 1
ATOM 2574 O O . GLN A 1 359 ? -41.579 22.918 15.627 1.00 49.51 356 GLN A O 1
ATOM 2580 N N . ILE A 1 360 ? -42.754 21.386 14.458 1.00 49.41 357 ILE A N 1
ATOM 2581 C CA . ILE A 1 360 ? -43.764 21.188 15.502 1.00 49.39 357 ILE A CA 1
ATOM 2582 C C . ILE A 1 360 ? -43.749 19.756 16.039 1.00 49.32 357 ILE A C 1
ATOM 2583 O O . ILE A 1 360 ? -43.513 18.809 15.287 1.00 49.28 357 ILE A O 1
ATOM 2588 N N . VAL A 1 361 ? -43.982 19.611 17.342 1.00 49.34 358 VAL A N 1
ATOM 2589 C CA . VAL A 1 361 ? -43.994 18.304 18.007 1.00 49.42 358 VAL A CA 1
ATOM 2590 C C . VAL A 1 361 ? -45.146 18.223 19.008 1.00 49.53 358 VAL A C 1
ATOM 2591 O O . VAL A 1 361 ? -45.356 19.145 19.795 1.00 49.52 358 VAL A O 1
ATOM 2595 N N . HIS A 1 362 ? -45.882 17.115 18.972 1.00 49.71 359 HIS A N 1
ATOM 2596 C CA . HIS A 1 362 ? -46.978 16.879 19.910 1.00 49.94 359 HIS A CA 1
ATOM 2597 C C . HIS A 1 362 ? -46.491 16.004 21.057 1.00 50.07 359 HIS A C 1
ATOM 2598 O O . HIS A 1 362 ? -45.950 14.920 20.830 1.00 50.10 359 HIS A O 1
ATOM 2605 N N . THR A 1 363 ? -46.671 16.482 22.286 1.00 50.26 360 THR A N 1
ATOM 2606 C CA . THR A 1 363 ? -46.214 15.755 23.468 1.00 50.50 360 THR A CA 1
ATOM 2607 C C . THR A 1 363 ? -47.291 15.666 24.531 1.00 50.90 360 THR A C 1
ATOM 2608 O O . THR A 1 363 ? -48.039 16.621 24.753 1.00 51.02 360 THR A O 1
ATOM 2612 N N . ALA A 1 364 ? -47.354 14.508 25.183 1.00 51.32 361 ALA A N 1
ATOM 2613 C CA . ALA A 1 364 ? -48.125 14.333 26.406 1.00 51.65 361 ALA A CA 1
ATOM 2614 C C . ALA A 1 364 ? -47.132 14.125 27.543 1.00 51.90 361 ALA A C 1
ATOM 2615 O O . ALA A 1 364 ? -46.718 12.995 27.823 1.00 51.92 361 ALA A O 1
ATOM 2617 N N . ALA A 1 365 ? -46.743 15.232 28.177 1.00 52.24 362 ALA A N 1
ATOM 2618 C CA . ALA A 1 365 ? -45.662 15.247 29.166 1.00 52.62 362 ALA A CA 1
ATOM 2619 C C . ALA A 1 365 ? -45.923 14.353 30.380 1.00 53.00 362 ALA A C 1
ATOM 2620 O O . ALA A 1 365 ? -45.095 13.499 30.710 1.00 53.07 362 ALA A O 1
ATOM 2622 N N . ALA A 1 366 ? -47.072 14.542 31.028 1.00 53.40 363 ALA A N 1
ATOM 2623 C CA . ALA A 1 366 ? -47.452 13.739 32.191 1.00 53.74 363 ALA A CA 1
ATOM 2624 C C . ALA A 1 366 ? -47.494 12.248 31.863 1.00 54.08 363 ALA A C 1
ATOM 2625 O O . ALA A 1 366 ? -47.160 11.418 32.706 1.00 54.10 363 ALA A O 1
ATOM 2627 N N . GLN A 1 367 ? -47.890 11.921 30.632 1.00 54.58 364 GLN A N 1
ATOM 2628 C CA . GLN A 1 367 ? -47.946 10.533 30.155 1.00 55.10 364 GLN A CA 1
ATOM 2629 C C . GLN A 1 367 ? -46.580 10.034 29.680 1.00 55.29 364 GLN A C 1
ATOM 2630 O O . GLN A 1 367 ? -46.448 8.885 29.248 1.00 55.29 364 GLN A O 1
ATOM 2636 N N . LYS A 1 368 ? -45.578 10.912 29.747 1.00 55.58 365 LYS A N 1
ATOM 2637 C CA . LYS A 1 368 ? -44.189 10.596 29.381 1.00 55.89 365 LYS A CA 1
ATOM 2638 C C . LYS A 1 368 ? -43.971 10.147 27.925 1.00 56.05 365 LYS A C 1
ATOM 2639 O O . LYS A 1 368 ? -42.995 9.450 27.634 1.00 56.17 365 LYS A O 1
ATOM 2645 N N . GLN A 1 369 ? -44.858 10.541 27.011 1.00 56.18 366 GLN A N 1
ATOM 2646 C CA . GLN A 1 369 ? -44.646 10.214 25.597 1.00 56.36 366 GLN A CA 1
ATOM 2647 C C . GLN A 1 369 ? -44.558 11.455 24.699 1.00 56.22 366 GLN A C 1
ATOM 2648 O O . GLN A 1 369 ? -45.205 12.471 24.958 1.00 56.17 366 GLN A O 1
ATOM 2654 N N . GLY A 1 370 ? -43.740 11.353 23.654 1.00 56.14 367 GLY A N 1
ATOM 2655 C CA . GLY A 1 370 ? -43.500 12.457 22.727 1.00 55.98 367 GLY A CA 1
ATOM 2656 C C . GLY A 1 370 ? -42.028 12.810 22.613 1.00 55.95 367 GLY A C 1
ATOM 2657 O O . GLY A 1 370 ? -41.596 13.388 21.614 1.00 55.89 367 GLY A O 1
ATOM 2658 N N . ILE A 1 371 ? -41.259 12.448 23.641 1.00 55.94 368 ILE A N 1
ATOM 2659 C CA . ILE A 1 371 ? -39.826 12.766 23.721 1.00 55.95 368 ILE A CA 1
ATOM 2660 C C . ILE A 1 371 ? -38.982 12.086 22.638 1.00 55.97 368 ILE A C 1
ATOM 2661 O O . ILE A 1 371 ? -37.889 12.549 22.314 1.00 56.04 368 ILE A O 1
ATOM 2666 N N . ASP A 1 372 ? -39.498 10.994 22.083 1.00 56.00 369 ASP A N 1
ATOM 2667 C CA . ASP A 1 372 ? -38.875 10.325 20.942 1.00 56.01 369 ASP A CA 1
ATOM 2668 C C . ASP A 1 372 ? -38.956 11.192 19.680 1.00 55.76 369 ASP A C 1
ATOM 2669 O O . ASP A 1 372 ? -38.034 11.202 18.863 1.00 55.70 369 ASP A O 1
ATOM 2674 N N . SER A 1 373 ? -40.063 11.920 19.544 1.00 55.50 370 SER A N 1
ATOM 2675 C CA . SER A 1 373 ? -40.295 12.822 18.419 1.00 55.20 370 SER A CA 1
ATOM 2676 C C . SER A 1 373 ? -39.504 14.110 18.606 1.00 54.90 370 SER A C 1
ATOM 2677 O O . SER A 1 373 ? -38.971 14.669 17.645 1.00 54.78 370 SER A O 1
ATOM 2680 N N . LEU A 1 374 ? -39.444 14.571 19.854 1.00 54.60 371 LEU A N 1
ATOM 2681 C CA . LEU A 1 374 ? -38.676 15.750 20.223 1.00 54.35 371 LEU A CA 1
ATOM 2682 C C . LEU A 1 374 ? -37.210 15.568 19.858 1.00 54.48 371 LEU A C 1
ATOM 2683 O O . LEU A 1 374 ? -36.585 16.480 19.323 1.00 54.51 371 LEU A O 1
ATOM 2688 N N . GLU A 1 375 ? -36.675 14.383 20.145 1.00 54.58 372 GLU A N 1
ATOM 2689 C CA . GLU A 1 375 ? -35.309 14.027 19.770 1.00 54.76 372 GLU A CA 1
ATOM 2690 C C . GLU A 1 375 ? -35.093 14.176 18.267 1.00 54.72 372 GLU A C 1
ATOM 2691 O O . GLU A 1 375 ? -34.155 14.849 17.835 1.00 54.71 372 GLU A O 1
ATOM 2697 N N . THR A 1 376 ? -35.978 13.559 17.482 1.00 54.75 373 THR A N 1
ATOM 2698 C CA . THR A 1 376 ? -35.877 13.571 16.023 1.00 54.79 373 THR A CA 1
ATOM 2699 C C . THR A 1 376 ? -35.901 14.997 15.490 1.00 54.81 373 THR A C 1
ATOM 2700 O O . THR A 1 376 ? -35.173 15.322 14.552 1.00 54.80 373 THR A O 1
ATOM 2704 N N . ALA A 1 377 ? -36.734 15.837 16.104 1.00 54.85 374 ALA A N 1
ATOM 2705 C CA . ALA A 1 377 ? -36.872 17.241 15.723 1.00 54.92 374 ALA A CA 1
ATOM 2706 C C . ALA A 1 377 ? -35.638 18.057 16.080 1.00 55.04 374 ALA A C 1
ATOM 2707 O O . ALA A 1 377 ? -35.272 18.980 15.353 1.00 55.05 374 ALA A O 1
ATOM 2709 N N . ILE A 1 378 ? -35.008 17.716 17.203 1.00 55.27 375 ILE A N 1
ATOM 2710 C CA . ILE A 1 378 ? -33.803 18.410 17.657 1.00 55.48 375 ILE A CA 1
ATOM 2711 C C . ILE A 1 378 ? -32.597 18.013 16.804 1.00 55.85 375 ILE A C 1
ATOM 2712 O O . ILE A 1 378 ? -31.790 18.864 16.431 1.00 55.86 375 ILE A O 1
ATOM 2717 N N . LEU A 1 379 ? -32.488 16.726 16.485 1.00 56.32 376 LEU A N 1
ATOM 2718 C CA . LEU A 1 379 ? -31.429 16.247 15.602 1.00 56.81 376 LEU A CA 1
ATOM 2719 C C . LEU A 1 379 ? -31.595 16.828 14.202 1.00 57.41 376 LEU A C 1
ATOM 2720 O O . LEU A 1 379 ? -30.610 17.163 13.544 1.00 57.49 376 LEU A O 1
ATOM 2725 N N . GLU A 1 380 ? -32.851 16.961 13.775 1.00 58.14 377 GLU A N 1
ATOM 2726 C CA . GLU A 1 380 ? -33.213 17.456 12.446 1.00 58.88 377 GLU A CA 1
ATOM 2727 C C . GLU A 1 380 ? -32.790 18.902 12.223 1.00 59.39 377 GLU A C 1
ATOM 2728 O O . GLU A 1 380 ? -32.202 19.233 11.194 1.00 59.46 377 GLU A O 1
ATOM 2734 N N . ILE A 1 381 ? -33.096 19.752 13.199 1.00 60.11 378 ILE A N 1
ATOM 2735 C CA . ILE A 1 381 ? -32.798 21.182 13.138 1.00 60.84 378 ILE A CA 1
ATOM 2736 C C . ILE A 1 381 ? -31.281 21.454 13.199 1.00 61.47 378 ILE A C 1
ATOM 2737 O O . ILE A 1 381 ? -30.824 22.551 12.882 1.00 61.42 378 ILE A O 1
ATOM 2742 N N . VAL A 1 382 ? -30.510 20.437 13.580 1.00 62.44 379 VAL A N 1
ATOM 2743 C CA . VAL A 1 382 ? -29.052 20.546 13.664 1.00 63.45 379 VAL A CA 1
ATOM 2744 C C . VAL A 1 382 ? -28.353 20.025 12.400 1.00 64.28 379 VAL A C 1
ATOM 2745 O O . VAL A 1 382 ? -27.361 20.608 11.951 1.00 64.36 379 VAL A O 1
ATOM 2749 N N . GLN A 1 383 ? -28.875 18.942 11.826 1.00 65.35 380 GLN A N 1
ATOM 2750 C CA . GLN A 1 383 ? -28.292 18.356 10.610 1.00 66.46 380 GLN A CA 1
ATOM 2751 C C . GLN A 1 383 ? -28.749 19.046 9.304 1.00 67.18 380 GLN A C 1
ATOM 2752 O O . GLN A 1 383 ? -29.293 18.405 8.394 1.00 67.26 380 GLN A O 1
ATOM 2758 N N . THR A 1 384 ? -28.516 20.357 9.232 1.00 68.07 381 THR A N 1
ATOM 2759 C CA . THR A 1 384 ? -28.765 21.146 8.019 1.00 68.89 381 THR A CA 1
ATOM 2760 C C . THR A 1 384 ? -27.430 21.482 7.341 1.00 69.52 381 THR A C 1
ATOM 2761 O O . THR A 1 384 ? -27.362 21.618 6.113 1.00 69.60 381 THR A O 1
ATOM 2765 N N . GLY A 1 385 ? -26.374 21.607 8.147 1.00 70.17 382 GLY A N 1
ATOM 2766 C CA . GLY A 1 385 ? -25.012 21.750 7.632 1.00 70.96 382 GLY A CA 1
ATOM 2767 C C . GLY A 1 385 ? -24.511 20.408 7.127 1.00 71.51 382 GLY A C 1
ATOM 2768 O O . GLY A 1 385 ? -24.795 20.024 5.989 1.00 71.52 382 GLY A O 1
ATOM 2769 N N . LYS A 1 386 ? -23.765 19.704 7.981 1.00 72.08 383 LYS A N 1
ATOM 2770 C CA . LYS A 1 386 ? -23.351 18.312 7.735 1.00 72.56 383 LYS A CA 1
ATOM 2771 C C . LYS A 1 386 ? -23.025 17.524 9.018 1.00 72.88 383 LYS A C 1
ATOM 2772 O O . LYS A 1 386 ? -21.858 17.418 9.423 1.00 72.89 383 LYS A O 1
ATOM 2778 N N . VAL A 1 387 ? -24.076 16.990 9.646 1.00 73.20 384 VAL A N 1
ATOM 2779 C CA . VAL A 1 387 ? -23.954 16.040 10.766 1.00 73.42 384 VAL A CA 1
ATOM 2780 C C . VAL A 1 387 ? -24.023 14.597 10.217 1.00 73.57 384 VAL A C 1
ATOM 2781 O O . VAL A 1 387 ? -23.787 13.623 10.946 1.00 73.56 384 VAL A O 1
ATOM 2785 N N . GLN A 1 388 ? -24.338 14.481 8.922 1.00 73.70 385 GLN A N 1
ATOM 2786 C CA . GLN A 1 388 ? -24.256 13.205 8.186 1.00 73.73 385 GLN A CA 1
ATOM 2787 C C . GLN A 1 388 ? -23.043 13.141 7.228 1.00 73.52 385 GLN A C 1
ATOM 2788 O O . GLN A 1 388 ? -23.050 12.399 6.238 1.00 73.51 385 GLN A O 1
ATOM 2794 N N . ALA A 1 389 ? -22.015 13.933 7.540 1.00 73.25 386 ALA A N 1
ATOM 2795 C CA . ALA A 1 389 ? -20.691 13.806 6.924 1.00 72.96 386 ALA A CA 1
ATOM 2796 C C . ALA A 1 389 ? -19.764 13.005 7.846 1.00 72.71 386 ALA A C 1
ATOM 2797 O O . ALA A 1 389 ? -18.600 12.751 7.512 1.00 72.70 386 ALA A O 1
ATOM 2799 N N . ALA A 1 390 ? -20.301 12.609 9.002 1.00 72.32 387 ALA A N 1
ATOM 2800 C CA . ALA A 1 390 ? -19.561 11.870 10.027 1.00 71.88 387 ALA A CA 1
ATOM 2801 C C . ALA A 1 390 ? -19.214 10.442 9.592 1.00 71.52 387 ALA A C 1
ATOM 2802 O O . ALA A 1 390 ? -20.048 9.731 9.020 1.00 71.53 387 ALA A O 1
ATOM 2804 N N . ASP A 1 391 ? -17.977 10.040 9.878 1.00 70.92 388 ASP A N 1
ATOM 2805 C CA . ASP A 1 391 ? -17.462 8.723 9.509 1.00 70.26 388 ASP A CA 1
ATOM 2806 C C . ASP A 1 391 ? -17.281 7.848 10.756 1.00 69.63 388 ASP A C 1
ATOM 2807 O O . ASP A 1 391 ? -17.980 6.846 10.935 1.00 69.58 388 ASP A O 1
ATOM 2812 N N . MET A 1 392 ? -16.335 8.244 11.604 1.00 68.81 389 MET A N 1
ATOM 2813 C CA . MET A 1 392 ? -16.068 7.586 12.881 1.00 67.95 389 MET A CA 1
ATOM 2814 C C . MET A 1 392 ? -16.069 8.633 14.001 1.00 67.26 389 MET A C 1
ATOM 2815 O O . MET A 1 392 ? -16.467 9.784 13.782 1.00 67.23 389 MET A O 1
ATOM 2820 N N . ASP A 1 393 ? -15.625 8.234 15.191 1.00 66.28 390 ASP A N 1
ATOM 2821 C CA . ASP A 1 393 ? -15.532 9.152 16.328 1.00 65.22 390 ASP A CA 1
ATOM 2822 C C . ASP A 1 393 ? -14.135 9.774 16.501 1.00 64.41 390 ASP A C 1
ATOM 2823 O O . ASP A 1 393 ? -13.571 9.776 17.592 1.00 64.35 390 ASP A O 1
ATOM 2828 N N . LEU A 1 394 ? -13.591 10.302 15.409 1.00 63.40 391 LEU A N 1
ATOM 2829 C CA . LEU A 1 394 ? -12.381 11.118 15.451 1.00 62.43 391 LEU A CA 1
ATOM 2830 C C . LEU A 1 394 ? -12.749 12.506 14.954 1.00 61.77 391 LEU A C 1
ATOM 2831 O O . LEU A 1 394 ? -13.234 12.648 13.832 1.00 61.74 391 LEU A O 1
ATOM 2836 N N . ALA A 1 395 ? -12.525 13.525 15.780 1.00 60.89 392 ALA A N 1
ATOM 2837 C CA . ALA A 1 395 ? -12.929 14.889 15.430 1.00 60.13 392 ALA A CA 1
ATOM 2838 C C . ALA A 1 395 ? -12.000 15.946 16.004 1.00 59.62 392 ALA A C 1
ATOM 2839 O O . ALA A 1 395 ? -11.730 15.957 17.204 1.00 59.56 392 ALA A O 1
ATOM 2841 N N . ILE A 1 396 ? -11.521 16.838 15.140 1.00 59.02 393 ILE A N 1
ATOM 2842 C CA . ILE A 1 396 ? -10.591 17.882 15.565 1.00 58.49 393 ILE A CA 1
ATOM 2843 C C . ILE A 1 396 ? -11.335 19.044 16.228 1.00 58.17 393 ILE A C 1
ATOM 2844 O O . ILE A 1 396 ? -12.552 19.168 16.084 1.00 58.10 393 ILE A O 1
ATOM 2849 N N . ASN A 1 397 ? -10.601 19.875 16.966 1.00 57.77 394 ASN A N 1
ATOM 2850 C CA . ASN A 1 397 ? -11.178 21.041 17.629 1.00 57.35 394 ASN A CA 1
ATOM 2851 C C . ASN A 1 397 ? -10.920 22.346 16.875 1.00 57.17 394 ASN A C 1
ATOM 2852 O O . ASN A 1 397 ? -10.289 22.350 15.818 1.00 57.09 394 ASN A O 1
ATOM 2857 N N . GLN A 1 398 ? -11.407 23.447 17.441 1.00 57.01 395 GLN A N 1
ATOM 2858 C CA . GLN A 1 398 ? -11.276 24.779 16.850 1.00 56.89 395 GLN A CA 1
ATOM 2859 C C . GLN A 1 398 ? -9.827 25.162 16.520 1.00 56.47 395 GLN A C 1
ATOM 2860 O O . GLN A 1 398 ? -9.536 25.540 15.388 1.00 56.44 395 GLN A O 1
ATOM 2866 N N . ARG A 1 399 ? -8.930 25.040 17.499 1.00 56.08 396 ARG A N 1
ATOM 2867 C CA . ARG A 1 399 ? -7.520 25.416 17.336 1.00 55.63 396 ARG A CA 1
ATOM 2868 C C . ARG A 1 399 ? -6.818 24.555 16.290 1.00 55.62 396 ARG A C 1
ATOM 2869 O O . ARG A 1 399 ? -6.027 25.056 15.485 1.00 55.57 396 ARG A O 1
ATOM 2877 N N . GLN A 1 400 ? -7.112 23.259 16.321 1.00 55.58 397 GLN A N 1
ATOM 2878 C CA . GLN A 1 400 ? -6.531 22.303 15.392 1.00 55.53 397 GLN A CA 1
ATOM 2879 C C . GLN A 1 400 ? -6.989 22.600 13.969 1.00 55.80 397 GLN A C 1
ATOM 2880 O O . GLN A 1 400 ? -6.178 22.608 13.043 1.00 55.84 397 GLN A O 1
ATOM 2886 N N . ALA A 1 401 ? -8.285 22.861 13.810 1.00 56.10 398 ALA A N 1
ATOM 2887 C CA . ALA A 1 401 ? -8.868 23.183 12.508 1.00 56.42 398 ALA A CA 1
ATOM 2888 C C . ALA A 1 401 ? -8.382 24.531 11.970 1.00 56.64 398 ALA A C 1
ATOM 2889 O O . ALA A 1 401 ? -8.230 24.705 10.759 1.00 56.57 398 ALA A O 1
ATOM 2891 N N . ALA A 1 402 ? -8.142 25.475 12.877 1.00 57.06 399 ALA A N 1
ATOM 2892 C CA . ALA A 1 402 ? -7.606 26.783 12.522 1.00 57.53 399 ALA A CA 1
ATOM 2893 C C . ALA A 1 402 ? -6.237 26.650 11.870 1.00 57.98 399 ALA A C 1
ATOM 2894 O O . ALA A 1 402 ? -5.974 27.278 10.849 1.00 58.15 399 ALA A O 1
ATOM 2896 N N . ALA A 1 403 ? -5.379 25.819 12.458 1.00 58.55 400 ALA A N 1
ATOM 2897 C CA . ALA A 1 403 ? -4.029 25.596 11.943 1.00 59.05 400 ALA A CA 1
ATOM 2898 C C . ALA A 1 403 ? -4.006 24.724 10.686 1.00 59.48 400 ALA A C 1
ATOM 2899 O O . ALA A 1 403 ? -3.076 24.814 9.886 1.00 59.49 400 ALA A O 1
ATOM 2901 N N . LEU A 1 404 ? -5.027 23.885 10.516 1.00 60.12 401 LEU A N 1
ATOM 2902 C CA . LEU A 1 404 ? -5.126 23.022 9.339 1.00 60.81 401 LEU A CA 1
ATOM 2903 C C . LEU A 1 404 ? -5.496 23.782 8.066 1.00 61.46 401 LEU A C 1
ATOM 2904 O O . LEU A 1 404 ? -4.865 23.580 7.029 1.00 61.48 401 LEU A O 1
ATOM 2909 N N . THR A 1 405 ? -6.514 24.644 8.139 1.00 62.37 402 THR A N 1
ATOM 2910 C CA . THR A 1 405 ? -6.880 25.489 6.996 1.00 63.27 402 THR A CA 1
ATOM 2911 C C . THR A 1 405 ? -5.705 26.376 6.593 1.00 64.11 402 THR A C 1
ATOM 2912 O O . THR A 1 405 ? -5.441 26.559 5.411 1.00 64.16 402 THR A O 1
ATOM 2916 N N . GLN A 1 406 ? -4.993 26.905 7.586 1.00 65.21 403 GLN A N 1
ATOM 2917 C CA . GLN A 1 406 ? -3.851 27.786 7.348 1.00 66.32 403 GLN A CA 1
ATOM 2918 C C . GLN A 1 406 ? -2.698 27.028 6.692 1.00 67.05 403 GLN A C 1
ATOM 2919 O O . GLN A 1 406 ? -1.931 27.599 5.913 1.00 67.13 403 GLN A O 1
ATOM 2925 N N . ALA A 1 407 ? -2.586 25.740 7.010 1.00 68.07 404 ALA A N 1
ATOM 2926 C CA . ALA A 1 407 ? -1.624 24.860 6.352 1.00 69.07 404 ALA A CA 1
ATOM 2927 C C . ALA A 1 407 ? -2.092 24.523 4.940 1.00 69.82 404 ALA A C 1
ATOM 2928 O O . ALA A 1 407 ? -1.275 24.362 4.039 1.00 69.90 404 ALA A O 1
ATOM 2930 N N . LYS A 1 408 ? -3.409 24.425 4.762 1.00 70.84 405 LYS A N 1
ATOM 2931 C CA . LYS A 1 408 ? -4.011 24.144 3.462 1.00 71.86 405 LYS A CA 1
ATOM 2932 C C . LYS A 1 408 ? -3.835 25.318 2.507 1.00 72.77 405 LYS A C 1
ATOM 2933 O O . LYS A 1 408 ? -3.464 25.122 1.351 1.00 72.92 405 LYS A O 1
ATOM 2939 N N . MET A 1 409 ? -4.105 26.531 2.995 1.00 73.98 406 MET A N 1
ATOM 2940 C CA . MET A 1 409 ? -3.966 27.755 2.195 1.00 75.14 406 MET A CA 1
ATOM 2941 C C . MET A 1 409 ? -2.532 27.887 1.690 1.00 75.76 406 MET A C 1
ATOM 2942 O O . MET A 1 409 ? -2.300 28.058 0.493 1.00 75.88 406 MET A O 1
ATOM 2947 N N . SER A 1 410 ? -1.584 27.775 2.619 1.00 76.59 407 SER A N 1
ATOM 2948 C CA . SER A 1 410 ? -0.154 27.879 2.337 1.00 77.41 407 SER A CA 1
ATOM 2949 C C . SER A 1 410 ? 0.356 26.755 1.427 1.00 78.03 407 SER A C 1
ATOM 2950 O O . SER A 1 410 ? 1.374 26.905 0.745 1.00 78.02 407 SER A O 1
ATOM 2953 N N . LEU A 1 411 ? -0.365 25.637 1.424 1.00 78.93 408 LEU A N 1
ATOM 2954 C CA . LEU A 1 411 ? 0.006 24.450 0.657 1.00 79.83 408 LEU A CA 1
ATOM 2955 C C . LEU A 1 411 ? -0.424 24.564 -0.805 1.00 80.58 408 LEU A C 1
ATOM 2956 O O . LEU A 1 411 ? 0.301 24.131 -1.705 1.00 80.63 408 LEU A O 1
ATOM 2961 N N . GLU A 1 412 ? -1.606 25.136 -1.033 1.00 81.57 409 GLU A N 1
ATOM 2962 C CA . GLU A 1 412 ? -2.091 25.404 -2.389 1.00 82.53 409 GLU A CA 1
ATOM 2963 C C . GLU A 1 412 ? -1.567 26.741 -2.930 1.00 83.17 409 GLU A C 1
ATOM 2964 O O . GLU A 1 412 ? -1.752 27.064 -4.107 1.00 83.24 409 GLU A O 1
ATOM 2970 N N . GLN A 1 413 ? -0.914 27.506 -2.053 1.00 84.05 410 GLN A N 1
ATOM 2971 C CA . GLN A 1 413 ? -0.153 28.692 -2.439 1.00 84.90 410 GLN A CA 1
ATOM 2972 C C . GLN A 1 413 ? 1.086 28.256 -3.224 1.00 85.38 410 GLN A C 1
ATOM 2973 O O . GLN A 1 413 ? 1.505 28.933 -4.164 1.00 85.55 410 GLN A O 1
ATOM 2979 N N . VAL A 1 414 ? 1.670 27.129 -2.815 1.00 85.97 411 VAL A N 1
ATOM 2980 C CA . VAL A 1 414 ? 2.744 26.474 -3.563 1.00 86.51 411 VAL A CA 1
ATOM 2981 C C . VAL A 1 414 ? 2.149 25.791 -4.793 1.00 86.95 411 VAL A C 1
ATOM 2982 O O . VAL A 1 414 ? 2.732 25.831 -5.876 1.00 87.00 411 VAL A O 1
ATOM 2986 N N . GLN A 1 415 ? 0.975 25.185 -4.618 1.00 87.57 412 GLN A N 1
ATOM 2987 C CA . GLN A 1 415 ? 0.271 24.492 -5.697 1.00 88.21 412 GLN A CA 1
ATOM 2988 C C . GLN A 1 415 ? -0.054 25.434 -6.863 1.00 88.69 412 GLN A C 1
ATOM 2989 O O . GLN A 1 415 ? -0.491 24.993 -7.928 1.00 88.83 412 GLN A O 1
ATOM 2995 N N . ALA A 1 416 ? 0.170 26.728 -6.651 1.00 89.24 413 ALA A N 1
ATOM 2996 C CA . ALA A 1 416 ? 0.019 27.725 -7.700 1.00 89.78 413 ALA A CA 1
ATOM 2997 C C . ALA A 1 416 ? 1.376 28.117 -8.280 1.00 90.21 413 ALA A C 1
ATOM 2998 O O . ALA A 1 416 ? 1.542 28.162 -9.497 1.00 90.22 413 ALA A O 1
ATOM 3000 N N . THR A 1 417 ? 2.347 28.375 -7.405 1.00 90.83 414 THR A N 1
ATOM 3001 C CA . THR A 1 417 ? 3.650 28.904 -7.825 1.00 91.48 414 THR A CA 1
ATOM 3002 C C . THR A 1 417 ? 4.547 27.906 -8.577 1.00 92.04 414 THR A C 1
ATOM 3003 O O . THR A 1 417 ? 5.596 28.296 -9.094 1.00 92.16 414 THR A O 1
ATOM 3007 N N . ILE A 1 418 ? 4.148 26.635 -8.643 1.00 92.71 415 ILE A N 1
ATOM 3008 C CA . ILE A 1 418 ? 4.889 25.662 -9.462 1.00 93.42 415 ILE A CA 1
ATOM 3009 C C . ILE A 1 418 ? 4.281 25.499 -10.861 1.00 93.94 415 ILE A C 1
ATOM 3010 O O . ILE A 1 418 ? 4.955 25.025 -11.779 1.00 94.08 415 ILE A O 1
ATOM 3015 N N . THR A 1 419 ? 3.013 25.879 -11.018 1.00 94.56 416 THR A N 1
ATOM 3016 C CA . THR A 1 419 ? 2.396 25.942 -12.347 1.00 95.13 416 THR A CA 1
ATOM 3017 C C . THR A 1 419 ? 2.834 27.216 -13.078 1.00 95.62 416 THR A C 1
ATOM 3018 O O . THR A 1 419 ? 2.935 27.229 -14.307 1.00 95.68 416 THR A O 1
ATOM 3022 N N . GLN A 1 420 ? 3.104 28.276 -12.312 1.00 96.21 417 GLN A N 1
ATOM 3023 C CA . GLN A 1 420 ? 3.731 29.496 -12.832 1.00 96.83 417 GLN A CA 1
ATOM 3024 C C . GLN A 1 420 ? 5.205 29.265 -13.173 1.00 97.14 417 GLN A C 1
ATOM 3025 O O . GLN A 1 420 ? 5.800 30.028 -13.937 1.00 97.25 417 GLN A O 1
ATOM 3031 N N . GLN A 1 421 ? 5.778 28.215 -12.586 1.00 97.52 418 GLN A N 1
ATOM 3032 C CA . GLN A 1 421 ? 7.164 27.789 -12.826 1.00 97.94 418 GLN A CA 1
ATOM 3033 C C . GLN A 1 421 ? 8.232 28.842 -12.497 1.00 98.01 418 GLN A C 1
ATOM 3034 O O . GLN A 1 421 ? 9.129 29.110 -13.300 1.00 98.11 418 GLN A O 1
ATOM 3040 N N . LEU A 1 422 ? 8.127 29.422 -11.303 1.00 98.10 419 LEU A N 1
ATOM 3041 C CA . LEU A 1 422 ? 9.184 30.263 -10.745 1.00 98.22 419 LEU A CA 1
ATOM 3042 C C . LEU A 1 422 ? 10.383 29.385 -10.348 1.00 98.30 419 LEU A C 1
ATOM 3043 O O . LEU A 1 422 ? 10.280 28.154 -10.379 1.00 98.27 419 LEU A O 1
ATOM 3048 N N . PRO A 1 423 ? 11.530 30.004 -9.992 1.00 98.44 420 PRO A N 1
ATOM 3049 C CA . PRO A 1 423 ? 12.668 29.188 -9.541 1.00 98.45 420 PRO A CA 1
ATOM 3050 C C . PRO A 1 423 ? 12.422 28.551 -8.168 1.00 98.41 420 PRO A C 1
ATOM 3051 O O . PRO A 1 423 ? 11.489 28.944 -7.458 1.00 98.43 420 PRO A O 1
ATOM 3055 N N . LEU A 1 424 ? 13.267 27.588 -7.800 1.00 98.27 421 LEU A N 1
ATOM 3056 C CA . LEU A 1 424 ? 13.134 26.859 -6.532 1.00 98.06 421 LEU A CA 1
ATOM 3057 C C . LEU A 1 424 ? 13.192 27.746 -5.280 1.00 97.96 421 LEU A C 1
ATOM 3058 O O . LEU A 1 424 ? 12.842 27.300 -4.187 1.00 98.07 421 LEU A O 1
ATOM 3063 N N . ASP A 1 425 ? 13.626 28.995 -5.448 1.00 97.76 422 ASP A N 1
ATOM 3064 C CA . ASP A 1 425 ? 13.692 29.965 -4.350 1.00 97.53 422 ASP A CA 1
ATOM 3065 C C . ASP A 1 425 ? 12.306 30.403 -3.880 1.00 97.10 422 ASP A C 1
ATOM 3066 O O . ASP A 1 425 ? 12.100 30.685 -2.696 1.00 97.09 422 ASP A O 1
ATOM 3071 N N . PHE A 1 426 ? 11.363 30.460 -4.817 1.00 96.50 423 PHE A N 1
ATOM 3072 C CA . PHE A 1 426 ? 10.027 30.981 -4.540 1.00 95.97 423 PHE A CA 1
ATOM 3073 C C . PHE A 1 426 ? 8.989 29.865 -4.396 1.00 95.25 423 PHE A C 1
ATOM 3074 O O . PHE A 1 426 ? 7.794 30.058 -4.646 1.00 95.22 423 PHE A O 1
ATOM 3082 N N . TRP A 1 427 ? 9.474 28.696 -3.988 1.00 94.30 424 TRP A N 1
ATOM 3083 C CA . TRP A 1 427 ? 8.636 27.554 -3.647 1.00 93.34 424 TRP A CA 1
ATOM 3084 C C . TRP A 1 427 ? 8.770 27.328 -2.150 1.00 92.47 424 TRP A C 1
ATOM 3085 O O . TRP A 1 427 ? 7.808 26.971 -1.467 1.00 92.32 424 TRP A O 1
ATOM 3096 N N . THR A 1 428 ? 9.986 27.556 -1.662 1.00 91.36 425 THR A N 1
ATOM 3097 C CA . THR A 1 428 ? 10.410 27.156 -0.326 1.00 90.29 425 THR A CA 1
ATOM 3098 C C . THR A 1 428 ? 9.785 27.964 0.817 1.00 89.41 425 THR A C 1
ATOM 3099 O O . THR A 1 428 ? 9.651 27.461 1.934 1.00 89.35 425 THR A O 1
ATOM 3103 N N . ILE A 1 429 ? 9.401 29.207 0.532 1.00 88.28 426 ILE A N 1
ATOM 3104 C CA . ILE A 1 429 ? 8.799 30.082 1.541 1.00 87.13 426 ILE A CA 1
ATOM 3105 C C . ILE A 1 429 ? 7.480 29.503 2.055 1.00 86.15 426 ILE A C 1
ATOM 3106 O O . ILE A 1 429 ? 7.304 29.342 3.264 1.00 86.16 426 ILE A O 1
ATOM 3111 N N . ASP A 1 430 ? 6.576 29.173 1.133 1.00 84.79 427 ASP A N 1
ATOM 3112 C CA . ASP A 1 430 ? 5.236 28.694 1.486 1.00 83.40 427 ASP A CA 1
ATOM 3113 C C . ASP A 1 430 ? 5.193 27.256 2.002 1.00 82.34 427 ASP A C 1
ATOM 3114 O O . ASP A 1 430 ? 4.340 26.923 2.824 1.00 82.31 427 ASP A O 1
ATOM 3119 N N . LEU A 1 431 ? 6.100 26.408 1.520 1.00 80.95 428 LEU A N 1
ATOM 3120 C CA . LEU A 1 431 ? 6.162 25.021 1.982 1.00 79.51 428 LEU A CA 1
ATOM 3121 C C . LEU A 1 431 ? 6.530 24.984 3.462 1.00 78.59 428 LEU A C 1
ATOM 3122 O O . LEU A 1 431 ? 5.912 24.254 4.236 1.00 78.41 428 LEU A O 1
ATOM 3127 N N . ARG A 1 432 ? 7.527 25.783 3.845 1.00 77.46 429 ARG A N 1
ATOM 3128 C CA . ARG A 1 432 ? 7.923 25.935 5.248 1.00 76.39 429 ARG A CA 1
ATOM 3129 C C . ARG A 1 432 ? 6.733 26.338 6.107 1.00 75.38 429 ARG A C 1
ATOM 3130 O O . ARG A 1 432 ? 6.511 25.767 7.176 1.00 75.37 429 ARG A O 1
ATOM 3138 N N . GLY A 1 433 ? 5.974 27.321 5.624 1.00 74.13 430 GLY A N 1
ATOM 3139 C CA . GLY A 1 433 ? 4.769 27.797 6.297 1.00 72.53 430 GLY A CA 1
ATOM 3140 C C . GLY A 1 433 ? 3.783 26.685 6.594 1.00 71.40 430 GLY A C 1
ATOM 3141 O O . GLY A 1 433 ? 3.178 26.658 7.665 1.00 71.44 430 GLY A O 1
ATOM 3142 N N . ALA A 1 434 ? 3.631 25.764 5.645 1.00 70.17 431 ALA A N 1
ATOM 3143 C CA . ALA A 1 434 ? 2.757 24.608 5.814 1.00 68.89 431 ALA A CA 1
ATOM 3144 C C . ALA A 1 434 ? 3.298 23.645 6.868 1.00 67.97 431 ALA A C 1
ATOM 3145 O O . ALA A 1 434 ? 2.545 23.153 7.706 1.00 67.83 431 ALA A O 1
ATOM 3147 N N . ILE A 1 435 ? 4.604 23.392 6.821 1.00 66.87 432 ILE A N 1
ATOM 3148 C CA . ILE A 1 435 ? 5.271 22.508 7.778 1.00 65.85 432 ILE A CA 1
ATOM 3149 C C . ILE A 1 435 ? 5.179 23.079 9.195 1.00 65.24 432 ILE A C 1
ATOM 3150 O O . ILE A 1 435 ? 4.953 22.344 10.162 1.00 65.17 432 ILE A O 1
ATOM 3155 N N . GLN A 1 436 ? 5.348 24.394 9.300 1.00 64.39 433 GLN A N 1
ATOM 3156 C CA . GLN A 1 436 ? 5.293 25.095 10.576 1.00 63.54 433 GLN A CA 1
ATOM 3157 C C . GLN A 1 436 ? 3.875 25.069 11.143 1.00 62.72 433 GLN A C 1
ATOM 3158 O O . GLN A 1 436 ? 3.688 24.891 12.345 1.00 62.64 433 GLN A O 1
ATOM 3164 N N . ALA A 1 437 ? 2.886 25.225 10.268 1.00 61.78 434 ALA A N 1
ATOM 3165 C CA . ALA A 1 437 ? 1.487 25.231 10.681 1.00 60.96 434 ALA A CA 1
ATOM 3166 C C . ALA A 1 437 ? 1.036 23.855 11.150 1.00 60.40 434 ALA A C 1
ATOM 3167 O O . ALA A 1 437 ? 0.255 23.744 12.092 1.00 60.38 434 ALA A O 1
ATOM 3169 N N . LEU A 1 438 ? 1.528 22.809 10.494 1.00 59.74 435 LEU A N 1
ATOM 3170 C CA . LEU A 1 438 ? 1.257 21.447 10.935 1.00 59.17 435 LEU A CA 1
ATOM 3171 C C . LEU A 1 438 ? 2.070 21.132 12.183 1.00 58.92 435 LEU A C 1
ATOM 3172 O O . LEU A 1 438 ? 1.684 20.280 12.979 1.00 58.89 435 LEU A O 1
ATOM 3177 N N . GLY A 1 439 ? 3.195 21.828 12.343 1.00 58.64 436 GLY A N 1
ATOM 3178 C CA . GLY A 1 439 ? 4.044 21.697 13.529 1.00 58.28 436 GLY A CA 1
ATOM 3179 C C . GLY A 1 439 ? 3.402 22.271 14.778 1.00 58.02 436 GLY A C 1
ATOM 3180 O O . GLY A 1 439 ? 3.702 21.842 15.891 1.00 58.09 436 GLY A O 1
ATOM 3181 N N . GLU A 1 440 ? 2.522 23.250 14.582 1.00 57.73 437 GLU A N 1
ATOM 3182 C CA . GLU A 1 440 ? 1.702 23.822 15.646 1.00 57.43 437 GLU A CA 1
ATOM 3183 C C . GLU A 1 440 ? 0.792 22.778 16.292 1.00 56.85 437 GLU A C 1
ATOM 3184 O O . GLU A 1 440 ? 0.615 22.764 17.505 1.00 56.81 437 GLU A O 1
ATOM 3190 N N . ILE A 1 441 ? 0.224 21.902 15.470 1.00 56.24 438 ILE A N 1
ATOM 3191 C CA . ILE A 1 441 ? -0.816 20.984 15.917 1.00 55.64 438 ILE A CA 1
ATOM 3192 C C . ILE A 1 441 ? -0.294 19.907 16.867 1.00 55.47 438 ILE A C 1
ATOM 3193 O O . ILE A 1 441 ? -0.797 19.772 17.981 1.00 55.46 438 ILE A O 1
ATOM 3198 N N . THR A 1 442 ? 0.710 19.151 16.431 1.00 55.26 439 THR A N 1
ATOM 3199 C CA . THR A 1 442 ? 1.319 18.122 17.277 1.00 55.11 439 THR A CA 1
ATOM 3200 C C . THR A 1 442 ? 2.248 18.741 18.313 1.00 55.06 439 THR A C 1
ATOM 3201 O O . THR A 1 442 ? 2.395 18.215 19.417 1.00 55.06 439 THR A O 1
ATOM 3205 N N . GLY A 1 443 ? 2.874 19.857 17.950 1.00 55.08 440 GLY A N 1
ATOM 3206 C CA . GLY A 1 443 ? 3.654 20.643 18.898 1.00 55.11 440 GLY A CA 1
ATOM 3207 C C . GLY A 1 443 ? 5.162 20.615 18.743 1.00 55.18 440 GLY A C 1
ATOM 3208 O O . GLY A 1 443 ? 5.877 20.936 19.688 1.00 55.16 440 GLY A O 1
ATOM 3209 N N . GLU A 1 444 ? 5.657 20.237 17.565 1.00 55.31 441 GLU A N 1
ATOM 3210 C CA . GLU A 1 444 ? 7.096 20.318 17.294 1.00 55.46 441 GLU A CA 1
ATOM 3211 C C . GLU A 1 444 ? 7.516 21.746 16.951 1.00 55.40 441 GLU A C 1
ATOM 3212 O O . GLU A 1 444 ? 8.707 22.051 16.886 1.00 55.48 441 GLU A O 1
ATOM 3218 N N . GLU A 1 445 ? 6.533 22.615 16.735 1.00 55.31 442 GLU A N 1
ATOM 3219 C CA . GLU A 1 445 ? 6.787 23.994 16.347 1.00 55.32 442 GLU A CA 1
ATOM 3220 C C . GLU A 1 445 ? 5.644 24.896 16.822 1.00 54.89 442 GLU A C 1
ATOM 3221 O O . GLU A 1 445 ? 4.756 25.255 16.037 1.00 54.85 442 GLU A O 1
ATOM 3227 N N . VAL A 1 446 ? 5.671 25.244 18.112 1.00 54.44 443 VAL A N 1
ATOM 3228 C CA . VAL A 1 446 ? 4.641 26.097 18.735 1.00 53.88 443 VAL A CA 1
ATOM 3229 C C . VAL A 1 446 ? 5.198 27.324 19.441 1.00 53.43 443 VAL A C 1
ATOM 3230 O O . VAL A 1 446 ? 6.214 27.248 20.133 1.00 53.44 443 VAL A O 1
ATOM 3234 N N . THR A 1 447 ? 4.507 28.448 19.273 1.00 52.84 444 THR A N 1
ATOM 3235 C CA . THR A 1 447 ? 4.776 29.640 20.069 1.00 52.35 444 THR A CA 1
ATOM 3236 C C . THR A 1 447 ? 4.407 29.309 21.516 1.00 51.96 444 THR A C 1
ATOM 3237 O O . THR A 1 447 ? 3.531 28.471 21.757 1.00 52.02 444 THR A O 1
ATOM 3241 N N . GLU A 1 448 ? 5.066 29.952 22.476 1.00 51.36 445 GLU A N 1
ATOM 3242 C CA . GLU A 1 448 ? 4.785 29.664 23.881 1.00 50.74 445 GLU A CA 1
ATOM 3243 C C . GLU A 1 448 ? 3.477 30.283 24.359 1.00 50.29 445 GLU A C 1
ATOM 3244 O O . GLU A 1 448 ? 2.911 29.843 25.356 1.00 50.27 445 GLU A O 1
ATOM 3250 N N . SER A 1 449 ? 3.004 31.302 23.647 1.00 49.77 446 SER A N 1
ATOM 3251 C CA . SER A 1 449 ? 1.708 31.900 23.946 1.00 49.30 446 SER A CA 1
ATOM 3252 C C . SER A 1 449 ? 0.593 30.900 23.645 1.00 48.88 446 SER A C 1
ATOM 3253 O O . SER A 1 449 ? -0.344 30.754 24.433 1.00 48.90 446 SER A O 1
ATOM 3256 N N . VAL A 1 450 ? 0.710 30.214 22.507 1.00 48.29 447 VAL A N 1
ATOM 3257 C CA . VAL A 1 450 ? -0.233 29.165 22.115 1.00 47.75 447 VAL A CA 1
ATOM 3258 C C . VAL A 1 450 ? -0.204 28.038 23.146 1.00 47.36 447 VAL A C 1
ATOM 3259 O O . VAL A 1 450 ? -1.253 27.549 23.583 1.00 47.38 447 VAL A O 1
ATOM 3263 N N . LEU A 1 451 ? 1.009 27.660 23.540 1.00 46.76 448 LEU A N 1
ATOM 3264 C CA . LEU A 1 451 ? 1.238 26.596 24.513 1.00 46.11 448 LEU A CA 1
ATOM 3265 C C . LEU A 1 451 ? 0.654 26.913 25.890 1.00 45.74 448 LEU A C 1
ATOM 3266 O O . LEU A 1 451 ? -0.010 26.070 26.490 1.00 45.83 448 LEU A O 1
ATOM 3271 N N . ASP A 1 452 ? 0.905 28.123 26.386 1.00 45.14 449 ASP A N 1
ATOM 3272 C CA . ASP A 1 452 ? 0.385 28.546 27.681 1.00 44.54 449 ASP A CA 1
ATOM 3273 C C . ASP A 1 452 ? -1.136 28.550 27.688 1.00 44.16 449 ASP A C 1
ATOM 3274 O O . ASP A 1 452 ? -1.759 28.090 28.643 1.00 44.18 449 ASP A O 1
ATOM 3279 N N . ARG A 1 453 ? -1.718 29.062 26.608 1.00 43.61 450 ARG A N 1
ATOM 3280 C CA . ARG A 1 453 ? -3.161 29.148 26.458 1.00 43.13 450 ARG A CA 1
ATOM 3281 C C . ARG A 1 453 ? -3.815 27.768 26.463 1.00 42.58 450 ARG A C 1
ATOM 3282 O O . ARG A 1 453 ? -4.867 27.588 27.077 1.00 42.57 450 ARG A O 1
ATOM 3290 N N . ILE A 1 454 ? -3.187 26.800 25.797 1.00 41.93 451 ILE A N 1
ATOM 3291 C CA . ILE A 1 454 ? -3.713 25.428 25.749 1.00 41.31 451 ILE A CA 1
ATOM 3292 C C . ILE A 1 454 ? -3.898 24.835 27.153 1.00 40.88 451 ILE A C 1
ATOM 3293 O O . ILE A 1 454 ? -4.969 24.314 27.475 1.00 40.77 451 ILE A O 1
ATOM 3298 N N . PHE A 1 455 ? -2.862 24.941 27.981 1.00 40.31 452 PHE A N 1
ATOM 3299 C CA . PHE A 1 455 ? -2.867 24.335 29.309 1.00 39.82 452 PHE A CA 1
ATOM 3300 C C . PHE A 1 455 ? -3.540 25.182 30.379 1.00 39.75 452 PHE A C 1
ATOM 3301 O O . PHE A 1 455 ? -3.867 24.684 31.457 1.00 39.75 452 PHE A O 1
ATOM 3309 N N . SER A 1 456 ? -3.755 26.459 30.078 1.00 39.65 453 SER A N 1
ATOM 3310 C CA . SER A 1 456 ? -4.394 27.367 31.024 1.00 39.53 453 SER A CA 1
ATOM 3311 C C . SER A 1 456 ? -5.880 27.052 31.198 1.00 39.50 453 SER A C 1
ATOM 3312 O O . SER A 1 456 ? -6.458 27.359 32.243 1.00 39.64 453 SER A O 1
ATOM 3315 N N . ARG A 1 457 ? -6.493 26.441 30.184 1.00 39.26 454 ARG A N 1
ATOM 3316 C CA . ARG A 1 457 ? -7.904 26.050 30.267 1.00 39.21 454 ARG A CA 1
ATOM 3317 C C . ARG A 1 457 ? -8.130 24.626 30.813 1.00 38.66 454 ARG A C 1
ATOM 3318 O O . ARG A 1 457 ? -9.262 24.134 30.840 1.00 38.57 454 ARG A O 1
ATOM 3326 N N . PHE A 1 458 ? -7.049 23.978 31.244 1.00 38.20 455 PHE A N 1
ATOM 3327 C CA . PHE A 1 458 ? -7.130 22.732 32.007 1.00 37.78 455 PHE A CA 1
ATOM 3328 C C . PHE A 1 458 ? -7.476 23.076 33.449 1.00 37.65 455 PHE A C 1
ATOM 3329 O O . PHE A 1 458 ? -7.176 24.177 33.912 1.00 37.72 455 PHE A O 1
ATOM 3337 N N . CYS A 1 459 ? -8.093 22.141 34.165 1.00 37.46 456 CYS A N 1
ATOM 3338 C CA . CYS A 1 459 ? -8.355 22.344 35.591 1.00 37.31 456 CYS A CA 1
ATOM 3339 C C . CYS A 1 459 ? -7.139 21.958 36.428 1.00 37.16 456 CYS A C 1
ATOM 3340 O O . CYS A 1 459 ? -6.194 21.352 35.922 1.00 36.98 456 CYS A O 1
ATOM 3343 N N . ILE A 1 460 ? -7.164 22.321 37.707 1.00 37.10 457 ILE A N 1
ATOM 3344 C CA . ILE A 1 460 ? -6.020 22.087 38.582 1.00 37.07 457 ILE A CA 1
ATOM 3345 C C . ILE A 1 460 ? -5.902 20.605 38.947 1.00 36.91 457 ILE A C 1
ATOM 3346 O O . ILE A 1 460 ? -6.909 19.906 39.090 1.00 36.99 457 ILE A O 1
ATOM 3351 N N . GLY A 1 461 ? -4.664 20.129 39.058 1.00 36.77 458 GLY A N 1
ATOM 3352 C CA . GLY A 1 461 ? -4.385 18.710 39.292 1.00 36.46 458 GLY A CA 1
ATOM 3353 C C . GLY A 1 461 ? -4.122 17.962 37.996 1.00 36.28 458 GLY A C 1
ATOM 3354 O O . GLY A 1 461 ? -3.522 16.886 37.996 1.00 36.26 458 GLY A O 1
ATOM 3355 N N . LYS A 1 462 ? -4.575 18.543 36.888 1.00 36.05 459 LYS A N 1
ATOM 3356 C CA . LYS A 1 462 ? -4.472 17.936 35.568 1.00 35.79 459 LYS A CA 1
ATOM 3357 C C . LYS A 1 462 ? -3.145 18.323 34.915 1.00 35.80 459 LYS A C 1
ATOM 3358 O O . LYS A 1 462 ? -2.321 19.010 35.519 1.00 35.77 459 LYS A O 1
#

Solvent-accessible surface area: 22558 Å² total; per-residue (Å²): 130,88,91,83,69,58,119,24,5,0,0,0,42,34,46,98,52,48,84,171,98,41,97,89,0,25,0,40,0,0,0,101,81,0,27,44,2,0,103,84,8,8,49,23,59,71,198,57,69,93,94,37,92,96,123,1,95,0,60,0,51,56,46,159,93,155,125,94,33,14,85,3,75,0,43,5,38,94,54,92,150,17,69,0,91,28,35,2,0,25,0,37,2,101,7,28,82,107,17,3,113,86,0,22,87,10,0,60,111,40,54,8,101,84,2,94,59,0,22,0,0,16,4,0,30,46,55,58,85,15,8,0,2,27,0,19,6,24,23,28,58,107,39,28,75,8,90,68,7,25,95,7,2,75,4,6,60,128,11,108,8,5,134,30,0,113,96,3,33,45,57,0,76,89,18,20,58,61,4,71,35,55,79,115,116,156,116,96,65,96,116,28,78,44,118,43,22,55,57,53,4,102,105,6,11,51,63,1,43,126,16,32,53,20,76,69,61,0,45,35,9,55,84,7,16,71,0,5,30,15,17,52,112,140,2,13,63,88,47,1,38,70,4,0,0,114,74,19,62,38,35,136,91,140,84,67,39,63,89,195,103,55,28,46,13,28,0,25,1,57,11,18,0,0,43,3,38,185,115,99,26,92,101,1,62,3,2,0,0,0,3,12,3,50,100,16,68,44,116,16,0,60,99,12,14,86,99,9,108,116,60,53,21,0,0,0,5,3,58,36,86,118,27,105,184,125,82,26,135,74,35,147,83,25,163,126,16,127,33,60,7,56,2,0,6,80,112,99,92,5,24,95,48,0,44,80,7,4,53,91,47,36,75,119,61,111,50,103,50,53,131,79,46,21,6,0,6,93,44,6,2,62,14,0,56,111,1,46,88,16,2,71,103,8,40,40,32,5,88,120,128,72,77,42,74,121,10,19,116,36,6,112,27,0,10,76,7,2,0,31,0,4,12,90,76,25,74,46,69,23,0,53,123,5,8,74,168,10,71,83,4,35

Radius of gyration: 28.57 Å; Cα contacts (8 Å, |Δi|>4): 761; chains: 1; bounding box: 84×41×78 Å